Protein 6MTR (pdb70)

Solvent-accessible surface area: 19060 Å² total; per-residue (Å²): 87,63,13,112,14,66,38,87,22,94,10,160,38,114,26,57,0,59,2,56,0,46,11,73,67,26,61,2,66,31,31,4,7,0,1,0,1,17,20,34,92,53,133,26,10,55,8,2,0,1,5,27,75,78,34,71,55,33,48,24,97,92,7,54,131,55,7,65,7,47,48,61,73,106,52,38,44,0,31,1,98,2,45,64,0,66,26,80,1,9,2,56,0,9,0,0,21,1,111,1,40,41,86,161,218,102,116,86,28,68,44,80,2,7,37,35,32,1,173,10,26,72,0,37,1,5,89,23,97,69,77,25,13,43,9,12,22,5,30,6,156,131,14,30,0,0,0,2,0,17,27,0,5,43,68,74,17,96,26,40,1,29,95,43,86,44,122,78,47,57,55,55,4,64,26,8,52,18,93,70,1,25,19,0,9,0,0,16,0,70,6,81,60,111,22,32,73,131,90,55,9,56,0,29,2,75,0,64,53,39,130,38,79,43,103,40,100,3,108,64,120,84,94,14,82,18,49,106,40,45,46,15,60,76,57,22,89,16,63,0,38,0,24,19,73,74,41,72,6,69,74,55,38,1,0,0,0,0,12,18,42,110,91,95,40,4,121,2,2,1,36,26,11,94,64,113,23,119,109,14,50,88,53,1,49,14,48,71,54,78,30,88,0,4,0,42,1,49,33,3,86,94,94,5,50,5,46,0,7,0,5,1,16,36,123,2,36,8,36,21,2,62,12,0,78,4,17,5,47,92,50,113,105,18,74,9,61,3,51,19,12,48,10,16,79,65,1,33,153,52,126,107,4,1,0,0,0,3,0,18,54,0,7,5,7,24,31,90,36,49,4,57,12,58,95,67,115,34,91,88,40,41,40,63,21,58,30,35,125,27,119,84,71,56,35,1,2,1,0,3,2,49,23,62,24,127,87,5,133,84,47,217,27,7,12,0,25,0,40,11,88,77,69,65,44,98,82,83,23,61,86

Structure (mmCIF, N/CA/C/O backbone):
data_6MTR
#
_entry.id   6MTR
#
_cell.length_a   163.075
_cell.length_b   54.661
_cell.length_c   66.113
_cell.angle_alpha   90.00
_cell.angle_beta   113.30
_cell.angle_gamma   90.00
#
_symmetry.space_group_name_H-M   'C 1 2 1'
#
loop_
_entity.id
_entity.type
_entity.pdbx_description
1 polymer 'Antibody VRC43.01 Fab heavy chain'
2 polymer 'Antibody VRC43.01 Fab light chain'
3 water water
#
loop_
_atom_site.group_PDB
_atom_site.id
_atom_site.type_symbol
_atom_site.label_atom_id
_atom_site.label_alt_id
_atom_site.label_comp_id
_atom_site.label_asym_id
_atom_site.label_entity_id
_atom_site.label_seq_id
_atom_site.pdbx_PDB_ins_code
_atom_site.Cartn_x
_atom_site.Cartn_y
_atom_site.Cartn_z
_atom_site.occupancy
_atom_site.B_iso_or_equiv
_atom_site.auth_seq_id
_atom_site.auth_comp_id
_atom_site.auth_asym_id
_atom_site.auth_atom_id
_atom_site.pdbx_PDB_model_num
ATOM 1 N N . VAL A 1 2 ? -50.390 43.409 145.741 1.00 75.78 2 VAL H N 1
ATOM 2 C CA . VAL A 1 2 ? -50.312 42.519 144.578 1.00 67.17 2 VAL H CA 1
ATOM 3 C C . VAL A 1 2 ? -49.125 41.555 144.694 1.00 65.91 2 VAL H C 1
ATOM 4 O O . VAL A 1 2 ? -47.974 41.955 144.553 1.00 65.03 2 VAL H O 1
ATOM 8 N N . GLN A 1 3 ? -49.413 40.284 144.975 1.00 68.11 3 GLN H N 1
ATOM 9 C CA . GLN A 1 3 ? -48.387 39.261 145.119 1.00 58.23 3 GLN H CA 1
ATOM 10 C C . GLN A 1 3 ? -48.717 38.067 144.232 1.00 56.70 3 GLN H C 1
ATOM 11 O O . GLN A 1 3 ? -49.884 37.702 144.041 1.00 62.51 3 GLN H O 1
ATOM 13 N N . LEU A 1 4 ? -47.672 37.475 143.672 1.00 50.12 4 LEU H N 1
ATOM 14 C CA . LEU A 1 4 ? -47.795 36.312 142.803 1.00 46.14 4 LEU H CA 1
ATOM 15 C C . LEU A 1 4 ? -47.102 35.134 143.473 1.00 53.96 4 LEU H C 1
ATOM 16 O O . LEU A 1 4 ? -46.041 35.300 144.087 1.00 53.00 4 LEU H O 1
ATOM 21 N N . GLN A 1 5 ? -47.721 33.956 143.393 1.00 57.26 5 GLN H N 1
ATOM 22 C CA . GLN A 1 5 ? -47.142 32.729 143.950 1.00 58.51 5 GLN H CA 1
ATOM 23 C C . GLN A 1 5 ? -47.332 31.610 142.932 1.00 57.42 5 GLN H C 1
ATOM 24 O O . GLN A 1 5 ? -48.467 31.265 142.576 1.00 54.77 5 GLN H O 1
ATOM 30 N N . GLU A 1 6 ? -46.227 31.079 142.428 1.00 53.52 6 GLU H N 1
ATOM 31 C CA . GLU A 1 6 ? -46.294 29.991 141.476 1.00 47.90 6 GLU H CA 1
ATOM 32 C C . GLU A 1 6 ? -46.289 28.665 142.227 1.00 50.68 6 GLU H C 1
ATOM 33 O O . GLU A 1 6 ? -45.809 28.567 143.365 1.00 55.92 6 GLU H O 1
ATOM 39 N N . SER A 1 7 ? -46.887 27.657 141.605 1.00 47.70 7 SER H N 1
ATOM 40 C CA . SER A 1 7 ? -46.919 26.311 142.158 1.00 56.80 7 SER H CA 1
ATOM 41 C C . SER A 1 7 ? -46.961 25.338 140.991 1.00 65.54 7 SER H C 1
ATOM 42 O O . SER A 1 7 ? -47.265 25.717 139.859 1.00 59.25 7 SER H O 1
ATOM 45 N N . GLY A 1 8 ? -46.668 24.075 141.280 1.00 66.01 8 GLY H N 1
ATOM 46 C CA . GLY A 1 8 ? -46.484 23.069 140.259 1.00 61.22 8 GLY H CA 1
ATOM 47 C C . GLY A 1 8 ? -45.437 22.055 140.685 1.00 66.48 8 GLY H C 1
ATOM 48 O O . GLY A 1 8 ? -44.738 22.241 141.682 1.00 67.73 8 GLY H O 1
ATOM 49 N N . PRO A 1 9 ? -45.278 20.991 139.905 1.00 68.32 9 PRO H N 1
ATOM 50 C CA . PRO A 1 9 ? -44.721 19.742 140.438 1.00 70.05 9 PRO H CA 1
ATOM 51 C C . PRO A 1 9 ? -43.273 19.785 140.914 1.00 77.67 9 PRO H C 1
ATOM 52 O O . PRO A 1 9 ? -42.994 19.411 142.059 1.00 92.44 9 PRO H O 1
ATOM 56 N N . GLY A 1 10 ? -42.341 20.204 140.076 1.00 79.14 10 GLY H N 1
ATOM 57 C CA . GLY A 1 10 ? -40.969 20.236 140.549 1.00 65.88 10 GLY H CA 1
ATOM 58 C C . GLY A 1 10 ? -40.100 19.254 139.806 1.00 65.89 10 GLY H C 1
ATOM 59 O O . GLY A 1 10 ? -38.945 19.536 139.471 1.00 62.65 10 GLY H O 1
ATOM 60 N N . LEU A 1 11 ? -40.657 18.074 139.560 1.00 70.78 11 LEU H N 1
ATOM 61 C CA . LEU A 1 11 ? -40.007 17.031 138.784 1.00 68.38 11 LEU H CA 1
ATOM 62 C C . LEU A 1 11 ? -40.962 16.622 137.676 1.00 69.95 11 LEU H C 1
ATOM 63 O O . LEU A 1 11 ? -42.115 16.272 137.951 1.00 71.01 11 LEU H O 1
ATOM 68 N N . VAL A 1 12 ? -40.488 16.667 136.435 1.00 69.13 12 VAL H N 1
ATOM 69 C CA . VAL A 1 12 ? -41.278 16.281 135.274 1.00 65.06 12 VAL H CA 1
ATOM 70 C C . VAL A 1 12 ? -40.450 15.303 134.460 1.00 68.64 12 VAL H C 1
ATOM 71 O O . VAL A 1 12 ? -39.265 15.551 134.209 1.00 61.99 12 VAL H O 1
ATOM 75 N N . LYS A 1 13 ? -41.062 14.187 134.065 1.00 68.61 13 LYS H N 1
ATOM 76 C CA . LYS A 1 13 ? -40.355 13.242 133.217 1.00 70.59 13 LYS H CA 1
ATOM 77 C C . LYS A 1 13 ? -40.170 13.819 131.817 1.00 65.56 13 LYS H C 1
ATOM 78 O O . LYS A 1 13 ? -41.014 14.562 131.313 1.00 69.10 13 LYS H O 1
ATOM 84 N N . ALA A 1 14 ? -39.029 13.492 131.207 1.00 71.20 14 ALA H N 1
ATOM 85 C CA . ALA A 1 14 ? -38.769 13.836 129.816 1.00 68.84 14 ALA H CA 1
ATOM 86 C C . ALA A 1 14 ? -39.913 13.367 128.930 1.00 72.98 14 ALA H C 1
ATOM 87 O O . ALA A 1 14 ? -40.503 12.304 129.152 1.00 71.63 14 ALA H O 1
ATOM 89 N N . THR A 1 15 ? -40.199 14.180 127.910 1.00 72.16 15 THR H N 1
ATOM 90 C CA . THR A 1 15 ? -41.275 14.084 126.923 1.00 72.54 15 THR H CA 1
ATOM 91 C C . THR A 1 15 ? -42.655 14.315 127.529 1.00 72.29 15 THR H C 1
ATOM 92 O O . THR A 1 15 ? -43.640 14.323 126.790 1.00 71.68 15 THR H O 1
ATOM 96 N N . GLY A 1 16 ? -42.751 14.572 128.832 1.00 70.98 16 GLY H N 1
ATOM 97 C CA . GLY A 1 16 ? -44.007 14.890 129.473 1.00 62.96 16 GLY H CA 1
ATOM 98 C C . GLY A 1 16 ? -44.387 16.350 129.320 1.00 65.74 16 GLY H C 1
ATOM 99 O O . GLY A 1 16 ? -43.812 17.110 128.543 1.00 57.22 16 GLY H O 1
ATOM 100 N N . THR A 1 17 ? -45.372 16.749 130.109 1.00 62.90 17 THR H N 1
ATOM 101 C CA . THR A 1 17 ? -45.852 18.111 130.098 1.00 59.32 17 THR H CA 1
ATOM 102 C C . THR A 1 17 ? -45.570 18.739 131.455 1.00 58.64 17 THR H C 1
ATOM 103 O O . THR A 1 17 ? -45.788 18.115 132.497 1.00 63.56 17 THR H O 1
ATOM 107 N N . LEU A 1 18 ? -45.057 19.953 131.429 1.00 46.85 18 LEU H N 1
ATOM 108 C CA . LEU A 1 18 ? -44.880 20.770 132.619 1.00 53.22 18 LEU H CA 1
ATOM 109 C C . LEU A 1 18 ? -46.069 21.711 132.744 1.00 57.58 18 LEU H C 1
ATOM 110 O O . LEU A 1 18 ? -46.428 22.391 131.779 1.00 54.53 18 LEU H O 1
ATOM 115 N N . SER A 1 19 ? -46.697 21.727 133.914 1.00 53.34 19 SER H N 1
ATOM 116 C CA . SER A 1 19 ? -47.846 22.588 134.164 1.00 48.31 19 SER H CA 1
ATOM 117 C C . SER A 1 19 ? -47.574 23.370 135.430 1.00 54.47 19 SER H C 1
ATOM 118 O O . SER A 1 19 ? -47.246 22.781 136.455 1.00 52.20 19 SER H O 1
ATOM 121 N N . LEU A 1 20 ? -47.692 24.686 135.349 1.00 44.22 20 LEU H N 1
ATOM 122 C CA . LEU A 1 20 ? -47.494 25.551 136.492 1.00 49.18 20 LEU H CA 1
ATOM 123 C C . LEU A 1 20 ? -48.709 26.442 136.641 1.00 48.03 20 LEU H C 1
ATOM 124 O O . LEU A 1 20 ? -49.379 26.774 135.661 1.00 48.23 20 LEU H O 1
ATOM 129 N N . ASN A 1 21 ? -48.983 26.843 137.866 1.00 43.83 21 ASN H N 1
ATOM 130 C CA . ASN A 1 21 ? -50.019 27.822 138.100 1.00 46.70 21 ASN H CA 1
ATOM 131 C C . ASN A 1 21 ? -49.414 29.000 138.834 1.00 50.10 21 ASN H C 1
ATOM 132 O O . ASN A 1 21 ? -48.430 28.866 139.575 1.00 52.50 21 ASN H O 1
ATOM 137 N N . CYS A 1 22 ? -50.002 30.160 138.601 1.00 44.20 22 CYS H N 1
ATOM 138 C CA . CYS A 1 22 ? -49.667 31.356 139.350 1.00 46.91 22 CYS H CA 1
ATOM 139 C C . CYS A 1 22 ? -50.954 31.869 139.981 1.00 50.84 22 CYS H C 1
ATOM 140 O O . CYS A 1 22 ? -51.931 32.145 139.269 1.00 56.00 22 CYS H O 1
ATOM 143 N N . ALA A 1 23 ? -50.963 31.956 141.306 1.00 50.94 23 ALA H N 1
ATOM 144 C CA . ALA A 1 23 ? -52.063 32.533 142.063 1.00 52.75 23 ALA H CA 1
ATOM 145 C C . ALA A 1 23 ? -51.813 34.025 142.235 1.00 58.62 23 ALA H C 1
ATOM 146 O O . ALA A 1 23 ? -50.726 34.433 142.662 1.00 56.58 23 ALA H O 1
ATOM 148 N N . VAL A 1 24 ? -52.824 34.831 141.923 1.00 52.17 24 VAL H N 1
ATOM 149 C CA . VAL A 1 24 ? -52.727 36.279 142.011 1.00 55.21 24 VAL H CA 1
ATOM 150 C C . VAL A 1 24 ? -53.524 36.742 143.220 1.00 55.96 24 VAL H C 1
ATOM 151 O O . VAL A 1 24 ? -54.671 36.322 143.414 1.00 60.22 24 VAL H O 1
ATOM 155 N N . SER A 1 25 ? -52.922 37.602 144.029 1.00 56.98 25 SER H N 1
ATOM 156 C CA . SER A 1 25 ? -53.590 38.156 145.198 1.00 56.33 25 SER H CA 1
ATOM 157 C C . SER A 1 25 ? -53.368 39.657 145.215 1.00 57.53 25 SER H C 1
ATOM 158 O O . SER A 1 25 ? -52.315 40.144 144.795 1.00 66.21 25 SER H O 1
ATOM 161 N N . GLY A 1 26 ? -54.381 40.390 145.655 1.00 57.66 26 GLY H N 1
ATOM 162 C CA . GLY A 1 26 ? -54.295 41.833 145.715 1.00 64.11 26 GLY H CA 1
ATOM 163 C C . GLY A 1 26 ? -54.706 42.539 144.446 1.00 68.25 26 GLY H C 1
ATOM 164 O O . GLY A 1 26 ? -54.629 43.774 144.388 1.00 75.41 26 GLY H O 1
ATOM 165 N N . ALA A 1 27 ? -55.148 41.797 143.438 1.00 57.74 27 ALA H N 1
ATOM 166 C CA . ALA A 1 27 ? -55.552 42.328 142.149 1.00 62.03 27 ALA H CA 1
ATOM 167 C C . ALA A 1 27 ? -56.361 41.250 141.453 1.00 60.44 27 ALA H C 1
ATOM 168 O O . ALA A 1 27 ? -56.044 40.064 141.575 1.00 55.92 27 ALA H O 1
ATOM 170 N N . SER A 1 28 ? -57.395 41.660 140.719 1.00 69.72 28 SER H N 1
ATOM 171 C CA . SER A 1 28 ? -58.142 40.714 139.905 1.00 58.93 28 SER H CA 1
ATOM 172 C C . SER A 1 28 ? -57.392 40.381 138.630 1.00 53.24 28 SER H C 1
ATOM 173 O O . SER A 1 28 ? -56.705 41.220 138.037 1.00 52.77 28 SER H O 1
ATOM 176 N N . ILE A 1 29 ? -57.544 39.144 138.188 1.00 48.68 29 ILE H N 1
ATOM 177 C CA . ILE A 1 29 ? -56.986 38.788 136.899 1.00 49.31 29 ILE H CA 1
ATOM 178 C C . ILE A 1 29 ? -57.687 39.571 135.783 1.00 50.03 29 ILE H C 1
ATOM 179 O O . ILE A 1 29 ? -57.057 39.946 134.793 1.00 43.75 29 ILE H O 1
ATOM 184 N N . SER A 1 30 ? -58.951 39.914 135.971 1.00 49.34 30 SER H N 1
ATOM 185 C CA . SER A 1 30 ? -59.697 40.748 135.028 1.00 58.04 30 SER H CA 1
ATOM 186 C C . SER A 1 30 ? -59.220 42.208 134.984 1.00 65.28 30 SER H C 1
ATOM 187 O O . SER A 1 30 ? -59.935 43.034 134.412 1.00 76.17 30 SER H O 1
ATOM 190 N N . SER A 1 31 ? -58.073 42.578 135.542 1.00 62.90 31 SER H N 1
ATOM 191 C CA . SER A 1 31 ? -57.624 43.960 135.567 1.00 62.72 31 SER H CA 1
ATOM 192 C C . SER A 1 31 ? -56.783 44.253 134.327 1.00 62.47 31 SER H C 1
ATOM 193 O O . SER A 1 31 ? -56.561 43.384 133.476 1.00 59.70 31 SER H O 1
ATOM 196 N N . SER A 1 32 ? -56.274 45.484 134.235 1.00 53.83 32 SER H N 1
ATOM 197 C CA . SER A 1 32 ? -55.525 45.929 133.056 1.00 55.63 32 SER H CA 1
ATOM 198 C C . SER A 1 32 ? -54.041 45.600 133.225 1.00 48.57 32 SER H C 1
ATOM 199 O O . SER A 1 32 ? -53.164 46.464 133.297 1.00 50.72 32 SER H O 1
ATOM 202 N N . ASN A 1 33 ? -53.770 44.302 133.288 1.00 45.45 33 ASN H N 1
ATOM 203 C CA . ASN A 1 33 ? -52.425 43.782 133.462 1.00 38.95 33 ASN H CA 1
ATOM 204 C C . ASN A 1 33 ? -52.163 42.674 132.456 1.00 46.87 33 ASN H C 1
ATOM 205 O O . ASN A 1 33 ? -53.104 42.030 131.978 1.00 43.65 33 ASN H O 1
ATOM 210 N N . TRP A 1 34 ? -50.876 42.481 132.123 1.00 38.24 34 TRP H N 1
ATOM 211 C CA . TRP A 1 34 ? -50.424 41.342 131.329 1.00 37.50 34 TRP H CA 1
ATOM 212 C C . TRP A 1 34 ? -49.733 40.338 132.248 1.00 36.67 34 TRP H C 1
ATOM 213 O O . TRP A 1 34 ? -48.797 40.688 132.977 1.00 39.53 34 TRP H O 1
ATOM 224 N N . TRP A 1 35 ? -50.197 39.096 132.230 1.00 38.26 35 TRP H N 1
ATOM 225 C CA . TRP A 1 35 ? -49.669 38.079 133.139 1.00 40.19 35 TRP H CA 1
ATOM 226 C C . TRP A 1 35 ? -48.591 37.315 132.393 1.00 34.88 35 TRP H C 1
ATOM 227 O O . TRP A 1 35 ? -48.891 36.690 131.389 1.00 34.44 35 TRP H O 1
ATOM 238 N N . ASN A 1 36 A -47.360 37.328 132.903 1.00 35.68 35 ASN H N 1
ATOM 239 C CA . ASN A 1 36 A -46.179 36.888 132.163 1.00 35.36 35 ASN H CA 1
ATOM 240 C C . ASN A 1 36 A -45.598 35.618 132.761 1.00 36.29 35 ASN H C 1
ATOM 241 O O . ASN A 1 36 A -45.745 35.365 133.957 1.00 34.23 35 ASN H O 1
ATOM 246 N N . TRP A 1 37 ? -44.878 34.868 131.925 1.00 35.98 36 TRP H N 1
ATOM 247 C CA . TRP A 1 37 ? -44.024 33.787 132.381 1.00 37.58 36 TRP H CA 1
ATOM 248 C C . TRP A 1 37 ? -42.620 34.002 131.842 1.00 35.99 36 TRP H C 1
ATOM 249 O O . TRP A 1 37 ? -42.447 34.363 130.683 1.00 34.41 36 TRP H O 1
ATOM 260 N N . VAL A 1 38 ? -41.626 33.750 132.701 1.00 34.44 37 VAL H N 1
ATOM 261 C CA . VAL A 1 38 ? -40.207 33.868 132.384 1.00 35.19 37 VAL H CA 1
ATOM 262 C C . VAL A 1 38 ? -39.509 32.670 133.018 1.00 34.64 37 VAL H C 1
ATOM 263 O O . VAL A 1 38 ? -39.930 32.207 134.082 1.00 38.98 37 VAL H O 1
ATOM 267 N N . ARG A 1 39 ? -38.451 32.147 132.367 1.00 28.99 38 ARG H N 1
ATOM 268 C CA . ARG A 1 39 ? -37.648 31.146 133.048 1.00 34.05 38 ARG H CA 1
ATOM 269 C C . ARG A 1 39 ? -36.156 31.443 133.024 1.00 33.21 38 ARG H C 1
ATOM 270 O O . ARG A 1 39 ? -35.659 32.246 132.233 1.00 34.67 38 ARG H O 1
ATOM 278 N N . GLN A 1 40 ? -35.416 30.672 133.828 1.00 31.95 39 GLN H N 1
ATOM 279 C CA . GLN A 1 40 ? -33.966 30.812 133.886 1.00 35.97 39 GLN H CA 1
ATOM 280 C C . GLN A 1 40 ? -33.320 29.472 134.200 1.00 41.91 39 GLN H C 1
ATOM 281 O O . GLN A 1 40 ? -33.496 28.923 135.305 1.00 41.95 39 GLN H O 1
ATOM 287 N N . SER A 1 41 ? -32.552 28.965 133.247 1.00 39.53 40 SER H N 1
ATOM 288 C CA . SER A 1 41 ? -31.808 27.757 133.517 1.00 44.47 40 SER H CA 1
ATOM 289 C C . SER A 1 41 ? -30.740 28.058 134.557 1.00 47.97 40 SER H C 1
ATOM 290 O O . SER A 1 41 ? -30.209 29.172 134.608 1.00 51.50 40 SER H O 1
ATOM 293 N N . PRO A 1 42 ? -30.449 27.094 135.419 1.00 47.34 41 PRO H N 1
ATOM 294 C CA . PRO A 1 42 ? -29.436 27.290 136.461 1.00 49.88 41 PRO H CA 1
ATOM 295 C C . PRO A 1 42 ? -28.128 27.863 135.936 1.00 54.93 41 PRO H C 1
ATOM 296 O O . PRO A 1 42 ? -27.415 27.210 135.165 1.00 62.78 41 PRO H O 1
ATOM 300 N N . GLY A 1 43 ? -27.795 29.078 136.357 1.00 63.91 42 GLY H N 1
ATOM 301 C CA . GLY A 1 43 ? -26.557 29.709 135.947 1.00 62.22 42 GLY H CA 1
ATOM 302 C C . GLY A 1 43 ? -26.571 30.395 134.588 1.00 59.18 42 GLY H C 1
ATOM 303 O O . GLY A 1 43 ? -25.560 31.011 134.213 1.00 63.62 42 GLY H O 1
ATOM 304 N N . LYS A 1 44 ? -27.659 30.299 133.835 1.00 46.69 43 LYS H N 1
ATOM 305 C CA . LYS A 1 44 ? -27.751 30.953 132.545 1.00 45.13 43 LYS H CA 1
ATOM 306 C C . LYS A 1 44 ? -28.637 32.182 132.668 1.00 43.54 43 LYS H C 1
ATOM 307 O O . LYS A 1 44 ? -28.961 32.633 133.769 1.00 46.32 43 LYS H O 1
ATOM 313 N N . GLY A 1 45 ? -29.060 32.738 131.527 1.00 39.56 44 GLY H N 1
ATOM 314 C CA . GLY A 1 45 ? -29.775 33.991 131.540 1.00 39.10 44 GLY H CA 1
ATOM 315 C C . GLY A 1 45 ? -31.282 33.841 131.543 1.00 40.85 44 GLY H C 1
ATOM 316 O O . GLY A 1 45 ? -31.851 32.756 131.488 1.00 40.75 44 GLY H O 1
ATOM 317 N N . LEU A 1 46 ? -31.948 34.991 131.591 1.00 35.50 45 LEU H N 1
ATOM 318 C CA . LEU A 1 46 ? -33.401 35.036 131.619 1.00 33.29 45 LEU H CA 1
ATOM 319 C C . LEU A 1 46 ? -33.951 34.832 130.230 1.00 41.44 45 LEU H C 1
ATOM 320 O O . LEU A 1 46 ? -33.437 35.392 129.260 1.00 36.23 45 LEU H O 1
ATOM 325 N N . GLU A 1 47 ? -35.017 34.050 130.138 1.00 29.76 46 GLU H N 1
ATOM 326 C CA . GLU A 1 47 ? -35.647 33.794 128.850 1.00 31.41 46 GLU H CA 1
ATOM 327 C C . GLU A 1 47 ? -37.132 34.088 128.991 1.00 37.20 46 GLU H C 1
ATOM 328 O O . GLU A 1 47 ? -37.779 33.531 129.874 1.00 33.62 46 GLU H O 1
ATOM 334 N N . TRP A 1 48 ? -37.685 34.932 128.118 1.00 30.73 47 TRP H N 1
ATOM 335 C CA . TRP A 1 48 ? -39.115 35.205 128.196 1.00 31.23 47 TRP H CA 1
ATOM 336 C C . TRP A 1 48 ? -39.926 34.059 127.599 1.00 35.12 47 TRP H C 1
ATOM 337 O O . TRP A 1 48 ? -39.511 33.434 126.630 1.00 34.16 47 TRP H O 1
ATOM 348 N N . ILE A 1 49 ? -41.044 33.721 128.227 1.00 29.13 48 ILE H N 1
ATOM 349 C CA . ILE A 1 49 ? -41.907 32.662 127.698 1.00 35.39 48 ILE H CA 1
ATOM 350 C C . ILE A 1 49 ? -43.133 33.228 127.008 1.00 36.40 48 ILE H C 1
ATOM 351 O O . ILE A 1 49 ? -43.486 32.783 125.912 1.00 39.97 48 ILE H O 1
ATOM 356 N N . GLY A 1 50 ? -43.823 34.184 127.629 1.00 34.86 49 GLY H N 1
ATOM 357 C CA . GLY A 1 50 ? -45.017 34.710 126.984 1.00 35.48 49 GLY H CA 1
ATOM 358 C C . GLY A 1 50 ? -45.834 35.527 127.959 1.00 32.54 49 GLY H C 1
ATOM 359 O O . GLY A 1 50 ? -45.509 35.635 129.132 1.00 32.52 49 GLY H O 1
ATOM 360 N N . GLU A 1 51 ? -46.916 36.109 127.449 1.00 32.72 50 GLU H N 1
ATOM 361 C CA . GLU A 1 51 ? -47.792 36.826 128.360 1.00 34.36 50 GLU H CA 1
ATOM 362 C C . GLU A 1 51 ? -49.204 36.745 127.826 1.00 49.90 50 GLU H C 1
ATOM 363 O O . GLU A 1 51 ? -49.401 36.460 126.653 1.00 36.79 50 GLU H O 1
ATOM 369 N N . ILE A 1 52 ? -50.190 36.991 128.698 1.00 35.15 51 ILE H N 1
ATOM 370 C CA . ILE A 1 52 ? -51.602 36.825 128.375 1.00 36.15 51 ILE H CA 1
ATOM 371 C C . ILE A 1 52 ? -52.366 37.973 129.016 1.00 32.39 51 ILE H C 1
ATOM 372 O O . ILE A 1 52 ? -52.015 38.466 130.094 1.00 41.98 51 ILE H O 1
ATOM 377 N N . TYR A 1 53 ? -53.393 38.429 128.331 1.00 34.63 52 TYR H N 1
ATOM 378 C CA . TYR A 1 53 ? -54.310 39.416 128.848 1.00 36.77 52 TYR H CA 1
ATOM 379 C C . TYR A 1 53 ? -55.606 38.703 129.208 1.00 45.70 52 TYR H C 1
ATOM 380 O O . TYR A 1 53 ? -55.923 37.650 128.635 1.00 46.89 52 TYR H O 1
ATOM 389 N N . HIS A 1 54 ? -56.403 39.312 130.098 1.00 40.38 53 HIS H N 1
ATOM 390 C CA . HIS A 1 54 ? -57.577 38.588 130.605 1.00 46.70 53 HIS H CA 1
ATOM 391 C C . HIS A 1 54 ? -58.572 38.233 129.515 1.00 45.60 53 HIS H C 1
ATOM 392 O O . HIS A 1 54 ? -59.365 37.305 129.694 1.00 49.01 53 HIS H O 1
ATOM 399 N N . SER A 1 55 ? -58.587 38.982 128.425 1.00 45.51 54 SER H N 1
ATOM 400 C CA . SER A 1 55 ? -59.450 38.659 127.294 1.00 48.37 54 SER H CA 1
ATOM 401 C C . SER A 1 55 ? -59.008 37.399 126.554 1.00 46.42 54 SER H C 1
ATOM 402 O O . SER A 1 55 ? -59.773 36.886 125.729 1.00 50.35 54 SER H O 1
ATOM 405 N N . GLY A 1 56 ? -57.784 36.929 126.778 1.00 43.72 55 GLY H N 1
ATOM 406 C CA . GLY A 1 56 ? -57.243 35.815 126.026 1.00 50.65 55 GLY H CA 1
ATOM 407 C C . GLY A 1 56 ? -56.108 36.153 125.078 1.00 47.45 55 GLY H C 1
ATOM 408 O O . GLY A 1 56 ? -55.416 35.229 124.621 1.00 45.70 55 GLY H O 1
ATOM 409 N N . THR A 1 57 ? -55.949 37.412 124.687 1.00 46.10 56 THR H N 1
ATOM 410 C CA . THR A 1 57 ? -54.852 37.765 123.801 1.00 46.05 56 THR H CA 1
ATOM 411 C C . THR A 1 57 ? -53.544 37.264 124.376 1.00 41.01 56 THR H C 1
ATOM 412 O O . THR A 1 57 ? -53.204 37.554 125.531 1.00 37.86 56 THR H O 1
ATOM 416 N N . VAL A 1 58 ? -52.804 36.474 123.597 1.00 39.03 57 VAL H N 1
ATOM 417 C CA . VAL A 1 58 ? -51.561 35.902 124.105 1.00 42.56 57 VAL H CA 1
ATOM 418 C C . VAL A 1 58 ? -50.443 36.170 123.114 1.00 43.15 57 VAL H C 1
ATOM 419 O O . VAL A 1 58 ? -50.673 36.247 121.911 1.00 46.23 57 VAL H O 1
ATOM 423 N N . THR A 1 59 ? -49.208 36.286 123.627 1.00 39.66 58 THR H N 1
ATOM 424 C CA . THR A 1 59 ? -48.027 36.309 122.773 1.00 44.59 58 THR H CA 1
ATOM 425 C C . THR A 1 59 ? -47.022 35.328 123.351 1.00 36.40 58 THR H C 1
ATOM 426 O O . THR A 1 59 ? -46.796 35.364 124.534 1.00 38.44 58 THR H O 1
ATOM 430 N N . TYR A 1 60 ? -46.333 34.553 122.511 1.00 43.55 59 TYR H N 1
ATOM 431 C CA . TYR A 1 60 ? -45.328 33.613 122.996 1.00 44.38 59 TYR H CA 1
ATOM 432 C C . TYR A 1 60 ? -43.956 33.959 122.436 1.00 44.94 59 TYR H C 1
ATOM 433 O O . TYR A 1 60 ? -43.851 34.581 121.397 1.00 42.69 59 TYR H O 1
ATOM 442 N N . ASN A 1 61 ? -42.901 33.588 123.148 1.00 38.15 60 ASN H N 1
ATOM 443 C CA . ASN A 1 61 ? -41.575 33.578 122.551 1.00 39.86 60 ASN H CA 1
ATOM 444 C C . ASN A 1 61 ? -41.588 32.699 121.315 1.00 44.77 60 ASN H C 1
ATOM 445 O O . ASN A 1 61 ? -41.930 31.502 121.416 1.00 48.39 60 ASN H O 1
ATOM 450 N N . PRO A 1 62 ? -41.228 33.219 120.131 1.00 52.49 61 PRO H N 1
ATOM 451 C CA . PRO A 1 62 ? -41.323 32.395 118.914 1.00 57.12 61 PRO H CA 1
ATOM 452 C C . PRO A 1 62 ? -40.509 31.115 118.980 1.00 62.74 61 PRO H C 1
ATOM 453 O O . PRO A 1 62 ? -40.849 30.149 118.288 1.00 53.88 61 PRO H O 1
ATOM 457 N N . SER A 1 63 ? -39.465 31.069 119.808 1.00 55.43 62 SER H N 1
ATOM 458 C CA . SER A 1 63 ? -38.634 29.877 119.949 1.00 68.29 62 SER H CA 1
ATOM 459 C C . SER A 1 63 ? -39.366 28.723 120.639 1.00 58.80 62 SER H C 1
ATOM 460 O O . SER A 1 63 ? -38.938 27.567 120.508 1.00 62.61 62 SER H O 1
ATOM 463 N N . LEU A 1 64 ? -40.475 29.005 121.320 1.00 53.22 63 LEU H N 1
ATOM 464 C CA . LEU A 1 64 ? -41.235 28.015 122.070 1.00 50.42 63 LEU H CA 1
ATOM 465 C C . LEU A 1 64 ? -42.673 27.877 121.580 1.00 62.80 63 LEU H C 1
ATOM 466 O O . LEU A 1 64 ? -43.439 27.096 122.163 1.00 66.34 63 LEU H O 1
ATOM 471 N N . LYS A 1 65 ? -43.017 28.532 120.467 1.00 62.58 64 LYS H N 1
ATOM 472 C CA . LYS A 1 65 ? -44.411 28.752 120.086 1.00 70.49 64 LYS H CA 1
ATOM 473 C C . LYS A 1 65 ? -45.227 27.463 120.069 1.00 69.80 64 LYS H C 1
ATOM 474 O O . LYS A 1 65 ? -46.348 27.421 120.592 1.00 73.65 64 LYS H O 1
ATOM 476 N N . THR A 1 66 ? -44.696 26.414 119.433 1.00 69.03 65 THR H N 1
ATOM 477 C CA . THR A 1 66 ? -45.447 25.172 119.252 1.00 60.66 65 THR H CA 1
ATOM 478 C C . THR A 1 66 ? -45.705 24.413 120.559 1.00 66.26 65 THR H C 1
ATOM 479 O O . THR A 1 66 ? -46.685 23.668 120.645 1.00 65.76 65 THR H O 1
ATOM 483 N N . ARG A 1 67 ? -44.858 24.572 121.585 1.00 60.92 66 ARG H N 1
ATOM 484 C CA . ARG A 1 67 ? -44.965 23.760 122.792 1.00 56.45 66 ARG H CA 1
ATOM 485 C C . ARG A 1 67 ? -45.693 24.452 123.934 1.00 56.84 66 ARG H C 1
ATOM 486 O O . ARG A 1 67 ? -46.012 23.798 124.933 1.00 52.01 66 ARG H O 1
ATOM 494 N N . VAL A 1 68 ? -45.948 25.755 123.838 1.00 46.43 67 VAL H N 1
ATOM 495 C CA . VAL A 1 68 ? -46.355 26.549 124.985 1.00 41.35 67 VAL H CA 1
ATOM 496 C C . VAL A 1 68 ? -47.824 26.946 124.888 1.00 48.03 67 VAL H C 1
ATOM 497 O O . VAL A 1 68 ? -48.311 27.322 123.818 1.00 46.77 67 VAL H O 1
ATOM 501 N N . THR A 1 69 ? -48.530 26.884 126.017 1.00 45.41 68 THR H N 1
ATOM 502 C CA . THR A 1 69 ? -49.909 27.374 126.117 1.00 51.54 68 THR H CA 1
ATOM 503 C C . THR A 1 69 ? -50.063 28.134 127.421 1.00 53.87 68 THR H C 1
ATOM 504 O O . THR A 1 69 ? -49.724 27.592 128.481 1.00 55.73 68 THR H O 1
ATOM 508 N N . ILE A 1 70 ? -50.458 29.408 127.363 1.00 38.91 69 ILE H N 1
ATOM 509 C CA . ILE A 1 70 ? -50.753 30.165 128.572 1.00 35.93 69 ILE H CA 1
ATOM 510 C C . ILE A 1 70 ? -52.266 30.362 128.636 1.00 39.44 69 ILE H C 1
ATOM 511 O O . ILE A 1 70 ? -52.902 30.626 127.614 1.00 39.86 69 ILE H O 1
ATOM 516 N N . SER A 1 71 ? -52.836 30.303 129.838 1.00 44.18 70 SER H N 1
ATOM 517 C CA . SER A 1 71 ? -54.282 30.408 130.020 1.00 40.97 70 SER H CA 1
ATOM 518 C C . SER A 1 71 ? -54.592 31.219 131.275 1.00 49.03 70 SER H C 1
ATOM 519 O O . SER A 1 71 ? -53.793 31.280 132.214 1.00 45.86 70 SER H O 1
ATOM 522 N N . VAL A 1 72 ? -55.800 31.796 131.308 1.00 46.69 71 VAL H N 1
ATOM 523 C CA . VAL A 1 72 ? -56.295 32.494 132.492 1.00 52.61 71 VAL H CA 1
ATOM 524 C C . VAL A 1 72 ? -57.469 31.732 133.092 1.00 55.18 71 VAL H C 1
ATOM 525 O O . VAL A 1 72 ? -58.302 31.174 132.367 1.00 59.57 71 VAL H O 1
ATOM 529 N N . ASP A 1 73 ? -57.523 31.700 134.426 1.00 56.71 72 ASP H N 1
ATOM 530 C CA . ASP A 1 73 ? -58.637 31.117 135.176 1.00 62.64 72 ASP H CA 1
ATOM 531 C C . ASP A 1 73 ? -59.228 32.195 136.084 1.00 63.62 72 ASP H C 1
ATOM 532 O O . ASP A 1 73 ? -58.824 32.347 137.241 1.00 66.77 72 ASP H O 1
ATOM 537 N N . LYS A 1 74 ? -60.194 32.943 135.553 1.00 60.90 73 LYS H N 1
ATOM 538 C CA . LYS A 1 74 ? -60.881 33.936 136.368 1.00 63.66 73 LYS H CA 1
ATOM 539 C C . LYS A 1 74 ? -61.542 33.307 137.589 1.00 66.96 73 LYS H C 1
ATOM 540 O O . LYS A 1 74 ? -61.628 33.951 138.640 1.00 69.82 73 LYS H O 1
ATOM 542 N N . SER A 1 75 ? -62.004 32.054 137.477 1.00 67.73 74 SER H N 1
ATOM 543 C CA . SER A 1 75 ? -62.774 31.435 138.557 1.00 72.76 74 SER H CA 1
ATOM 544 C C . SER A 1 75 ? -61.941 31.254 139.813 1.00 76.07 74 SER H C 1
ATOM 545 O O . SER A 1 75 ? -62.490 31.235 140.920 1.00 80.83 74 SER H O 1
ATOM 547 N N . ARG A 1 76 ? -60.627 31.106 139.656 1.00 70.72 75 ARG H N 1
ATOM 548 C CA . ARG A 1 76 ? -59.702 30.948 140.767 1.00 70.86 75 ARG H CA 1
ATOM 549 C C . ARG A 1 76 ? -58.723 32.112 140.878 1.00 70.17 75 ARG H C 1
ATOM 550 O O . ARG A 1 76 ? -57.841 32.080 141.743 1.00 72.99 75 ARG H O 1
ATOM 552 N N . ASN A 1 77 ? -58.876 33.145 140.043 1.00 63.92 76 ASN H N 1
ATOM 553 C CA . ASN A 1 77 ? -57.962 34.291 139.973 1.00 60.86 76 ASN H CA 1
ATOM 554 C C . ASN A 1 77 ? -56.522 33.830 139.767 1.00 60.40 76 ASN H C 1
ATOM 555 O O . ASN A 1 77 ? -55.597 34.271 140.453 1.00 58.42 76 ASN H O 1
ATOM 560 N N . GLN A 1 78 ? -56.345 32.933 138.796 1.00 52.86 77 GLN H N 1
ATOM 561 C CA . GLN A 1 78 ? -55.052 32.359 138.462 1.00 54.16 77 GLN H CA 1
ATOM 562 C C . GLN A 1 78 ? -54.839 32.401 136.962 1.00 47.37 77 GLN H C 1
ATOM 563 O O . GLN A 1 78 ? -55.789 32.488 136.174 1.00 49.49 77 GLN H O 1
ATOM 569 N N . PHE A 1 79 ? -53.566 32.313 136.579 1.00 43.02 78 PHE H N 1
ATOM 570 C CA . PHE A 1 79 ? -53.186 32.007 135.216 1.00 40.90 78 PHE H CA 1
ATOM 571 C C . PHE A 1 79 ? -52.181 30.869 135.214 1.00 43.68 78 PHE H C 1
ATOM 572 O O . PHE A 1 79 ? -51.570 30.566 136.223 1.00 43.91 78 PHE H O 1
ATOM 580 N N . SER A 1 80 ? -51.995 30.261 134.054 1.00 44.91 79 SER H N 1
ATOM 581 C CA . SER A 1 80 ? -51.320 28.979 133.968 1.00 40.46 79 SER H CA 1
ATOM 582 C C . SER A 1 80 ? -50.325 28.947 132.821 1.00 48.29 79 SER H C 1
ATOM 583 O O . SER A 1 80 ? -50.436 29.689 131.847 1.00 41.74 79 SER H O 1
ATOM 586 N N . LEU A 1 81 ? -49.355 28.050 132.944 1.00 43.48 80 LEU H N 1
ATOM 587 C CA . LEU A 1 81 ? -48.405 27.744 131.881 1.00 41.18 80 LEU H CA 1
ATOM 588 C C . LEU A 1 81 ? -48.425 26.251 131.620 1.00 44.82 80 LEU H C 1
ATOM 589 O O . LEU A 1 81 ? -48.335 25.464 132.563 1.00 45.76 80 LEU H O 1
ATOM 594 N N . LYS A 1 82 ? -48.518 25.857 130.353 1.00 38.82 81 LYS H N 1
ATOM 595 C CA . LYS A 1 82 ? -48.390 24.457 129.962 1.00 42.84 81 LYS H CA 1
ATOM 596 C C . LYS A 1 82 ? -47.291 24.352 128.917 1.00 49.00 81 LYS H C 1
ATOM 597 O O . LYS A 1 82 ? -47.312 25.080 127.923 1.00 49.49 81 LYS H O 1
ATOM 603 N N . LEU A 1 83 ? -46.352 23.432 129.123 1.00 47.00 82 LEU H N 1
ATOM 604 C CA . LEU A 1 83 ? -45.241 23.216 128.194 1.00 45.38 82 LEU H CA 1
ATOM 605 C C . LEU A 1 83 ? -45.143 21.733 127.883 1.00 52.21 82 LEU H C 1
ATOM 606 O O . LEU A 1 83 ? -44.848 20.942 128.778 1.00 47.56 82 LEU H O 1
ATOM 611 N N . THR A 1 84 A -45.353 21.353 126.624 1.00 45.50 82 THR H N 1
ATOM 612 C CA . THR A 1 84 A -45.377 19.953 126.231 1.00 54.56 82 THR H CA 1
ATOM 613 C C . THR A 1 84 A -44.009 19.505 125.711 1.00 57.38 82 THR H C 1
ATOM 614 O O . THR A 1 84 A -43.107 20.319 125.474 1.00 60.18 82 THR H O 1
ATOM 618 N N . SER A 1 85 B -43.854 18.186 125.592 1.00 56.98 82 SER H N 1
ATOM 619 C CA . SER A 1 85 B -42.654 17.536 125.042 1.00 59.77 82 SER H CA 1
ATOM 620 C C . SER A 1 85 B -41.385 18.010 125.735 1.00 61.31 82 SER H C 1
ATOM 621 O O . SER A 1 85 B -40.346 18.197 125.105 1.00 62.94 82 SER H O 1
ATOM 624 N N . VAL A 1 86 C -41.457 18.147 127.053 1.00 57.33 82 VAL H N 1
ATOM 625 C CA . VAL A 1 86 C -40.368 18.758 127.803 1.00 60.81 82 VAL H CA 1
ATOM 626 C C . VAL A 1 86 C -39.126 17.869 127.760 1.00 56.93 82 VAL H C 1
ATOM 627 O O . VAL A 1 86 C -39.219 16.633 127.732 1.00 60.81 82 VAL H O 1
ATOM 631 N N . THR A 1 87 ? -37.957 18.492 127.673 1.00 53.30 83 THR H N 1
ATOM 632 C CA . THR A 1 87 ? -36.672 17.799 127.713 1.00 61.40 83 THR H CA 1
ATOM 633 C C . THR A 1 87 ? -35.825 18.388 128.835 1.00 60.35 83 THR H C 1
ATOM 634 O O . THR A 1 87 ? -36.224 19.345 129.494 1.00 52.93 83 THR H O 1
ATOM 638 N N . ALA A 1 88 ? -34.629 17.822 129.045 1.00 58.96 84 ALA H N 1
ATOM 639 C CA . ALA A 1 88 ? -33.747 18.373 130.077 1.00 64.60 84 ALA H CA 1
ATOM 640 C C . ALA A 1 88 ? -33.489 19.866 129.866 1.00 69.34 84 ALA H C 1
ATOM 641 O O . ALA A 1 88 ? -33.373 20.624 130.842 1.00 74.91 84 ALA H O 1
ATOM 643 N N . ALA A 1 89 ? -33.464 20.324 128.608 1.00 67.73 85 ALA H N 1
ATOM 644 C CA . ALA A 1 89 ? -33.267 21.747 128.307 1.00 65.70 85 ALA H CA 1
ATOM 645 C C . ALA A 1 89 ? -34.305 22.665 128.955 1.00 62.28 85 ALA H C 1
ATOM 646 O O . ALA A 1 89 ? -34.114 23.887 128.953 1.00 62.07 85 ALA H O 1
ATOM 648 N N . ASP A 1 90 ? -35.395 22.128 129.491 1.00 52.95 86 ASP H N 1
ATOM 649 C CA . ASP A 1 90 ? -36.439 22.925 130.109 1.00 42.06 86 ASP H CA 1
ATOM 650 C C . ASP A 1 90 ? -36.335 22.946 131.630 1.00 48.62 86 ASP H C 1
ATOM 651 O O . ASP A 1 90 ? -37.209 23.520 132.299 1.00 41.67 86 ASP H O 1
ATOM 656 N N . THR A 1 91 ? -35.300 22.321 132.189 1.00 44.35 87 THR H N 1
ATOM 657 C CA . THR A 1 91 ? -35.002 22.487 133.596 1.00 46.81 87 THR H CA 1
ATOM 658 C C . THR A 1 91 ? -34.634 23.939 133.844 1.00 47.28 87 THR H C 1
ATOM 659 O O . THR A 1 91 ? -33.732 24.477 133.195 1.00 44.46 87 THR H O 1
ATOM 663 N N . ALA A 1 92 ? -35.386 24.593 134.713 1.00 44.76 88 ALA H N 1
ATOM 664 C CA . ALA A 1 92 ? -35.157 26.018 134.955 1.00 38.37 88 ALA H CA 1
ATOM 665 C C . ALA A 1 92 ? -35.923 26.396 136.204 1.00 44.28 88 ALA H C 1
ATOM 666 O O . ALA A 1 92 ? -36.769 25.630 136.692 1.00 43.01 88 ALA H O 1
ATOM 668 N N . LYS A 1 93 ? -35.595 27.576 136.735 1.00 42.22 89 LYS H N 1
ATOM 669 C CA . LYS A 1 93 ? -36.522 28.270 137.611 1.00 40.15 89 LYS H CA 1
ATOM 670 C C . LYS A 1 93 ? -37.554 29.000 136.759 1.00 39.14 89 LYS H C 1
ATOM 671 O O . LYS A 1 93 ? -37.194 29.800 135.896 1.00 37.29 89 LYS H O 1
ATOM 677 N N . TYR A 1 94 ? -38.833 28.785 137.037 1.00 41.54 90 TYR H N 1
ATOM 678 C CA . TYR A 1 94 ? -39.908 29.457 136.318 1.00 39.94 90 TYR H CA 1
ATOM 679 C C . TYR A 1 94 ? -40.518 30.541 137.197 1.00 49.29 90 TYR H C 1
ATOM 680 O O . TYR A 1 94 ? -40.919 30.266 138.332 1.00 43.87 90 TYR H O 1
ATOM 689 N N . TYR A 1 95 ? -40.652 31.747 136.638 1.00 37.97 91 TYR H N 1
ATOM 690 C CA . TYR A 1 95 ? -41.166 32.907 137.354 1.00 37.27 91 TYR H CA 1
ATOM 691 C C . TYR A 1 95 ? -42.469 33.347 136.718 1.00 37.50 91 TYR H C 1
ATOM 692 O O . TYR A 1 95 ? -42.557 33.396 135.499 1.00 38.09 91 TYR H O 1
ATOM 701 N N . CYS A 1 96 ? -43.467 33.690 137.524 1.00 41.69 92 CYS H N 1
ATOM 702 C CA . CYS A 1 96 ? -44.542 34.484 136.950 1.00 35.18 92 CYS H CA 1
ATOM 703 C C . CYS A 1 96 ? -44.281 35.949 137.281 1.00 36.78 92 CYS H C 1
ATOM 704 O O . CYS A 1 96 ? -43.449 36.291 138.120 1.00 39.17 92 CYS H O 1
ATOM 707 N N . ALA A 1 97 ? -44.968 36.827 136.563 1.00 35.50 93 ALA H N 1
ATOM 708 C CA . ALA A 1 97 ? -44.665 38.242 136.631 1.00 36.34 93 ALA H CA 1
ATOM 709 C C . ALA A 1 97 ? -45.885 38.959 136.072 1.00 42.69 93 ALA H C 1
ATOM 710 O O . ALA A 1 97 ? -46.759 38.327 135.483 1.00 38.37 93 ALA H O 1
ATOM 712 N N . LYS A 1 98 ? -45.942 40.275 136.280 1.00 40.96 94 LYS H N 1
ATOM 713 C CA . LYS A 1 98 ? -47.116 41.083 135.948 1.00 41.94 94 LYS H CA 1
ATOM 714 C C . LYS A 1 98 ? -46.583 42.348 135.316 1.00 45.10 94 LYS H C 1
ATOM 715 O O . LYS A 1 98 ? -45.627 42.934 135.835 1.00 37.15 94 LYS H O 1
ATOM 721 N N . ARG A 1 99 ? -47.176 42.796 134.217 1.00 37.43 95 ARG H N 1
ATOM 722 C CA . ARG A 1 99 ? -46.897 44.169 133.801 1.00 44.31 95 ARG H CA 1
ATOM 723 C C . ARG A 1 99 ? -48.198 44.892 133.522 1.00 41.35 95 ARG H C 1
ATOM 724 O O . ARG A 1 99 ? -49.155 44.299 133.043 1.00 44.92 95 ARG H O 1
ATOM 732 N N . TRP A 1 100 ? -48.224 46.173 133.881 1.00 41.77 96 TRP H N 1
ATOM 733 C CA . TRP A 1 100 ? -49.386 47.021 133.667 1.00 45.78 96 TRP H CA 1
ATOM 734 C C . TRP A 1 100 ? -49.584 47.374 132.189 1.00 52.65 96 TRP H C 1
ATOM 735 O O . TRP A 1 100 ? -48.628 47.558 131.426 1.00 45.98 96 TRP H O 1
ATOM 746 N N . ASP A 1 101 ? -50.840 47.475 131.795 1.00 52.14 97 ASP H N 1
ATOM 747 C CA . ASP A 1 101 ? -51.222 47.894 130.454 1.00 51.06 97 ASP H CA 1
ATOM 748 C C . ASP A 1 101 ? -51.883 49.252 130.607 1.00 62.98 97 ASP H C 1
ATOM 749 O O . ASP A 1 101 ? -52.964 49.365 131.193 1.00 72.91 97 ASP H O 1
ATOM 754 N N . SER A 1 102 ? -51.210 50.288 130.139 1.00 69.19 98 SER H N 1
ATOM 755 C CA . SER A 1 102 ? -51.773 51.627 130.174 1.00 80.53 98 SER H CA 1
ATOM 756 C C . SER A 1 102 ? -52.617 51.818 128.924 1.00 94.42 98 SER H C 1
ATOM 757 O O . SER A 1 102 ? -52.098 51.769 127.805 1.00 101.87 98 SER H O 1
ATOM 760 N N . SER A 1 103 ? -53.920 52.019 129.112 1.00 100.54 99 SER H N 1
ATOM 761 C CA . SER A 1 103 ? -54.851 52.285 128.015 1.00 99.18 99 SER H CA 1
ATOM 762 C C . SER A 1 103 ? -55.658 53.524 128.399 1.00 112.48 99 SER H C 1
ATOM 763 O O . SER A 1 103 ? -56.641 53.428 129.144 1.00 117.55 99 SER H O 1
ATOM 766 N N . GLY A 1 104 ? -55.232 54.695 127.914 1.00 115.81 100 GLY H N 1
ATOM 767 C CA . GLY A 1 104 ? -56.083 55.866 128.017 1.00 119.96 100 GLY H CA 1
ATOM 768 C C . GLY A 1 104 ? -57.364 55.700 127.224 1.00 124.91 100 GLY H C 1
ATOM 769 O O . GLY A 1 104 ? -58.389 56.309 127.550 1.00 127.61 100 GLY H O 1
ATOM 770 N N . TRP A 1 105 A -57.324 54.872 126.181 1.00 125.64 100 TRP H N 1
ATOM 771 C CA . TRP A 1 105 A -58.495 54.566 125.374 1.00 129.40 100 TRP H CA 1
ATOM 772 C C . TRP A 1 105 A -59.287 53.417 125.996 1.00 126.31 100 TRP H C 1
ATOM 773 O O . TRP A 1 105 A -58.800 52.684 126.865 1.00 117.77 100 TRP H O 1
ATOM 784 N N . PHE A 1 106 B -60.534 53.275 125.536 1.00 130.14 100 PHE H N 1
ATOM 785 C CA . PHE A 1 106 B -61.404 52.217 126.041 1.00 127.40 100 PHE H CA 1
ATOM 786 C C . PHE A 1 106 B -60.809 50.830 125.786 1.00 123.90 100 PHE H C 1
ATOM 787 O O . PHE A 1 106 B -60.955 49.923 126.619 1.00 123.03 100 PHE H O 1
ATOM 795 N N . SER A 1 107 C -60.104 50.653 124.656 1.00 121.98 100 SER H N 1
ATOM 796 C CA . SER A 1 107 C -59.568 49.348 124.248 1.00 115.55 100 SER H CA 1
ATOM 797 C C . SER A 1 107 C -58.292 49.597 123.437 1.00 115.24 100 SER H C 1
ATOM 798 O O . SER A 1 107 C -58.270 49.589 122.204 1.00 120.88 100 SER H O 1
ATOM 801 N N . ARG A 1 108 D -57.207 49.840 124.149 1.00 108.25 100 ARG H N 1
ATOM 802 C CA . ARG A 1 108 D -55.903 50.056 123.552 1.00 103.09 100 ARG H CA 1
ATOM 803 C C . ARG A 1 108 D -54.916 49.200 124.323 1.00 89.27 100 ARG H C 1
ATOM 804 O O . ARG A 1 108 D -55.064 49.028 125.535 1.00 93.62 100 ARG H O 1
ATOM 812 N N . HIS A 1 109 E -53.952 48.610 123.624 1.00 80.72 100 HIS H N 1
ATOM 813 C CA . HIS A 1 109 E -52.851 47.910 124.282 1.00 82.95 100 HIS H CA 1
ATOM 814 C C . HIS A 1 109 E -51.565 48.673 124.009 1.00 81.52 100 HIS H C 1
ATOM 815 O O . HIS A 1 109 E -51.274 49.032 122.859 1.00 78.85 100 HIS H O 1
ATOM 822 N N . SER A 1 110 F -50.826 48.945 125.076 1.00 78.57 100 SER H N 1
ATOM 823 C CA . SER A 1 110 F -49.591 49.703 125.032 1.00 78.70 100 SER H CA 1
ATOM 824 C C . SER A 1 110 F -48.476 48.870 125.655 1.00 72.18 100 SER H C 1
ATOM 825 O O . SER A 1 110 F -48.713 47.829 126.273 1.00 62.41 100 SER H O 1
ATOM 828 N N . TYR A 1 111 G -47.250 49.332 125.440 1.00 68.60 100 TYR H N 1
ATOM 829 C CA . TYR A 1 111 G -46.024 48.771 125.995 1.00 61.50 100 TYR H CA 1
ATOM 830 C C . TYR A 1 111 G -45.247 49.899 126.651 1.00 62.21 100 TYR H C 1
ATOM 831 O O . TYR A 1 111 G -44.094 50.179 126.319 1.00 72.08 100 TYR H O 1
ATOM 840 N N . ASP A 1 112 H -45.934 50.600 127.562 1.00 62.31 100 ASP H N 1
ATOM 841 C CA . ASP A 1 112 H -45.440 51.773 128.285 1.00 53.01 100 ASP H CA 1
ATOM 842 C C . ASP A 1 112 H -44.941 51.430 129.696 1.00 52.87 100 ASP H C 1
ATOM 843 O O . ASP A 1 112 H -44.557 52.337 130.456 1.00 56.32 100 ASP H O 1
ATOM 845 N N . TYR A 1 113 I -45.018 50.160 130.078 1.00 52.80 100 TYR H N 1
ATOM 846 C CA . TYR A 1 113 I -44.528 49.638 131.348 1.00 53.64 100 TYR H CA 1
ATOM 847 C C . TYR A 1 113 I -43.932 48.263 131.100 1.00 48.92 100 TYR H C 1
ATOM 848 O O . TYR A 1 113 I -44.365 47.545 130.202 1.00 51.14 100 TYR H O 1
ATOM 857 N N . ALA A 1 114 J -42.937 47.890 131.903 1.00 41.82 100 ALA H N 1
ATOM 858 C CA . ALA A 1 114 J -42.333 46.556 131.819 1.00 47.04 100 ALA H CA 1
ATOM 859 C C . ALA A 1 114 J -42.762 45.730 133.023 1.00 43.22 100 ALA H C 1
ATOM 860 O O . ALA A 1 114 J -43.401 46.250 133.942 1.00 41.03 100 ALA H O 1
ATOM 862 N N . VAL A 1 115 K -42.464 44.414 133.000 1.00 33.15 100 VAL H N 1
ATOM 863 C CA . VAL A 1 115 K -42.790 43.587 134.164 1.00 42.68 100 VAL H CA 1
ATOM 864 C C . VAL A 1 115 K -42.202 44.216 135.431 1.00 47.98 100 VAL H C 1
ATOM 865 O O . VAL A 1 115 K -40.995 44.464 135.507 1.00 58.30 100 VAL H O 1
ATOM 869 N N . ASP A 1 116 ? -43.058 44.508 136.433 1.00 40.89 101 ASP H N 1
ATOM 870 C CA . ASP A 1 116 ? -42.605 45.183 137.653 1.00 41.44 101 ASP H CA 1
ATOM 871 C C . ASP A 1 116 ? -42.867 44.412 138.935 1.00 37.17 101 ASP H C 1
ATOM 872 O O . ASP A 1 116 ? -42.448 44.863 140.013 1.00 43.06 101 ASP H O 1
ATOM 877 N N . VAL A 1 117 ? -43.541 43.273 138.881 1.00 40.55 102 VAL H N 1
ATOM 878 C CA . VAL A 1 117 ? -43.811 42.469 140.063 1.00 40.34 102 VAL H CA 1
ATOM 879 C C . VAL A 1 117 ? -43.546 41.033 139.658 1.00 44.20 102 VAL H C 1
ATOM 880 O O . VAL A 1 117 ? -44.013 40.612 138.605 1.00 38.45 102 VAL H O 1
ATOM 884 N N . TRP A 1 118 ? -42.804 40.293 140.483 1.00 43.09 103 TRP H N 1
ATOM 885 C CA . TRP A 1 118 ? -42.421 38.919 140.200 1.00 44.23 103 TRP H CA 1
ATOM 886 C C . TRP A 1 118 ? -42.869 38.017 141.341 1.00 43.72 103 TRP H C 1
ATOM 887 O O . TRP A 1 118 ? -43.005 38.452 142.485 1.00 40.73 103 TRP H O 1
ATOM 898 N N . GLY A 1 119 ? -43.094 36.751 141.018 1.00 38.16 104 GLY H N 1
ATOM 899 C CA . GLY A 1 119 ? -43.244 35.760 142.055 1.00 44.92 104 GLY H CA 1
ATOM 900 C C . GLY A 1 119 ? -41.884 35.319 142.536 1.00 45.07 104 GLY H C 1
ATOM 901 O O . GLY A 1 119 ? -40.868 35.664 141.936 1.00 47.09 104 GLY H O 1
ATOM 902 N N . ARG A 1 120 ? -41.873 34.529 143.617 1.00 46.53 105 ARG H N 1
ATOM 903 C CA . ARG A 1 120 ? -40.614 34.015 144.160 1.00 51.54 105 ARG H CA 1
ATOM 904 C C . ARG A 1 120 ? -39.960 33.022 143.198 1.00 53.10 105 ARG H C 1
ATOM 905 O O . ARG A 1 120 ? -38.737 32.842 143.233 1.00 54.10 105 ARG H O 1
ATOM 913 N N . GLY A 1 121 ? -40.741 32.408 142.337 1.00 46.88 106 GLY H N 1
ATOM 914 C CA . GLY A 1 121 ? -40.254 31.431 141.368 1.00 41.92 106 GLY H CA 1
ATOM 915 C C . GLY A 1 121 ? -40.339 30.016 141.912 1.00 49.00 106 GLY H C 1
ATOM 916 O O . GLY A 1 121 ? -40.351 29.785 143.115 1.00 54.21 106 GLY H O 1
ATOM 917 N N . THR A 1 122 ? -40.452 29.057 141.002 1.00 46.29 107 THR H N 1
ATOM 918 C CA . THR A 1 122 ? -40.446 27.645 141.376 1.00 53.48 107 THR H CA 1
ATOM 919 C C . THR A 1 122 ? -39.469 26.893 140.484 1.00 49.78 107 THR H C 1
ATOM 920 O O . THR A 1 122 ? -39.353 27.183 139.291 1.00 53.44 107 THR H O 1
ATOM 924 N N . THR A 1 123 ? -38.744 25.946 141.066 1.00 45.62 108 THR H N 1
ATOM 925 C CA . THR A 1 123 ? -37.739 25.225 140.308 1.00 50.65 108 THR H CA 1
ATOM 926 C C . THR A 1 123 ? -38.348 23.954 139.721 1.00 54.49 108 THR H C 1
ATOM 927 O O . THR A 1 123 ? -39.055 23.219 140.415 1.00 56.52 108 THR H O 1
ATOM 931 N N . VAL A 1 124 ? -38.136 23.733 138.423 1.00 47.56 109 VAL H N 1
ATOM 932 C CA . VAL A 1 124 ? -38.626 22.532 137.753 1.00 46.65 109 VAL H CA 1
ATOM 933 C C . VAL A 1 124 ? -37.437 21.815 137.173 1.00 47.98 109 VAL H C 1
ATOM 934 O O . VAL A 1 124 ? -36.635 22.410 136.444 1.00 56.01 109 VAL H O 1
ATOM 938 N N . ILE A 1 125 ? -37.309 20.550 137.522 1.00 48.73 110 ILE H N 1
ATOM 939 C CA . ILE A 1 125 ? -36.280 19.694 136.976 1.00 58.31 110 ILE H CA 1
ATOM 940 C C . ILE A 1 125 ? -36.963 18.696 136.063 1.00 61.19 110 ILE H C 1
ATOM 941 O O . ILE A 1 125 ? -37.926 18.018 136.463 1.00 57.21 110 ILE H O 1
ATOM 946 N N . VAL A 1 126 ? -36.453 18.597 134.844 1.00 63.17 111 VAL H N 1
ATOM 947 C CA . VAL A 1 126 ? -36.907 17.609 133.878 1.00 64.92 111 VAL H CA 1
ATOM 948 C C . VAL A 1 126 ? -35.855 16.527 133.773 1.00 59.76 111 VAL H C 1
ATOM 949 O O . VAL A 1 126 ? -34.733 16.784 133.321 1.00 65.52 111 VAL H O 1
ATOM 953 N N . SER A 1 127 ? -36.229 15.304 134.145 1.00 63.91 112 SER H N 1
ATOM 954 C CA . SER A 1 127 ? -35.328 14.171 134.063 1.00 69.21 112 SER H CA 1
ATOM 955 C C . SER A 1 127 ? -36.157 12.901 133.906 1.00 73.26 112 SER H C 1
ATOM 956 O O . SER A 1 127 ? -37.311 12.836 134.339 1.00 72.60 112 SER H O 1
ATOM 959 N N . SER A 1 128 ? -35.565 11.906 133.253 1.00 77.86 113 SER H N 1
ATOM 960 C CA . SER A 1 128 ? -36.181 10.596 133.137 1.00 85.17 113 SER H CA 1
ATOM 961 C C . SER A 1 128 ? -35.792 9.659 134.279 1.00 90.77 113 SER H C 1
ATOM 962 O O . SER A 1 128 ? -36.509 8.687 134.548 1.00 92.25 113 SER H O 1
ATOM 965 N N . ALA A 1 129 ? -34.681 9.931 134.954 1.00 55.43 114 ALA H N 1
ATOM 966 C CA . ALA A 1 129 ? -34.210 9.063 136.025 1.00 55.96 114 ALA H CA 1
ATOM 967 C C . ALA A 1 129 ? -35.075 9.200 137.275 1.00 63.70 114 ALA H C 1
ATOM 968 O O . ALA A 1 129 ? -35.411 10.305 137.701 1.00 71.49 114 ALA H O 1
ATOM 970 N N . SER A 1 130 ? -35.409 8.075 137.895 1.00 72.98 130 SER H N 1
ATOM 971 C CA . SER A 1 130 ? -36.029 8.150 139.217 1.00 78.10 130 SER H CA 1
ATOM 972 C C . SER A 1 130 ? -35.002 8.568 140.273 1.00 74.47 130 SER H C 1
ATOM 973 O O . SER A 1 130 ? -34.950 9.731 140.695 1.00 75.67 130 SER H O 1
ATOM 976 N N . THR A 1 131 ? -34.191 7.607 140.705 1.00 61.50 131 THR H N 1
ATOM 977 C CA . THR A 1 131 ? -33.134 7.805 141.686 1.00 64.28 131 THR H CA 1
ATOM 978 C C . THR A 1 131 ? -31.974 6.946 141.233 1.00 68.14 131 THR H C 1
ATOM 979 O O . THR A 1 131 ? -32.102 5.719 141.189 1.00 78.25 131 THR H O 1
ATOM 983 N N . LYS A 1 132 ? -30.862 7.566 140.886 1.00 56.94 132 LYS H N 1
ATOM 984 C CA . LYS A 1 132 ? -29.745 6.853 140.293 1.00 48.26 132 LYS H CA 1
ATOM 985 C C . LYS A 1 132 ? -28.500 7.099 141.125 1.00 46.61 132 LYS H C 1
ATOM 986 O O . LYS A 1 132 ? -28.143 8.252 141.396 1.00 43.55 132 LYS H O 1
ATOM 992 N N . GLY A 1 133 ? -27.842 6.026 141.523 1.00 44.34 133 GLY H N 1
ATOM 993 C CA . GLY A 1 133 ? -26.597 6.138 142.241 1.00 43.25 133 GLY H CA 1
ATOM 994 C C . GLY A 1 133 ? -25.457 6.405 141.280 1.00 45.49 133 GLY H C 1
ATOM 995 O O . GLY A 1 133 ? -25.477 5.997 140.114 1.00 50.74 133 GLY H O 1
ATOM 996 N N . PRO A 1 134 ? -24.426 7.070 141.771 1.00 46.00 134 PRO H N 1
ATOM 997 C CA . PRO A 1 134 ? -23.276 7.404 140.923 1.00 37.32 134 PRO H CA 1
ATOM 998 C C . PRO A 1 134 ? -22.299 6.241 140.785 1.00 37.68 134 PRO H C 1
ATOM 999 O O . PRO A 1 134 ? -22.253 5.307 141.598 1.00 42.04 134 PRO H O 1
ATOM 1003 N N . SER A 1 135 ? -21.604 6.260 139.647 1.00 35.88 135 SER H N 1
ATOM 1004 C CA . SER A 1 135 ? -20.352 5.551 139.443 1.00 42.04 135 SER H CA 1
ATOM 1005 C C . SER A 1 135 ? -19.234 6.415 140.005 1.00 46.99 135 SER H C 1
ATOM 1006 O O . SER A 1 135 ? -19.261 7.630 139.879 1.00 45.00 135 SER H O 1
ATOM 1009 N N . VAL A 1 136 ? -18.207 5.793 140.558 1.00 35.13 136 VAL H N 1
ATOM 1010 C CA . VAL A 1 136 ? -17.147 6.567 141.175 1.00 31.95 136 VAL H CA 1
ATOM 1011 C C . VAL A 1 136 ? -15.849 6.077 140.567 1.00 33.99 136 VAL H C 1
ATOM 1012 O O . VAL A 1 136 ? -15.610 4.864 140.532 1.00 36.32 136 VAL H O 1
ATOM 1016 N N . PHE A 1 137 ? -15.051 7.006 140.013 1.00 32.64 137 PHE H N 1
ATOM 1017 C CA . PHE A 1 137 ? -13.794 6.615 139.373 1.00 33.28 137 PHE H CA 1
ATOM 1018 C C . PHE A 1 137 ? -12.649 7.405 140.000 1.00 31.31 137 PHE H C 1
ATOM 1019 O O . PHE A 1 137 ? -12.808 8.580 140.311 1.00 35.51 137 PHE H O 1
ATOM 1027 N N . PRO A 1 138 ? -11.484 6.795 140.166 1.00 36.56 138 PRO H N 1
ATOM 1028 C CA . PRO A 1 138 ? -10.340 7.511 140.767 1.00 40.86 138 PRO H CA 1
ATOM 1029 C C . PRO A 1 138 ? -9.674 8.379 139.708 1.00 45.86 138 PRO H C 1
ATOM 1030 O O . PRO A 1 138 ? -9.609 8.015 138.541 1.00 46.47 138 PRO H O 1
ATOM 1034 N N . LEU A 1 139 ? -9.221 9.554 140.112 1.00 39.01 139 LEU H N 1
ATOM 1035 C CA . LEU A 1 139 ? -8.459 10.450 139.242 1.00 45.20 139 LEU H CA 1
ATOM 1036 C C . LEU A 1 139 ? -7.022 10.428 139.760 1.00 40.69 139 LEU H C 1
ATOM 1037 O O . LEU A 1 139 ? -6.695 11.117 140.733 1.00 37.08 139 LEU H O 1
ATOM 1042 N N . ALA A 1 140 ? -6.173 9.645 139.111 1.00 45.39 140 ALA H N 1
ATOM 1043 C CA . ALA A 1 140 ? -4.861 9.331 139.669 1.00 46.56 140 ALA H CA 1
ATOM 1044 C C . ALA A 1 140 ? -3.915 10.528 139.576 1.00 47.76 140 ALA H C 1
ATOM 1045 O O . ALA A 1 140 ? -3.957 11.292 138.596 1.00 47.86 140 ALA H O 1
ATOM 1047 N N . PRO A 1 141 ? -3.000 10.668 140.525 1.00 44.55 141 PRO H N 1
ATOM 1048 C CA . PRO A 1 141 ? -1.965 11.688 140.398 1.00 49.51 141 PRO H CA 1
ATOM 1049 C C . PRO A 1 141 ? -0.911 11.231 139.422 1.00 57.89 141 PRO H C 1
ATOM 1050 O O . PRO A 1 141 ? -0.673 10.037 139.246 1.00 63.85 141 PRO H O 1
ATOM 1054 N N . SER A 1 142 ? -0.259 12.208 138.802 1.00 64.25 142 SER H N 1
ATOM 1055 C CA . SER A 1 142 ? 0.737 11.926 137.787 1.00 66.23 142 SER H CA 1
ATOM 1056 C C . SER A 1 142 ? 1.714 13.086 137.690 1.00 73.48 142 SER H C 1
ATOM 1057 O O . SER A 1 142 ? 1.613 14.033 138.469 1.00 73.80 142 SER H O 1
ATOM 1060 N N . THR A 1 150 ? 4.054 19.113 145.462 1.00 75.40 150 THR H N 1
ATOM 1061 C CA . THR A 1 150 ? 2.769 18.478 145.738 1.00 71.80 150 THR H CA 1
ATOM 1062 C C . THR A 1 150 ? 2.122 17.826 144.514 1.00 71.45 150 THR H C 1
ATOM 1063 O O . THR A 1 150 ? 2.606 17.937 143.384 1.00 72.67 150 THR H O 1
ATOM 1067 N N . ALA A 1 151 ? 1.003 17.150 144.758 1.00 62.91 151 ALA H N 1
ATOM 1068 C CA . ALA A 1 151 ? 0.316 16.425 143.709 1.00 61.36 151 ALA H CA 1
ATOM 1069 C C . ALA A 1 151 ? -1.181 16.525 143.931 1.00 56.33 151 ALA H C 1
ATOM 1070 O O . ALA A 1 151 ? -1.661 16.609 145.065 1.00 54.26 151 ALA H O 1
ATOM 1072 N N . ALA A 1 152 ? -1.920 16.484 142.838 1.00 53.59 152 ALA H N 1
ATOM 1073 C CA . ALA A 1 152 ? -3.365 16.539 142.889 1.00 44.96 152 ALA H CA 1
ATOM 1074 C C . ALA A 1 152 ? -3.916 15.190 142.453 1.00 43.65 152 ALA H C 1
ATOM 1075 O O . ALA A 1 152 ? -3.483 14.634 141.446 1.00 48.30 152 ALA H O 1
ATOM 1077 N N . LEU A 1 153 ? -4.865 14.676 143.211 1.00 49.91 153 LEU H N 1
ATOM 1078 C CA . LEU A 1 153 ? -5.540 13.454 142.828 1.00 44.60 153 LEU H CA 1
ATOM 1079 C C . LEU A 1 153 ? -6.988 13.613 143.232 1.00 38.01 153 LEU H C 1
ATOM 1080 O O . LEU A 1 153 ? -7.324 14.462 144.035 1.00 40.46 153 LEU H O 1
ATOM 1085 N N . GLY A 1 154 ? -7.877 12.830 142.655 1.00 36.58 154 GLY H N 1
ATOM 1086 C CA . GLY A 1 154 ? -9.232 13.054 143.099 1.00 38.42 154 GLY H CA 1
ATOM 1087 C C . GLY A 1 154 ? -10.134 11.893 142.774 1.00 43.91 154 GLY H C 1
ATOM 1088 O O . GLY A 1 154 ? -9.668 10.772 142.565 1.00 35.43 154 GLY H O 1
ATOM 1089 N N . CYS A 1 155 ? -11.440 12.166 142.807 1.00 30.67 155 CYS H N 1
ATOM 1090 C CA . CYS A 1 155 ? -12.443 11.179 142.420 1.00 36.23 155 CYS H CA 1
ATOM 1091 C C . CYS A 1 155 ? -13.532 11.859 141.616 1.00 33.96 155 CYS H C 1
ATOM 1092 O O . CYS A 1 155 ? -13.989 12.944 141.992 1.00 34.06 155 CYS H O 1
ATOM 1095 N N . LEU A 1 156 ? -13.989 11.179 140.575 1.00 31.63 156 LEU H N 1
ATOM 1096 C CA . LEU A 1 156 ? -15.057 11.646 139.696 1.00 31.37 156 LEU H CA 1
ATOM 1097 C C . LEU A 1 156 ? -16.318 10.912 140.120 1.00 32.20 156 LEU H C 1
ATOM 1098 O O . LEU A 1 156 ? -16.314 9.685 140.166 1.00 35.58 156 LEU H O 1
ATOM 1103 N N . VAL A 1 157 ? -17.373 11.632 140.440 1.00 29.51 157 VAL H N 1
ATOM 1104 C CA . VAL A 1 157 ? -18.645 11.004 140.799 1.00 27.51 157 VAL H CA 1
ATOM 1105 C C . VAL A 1 157 ? -19.597 11.242 139.631 1.00 30.46 157 VAL H C 1
ATOM 1106 O O . VAL A 1 157 ? -20.048 12.375 139.436 1.00 33.69 157 VAL H O 1
ATOM 1110 N N . LYS A 1 158 ? -19.922 10.207 138.867 1.00 30.56 158 LYS H N 1
ATOM 1111 C CA . LYS A 1 158 ? -20.569 10.414 137.566 1.00 28.15 158 LYS H CA 1
ATOM 1112 C C . LYS A 1 158 ? -22.011 9.904 137.551 1.00 42.88 158 LYS H C 1
ATOM 1113 O O . LYS A 1 158 ? -22.264 8.773 137.987 1.00 38.77 158 LYS H O 1
ATOM 1119 N N . ASP A 1 159 ? -22.927 10.706 136.962 1.00 36.44 159 ASP H N 1
ATOM 1120 C CA . ASP A 1 159 ? -24.290 10.345 136.560 1.00 43.67 159 ASP H CA 1
ATOM 1121 C C . ASP A 1 159 ? -25.144 9.852 137.737 1.00 48.35 159 ASP H C 1
ATOM 1122 O O . ASP A 1 159 ? -25.521 8.681 137.819 1.00 57.40 159 ASP H O 1
ATOM 1127 N N . TYR A 1 160 ? -25.481 10.777 138.637 1.00 35.97 160 TYR H N 1
ATOM 1128 C CA . TYR A 1 160 ? -26.376 10.429 139.735 1.00 36.45 160 TYR H CA 1
ATOM 1129 C C . TYR A 1 160 ? -27.587 11.346 139.722 1.00 37.04 160 TYR H C 1
ATOM 1130 O O . TYR A 1 160 ? -27.618 12.367 139.032 1.00 37.76 160 TYR H O 1
ATOM 1139 N N . PHE A 1 161 ? -28.571 10.986 140.513 1.00 34.12 161 PHE H N 1
ATOM 1140 C CA . PHE A 1 161 ? -29.760 11.811 140.596 1.00 39.73 161 PHE H CA 1
ATOM 1141 C C . PHE A 1 161 ? -30.582 11.287 141.752 1.00 37.68 161 PHE H C 1
ATOM 1142 O O . PHE A 1 161 ? -30.610 10.072 141.983 1.00 41.06 161 PHE H O 1
ATOM 1150 N N . PRO A 1 162 ? -31.266 12.138 142.503 1.00 38.64 162 PRO H N 1
ATOM 1151 C CA . PRO A 1 162 ? -31.164 13.597 142.500 1.00 47.79 162 PRO H CA 1
ATOM 1152 C C . PRO A 1 162 ? -29.942 14.086 143.258 1.00 44.27 162 PRO H C 1
ATOM 1153 O O . PRO A 1 162 ? -29.100 13.305 143.739 1.00 37.61 162 PRO H O 1
ATOM 1157 N N . GLU A 1 163 ? -29.946 15.403 143.437 1.00 52.35 163 GLU H N 1
ATOM 1158 C CA . GLU A 1 163 ? -28.725 16.185 143.619 1.00 66.70 163 GLU H CA 1
ATOM 1159 C C . GLU A 1 163 ? -27.838 15.771 144.775 1.00 69.19 163 GLU H C 1
ATOM 1160 O O . GLU A 1 163 ? -26.615 15.674 144.570 1.00 83.73 163 GLU H O 1
ATOM 1166 N N . PRO A 1 164 ? -28.326 15.607 146.008 1.00 59.21 164 PRO H N 1
ATOM 1167 C CA . PRO A 1 164 ? -27.378 15.650 147.131 1.00 36.60 164 PRO H CA 1
ATOM 1168 C C . PRO A 1 164 ? -26.297 14.563 147.122 1.00 33.13 164 PRO H C 1
ATOM 1169 O O . PRO A 1 164 ? -26.612 13.450 147.492 1.00 41.19 164 PRO H O 1
ATOM 1173 N N . VAL A 1 165 ? -25.036 14.839 146.763 1.00 39.06 165 VAL H N 1
ATOM 1174 C CA . VAL A 1 165 ? -23.925 13.916 147.016 1.00 34.05 165 VAL H CA 1
ATOM 1175 C C . VAL A 1 165 ? -22.909 14.576 147.947 1.00 41.15 165 VAL H C 1
ATOM 1176 O O . VAL A 1 165 ? -22.624 15.766 147.793 1.00 39.85 165 VAL H O 1
ATOM 1180 N N . THR A 1 166 ? -22.332 13.807 148.896 1.00 41.87 166 THR H N 1
ATOM 1181 C CA . THR A 1 166 ? -21.198 14.315 149.669 1.00 44.67 166 THR H CA 1
ATOM 1182 C C . THR A 1 166 ? -20.002 13.376 149.573 1.00 43.38 166 THR H C 1
ATOM 1183 O O . THR A 1 166 ? -20.146 12.171 149.366 1.00 40.68 166 THR H O 1
ATOM 1187 N N . VAL A 1 167 ? -18.818 13.968 149.683 1.00 33.93 167 VAL H N 1
ATOM 1188 C CA . VAL A 1 167 ? -17.554 13.265 149.532 1.00 32.68 167 VAL H CA 1
ATOM 1189 C C . VAL A 1 167 ? -16.691 13.592 150.741 1.00 41.11 167 VAL H C 1
ATOM 1190 O O . VAL A 1 167 ? -16.618 14.748 151.180 1.00 45.56 167 VAL H O 1
ATOM 1194 N N . SER A 1 168 ? -16.030 12.576 151.259 1.00 35.27 168 SER H N 1
ATOM 1195 C CA . SER A 1 168 ? -14.960 12.792 152.207 1.00 34.70 168 SER H CA 1
ATOM 1196 C C . SER A 1 168 ? -13.755 11.992 151.735 1.00 42.11 168 SER H C 1
ATOM 1197 O O . SER A 1 168 ? -13.811 11.218 150.762 1.00 42.21 168 SER H O 1
ATOM 1200 N N . TRP A 1 169 ? -12.666 12.147 152.477 1.00 41.66 169 TRP H N 1
ATOM 1201 C CA . TRP A 1 169 ? -11.393 11.568 152.080 1.00 36.04 169 TRP H CA 1
ATOM 1202 C C . TRP A 1 169 ? -10.788 10.942 153.326 1.00 35.77 169 TRP H C 1
ATOM 1203 O O . TRP A 1 169 ? -10.749 11.579 154.392 1.00 33.56 169 TRP H O 1
ATOM 1214 N N . ASN A 1 170 ? -10.438 9.664 153.217 1.00 35.70 170 ASN H N 1
ATOM 1215 C CA . ASN A 1 170 ? -9.939 8.884 154.342 1.00 40.81 170 ASN H CA 1
ATOM 1216 C C . ASN A 1 170 ? -10.893 8.939 155.518 1.00 43.35 170 ASN H C 1
ATOM 1217 O O . ASN A 1 170 ? -10.492 9.130 156.673 1.00 39.54 170 ASN H O 1
ATOM 1222 N N . SER A 1 171 ? -12.178 8.861 155.189 1.00 36.59 171 SER H N 1
ATOM 1223 C CA . SER A 1 171 ? -13.266 8.887 156.147 1.00 38.74 171 SER H CA 1
ATOM 1224 C C . SER A 1 171 ? -13.350 10.206 156.921 1.00 38.18 171 SER H C 1
ATOM 1225 O O . SER A 1 171 ? -13.922 10.232 158.007 1.00 41.95 171 SER H O 1
ATOM 1228 N N . GLY A 1 172 ? -12.842 11.295 156.349 1.00 42.29 172 GLY H N 1
ATOM 1229 C CA . GLY A 1 172 ? -12.819 12.554 157.055 1.00 41.31 172 GLY H CA 1
ATOM 1230 C C . GLY A 1 172 ? -11.531 12.759 157.809 1.00 43.37 172 GLY H C 1
ATOM 1231 O O . GLY A 1 172 ? -11.344 13.818 158.418 1.00 54.39 172 GLY H O 1
ATOM 1232 N N . ALA A 1 173 ? -10.648 11.765 157.838 1.00 37.07 173 ALA H N 1
ATOM 1233 C CA . ALA A 1 173 ? -9.387 12.003 158.542 1.00 45.32 173 ALA H CA 1
ATOM 1234 C C . ALA A 1 173 ? -8.562 13.053 157.813 1.00 44.01 173 ALA H C 1
ATOM 1235 O O . ALA A 1 173 ? -7.748 13.761 158.421 1.00 45.84 173 ALA H O 1
ATOM 1237 N N . LEU A 1 174 ? -8.786 13.187 156.518 1.00 43.36 174 LEU H N 1
ATOM 1238 C CA . LEU A 1 174 ? -8.077 14.161 155.707 1.00 48.65 174 LEU H CA 1
ATOM 1239 C C . LEU A 1 174 ? -8.964 15.391 155.640 1.00 55.27 174 LEU H C 1
ATOM 1240 O O . LEU A 1 174 ? -10.023 15.363 155.010 1.00 59.37 174 LEU H O 1
ATOM 1245 N N . THR A 1 175 ? -8.556 16.461 156.320 1.00 58.95 175 THR H N 1
ATOM 1246 C CA . THR A 1 175 ? -9.399 17.641 156.379 1.00 74.24 175 THR H CA 1
ATOM 1247 C C . THR A 1 175 ? -8.803 18.857 155.706 1.00 73.15 175 THR H C 1
ATOM 1248 O O . THR A 1 175 ? -9.471 19.892 155.643 1.00 74.85 175 THR H O 1
ATOM 1252 N N . SER A 1 176 ? -7.587 18.762 155.193 1.00 69.25 176 SER H N 1
ATOM 1253 C CA . SER A 1 176 ? -6.886 19.904 154.647 1.00 62.61 176 SER H CA 1
ATOM 1254 C C . SER A 1 176 ? -6.600 19.630 153.192 1.00 59.02 176 SER H C 1
ATOM 1255 O O . SER A 1 176 ? -6.281 18.496 152.810 1.00 55.80 176 SER H O 1
ATOM 1258 N N . GLY A 1 177 ? -6.694 20.677 152.388 1.00 52.22 177 GLY H N 1
ATOM 1259 C CA . GLY A 1 177 ? -6.388 20.531 150.984 1.00 50.78 177 GLY H CA 1
ATOM 1260 C C . GLY A 1 177 ? -7.440 19.824 150.171 1.00 47.86 177 GLY H C 1
ATOM 1261 O O . GLY A 1 177 ? -7.130 19.380 149.060 1.00 47.69 177 GLY H O 1
ATOM 1262 N N . VAL A 1 178 ? -8.690 19.750 150.655 1.00 40.42 178 VAL H N 1
ATOM 1263 C CA . VAL A 1 178 ? -9.774 19.084 149.932 1.00 34.35 178 VAL H CA 1
ATOM 1264 C C . VAL A 1 178 ? -10.617 20.120 149.208 1.00 40.57 178 VAL H C 1
ATOM 1265 O O . VAL A 1 178 ? -11.076 21.092 149.821 1.00 45.48 178 VAL H O 1
ATOM 1269 N N . HIS A 1 179 ? -10.890 19.887 147.925 1.00 42.65 179 HIS H N 1
ATOM 1270 C CA . HIS A 1 179 ? -11.745 20.801 147.168 1.00 41.72 179 HIS H CA 1
ATOM 1271 C C . HIS A 1 179 ? -12.753 19.970 146.395 1.00 40.24 179 HIS H C 1
ATOM 1272 O O . HIS A 1 179 ? -12.402 19.275 145.429 1.00 38.42 179 HIS H O 1
ATOM 1279 N N . THR A 1 180 ? -14.007 20.029 146.826 1.00 40.95 180 THR H N 1
ATOM 1280 C CA . THR A 1 180 ? -15.097 19.357 146.135 1.00 39.91 180 THR H CA 1
ATOM 1281 C C . THR A 1 180 ? -15.889 20.372 145.323 1.00 42.85 180 THR H C 1
ATOM 1282 O O . THR A 1 180 ? -16.374 21.374 145.870 1.00 43.56 180 THR H O 1
ATOM 1286 N N . PHE A 1 181 ? -16.000 20.138 144.036 1.00 40.83 181 PHE H N 1
ATOM 1287 C CA . PHE A 1 181 ? -16.587 21.080 143.086 1.00 42.73 181 PHE H CA 1
ATOM 1288 C C . PHE A 1 181 ? -18.104 20.915 143.010 1.00 37.43 181 PHE H C 1
ATOM 1289 O O . PHE A 1 181 ? -18.613 19.801 143.090 1.00 46.41 181 PHE H O 1
ATOM 1297 N N . PRO A 1 182 ? -18.848 21.998 142.839 1.00 42.82 182 PRO H N 1
ATOM 1298 C CA . PRO A 1 182 ? -20.287 21.854 142.602 1.00 48.09 182 PRO H CA 1
ATOM 1299 C C . PRO A 1 182 ? -20.535 21.003 141.363 1.00 46.40 182 PRO H C 1
ATOM 1300 O O . PRO A 1 182 ? -19.703 20.934 140.457 1.00 46.10 182 PRO H O 1
ATOM 1304 N N . ALA A 1 183 ? -21.686 20.340 141.345 1.00 41.75 183 ALA H N 1
ATOM 1305 C CA . ALA A 1 183 ? -22.007 19.407 140.270 1.00 42.81 183 ALA H CA 1
ATOM 1306 C C . ALA A 1 183 ? -22.438 20.129 139.002 1.00 38.18 183 ALA H C 1
ATOM 1307 O O . ALA A 1 183 ? -22.989 21.222 139.037 1.00 42.51 183 ALA H O 1
ATOM 1309 N N . VAL A 1 184 ? -22.218 19.486 137.873 1.00 32.39 184 VAL H N 1
ATOM 1310 C CA . VAL A 1 184 ? -22.837 19.899 136.638 1.00 33.62 184 VAL H CA 1
ATOM 1311 C C . VAL A 1 184 ? -24.106 19.086 136.443 1.00 41.87 184 VAL H C 1
ATOM 1312 O O . VAL A 1 184 ? -24.138 17.872 136.715 1.00 37.04 184 VAL H O 1
ATOM 1316 N N . LEU A 1 185 ? -25.157 19.727 135.950 1.00 38.64 185 LEU H N 1
ATOM 1317 C CA . LEU A 1 185 ? -26.308 18.976 135.468 1.00 43.30 185 LEU H CA 1
ATOM 1318 C C . LEU A 1 185 ? -26.124 18.736 133.970 1.00 46.97 185 LEU H C 1
ATOM 1319 O O . LEU A 1 185 ? -26.009 19.686 133.203 1.00 47.19 185 LEU H O 1
ATOM 1324 N N . GLN A 1 186 ? -26.048 17.468 133.565 1.00 44.75 186 GLN H N 1
ATOM 1325 C CA . GLN A 1 186 ? -25.720 17.127 132.191 1.00 45.68 186 GLN H CA 1
ATOM 1326 C C . GLN A 1 186 ? -26.963 17.275 131.312 1.00 50.93 186 GLN H C 1
ATOM 1327 O O . GLN A 1 186 ? -28.078 17.483 131.801 1.00 48.98 186 GLN H O 1
ATOM 1333 N N . SER A 1 187 ? -26.776 17.180 129.990 1.00 48.95 187 SER H N 1
ATOM 1334 C CA . SER A 1 187 ? -27.950 17.210 129.131 1.00 58.56 187 SER H CA 1
ATOM 1335 C C . SER A 1 187 ? -28.771 15.933 129.257 1.00 60.31 187 SER H C 1
ATOM 1336 O O . SER A 1 187 ? -29.943 15.921 128.870 1.00 56.96 187 SER H O 1
ATOM 1339 N N . SER A 1 188 ? -28.196 14.868 129.815 1.00 53.80 188 SER H N 1
ATOM 1340 C CA . SER A 1 188 ? -28.945 13.647 130.090 1.00 54.96 188 SER H CA 1
ATOM 1341 C C . SER A 1 188 ? -29.855 13.752 131.310 1.00 56.37 188 SER H C 1
ATOM 1342 O O . SER A 1 188 ? -30.519 12.758 131.634 1.00 50.76 188 SER H O 1
ATOM 1345 N N . GLY A 1 189 ? -29.872 14.894 132.016 1.00 52.68 189 GLY H N 1
ATOM 1346 C CA . GLY A 1 189 ? -30.647 15.028 133.232 1.00 52.07 189 GLY H CA 1
ATOM 1347 C C . GLY A 1 189 ? -30.054 14.314 134.435 1.00 52.05 189 GLY H C 1
ATOM 1348 O O . GLY A 1 189 ? -30.792 13.973 135.367 1.00 52.95 189 GLY H O 1
ATOM 1349 N N . LEU A 1 190 ? -28.750 14.046 134.425 1.00 42.60 190 LEU H N 1
ATOM 1350 C CA . LEU A 1 190 ? -28.030 13.501 135.568 1.00 35.93 190 LEU H CA 1
ATOM 1351 C C . LEU A 1 190 ? -26.920 14.461 135.944 1.00 37.17 190 LEU H C 1
ATOM 1352 O O . LEU A 1 190 ? -26.433 15.234 135.111 1.00 38.14 190 LEU H O 1
ATOM 1357 N N . TYR A 1 191 ? -26.493 14.380 137.202 1.00 32.95 191 TYR H N 1
ATOM 1358 C CA . TYR A 1 191 ? -25.424 15.202 137.719 1.00 33.30 191 TYR H CA 1
ATOM 1359 C C . TYR A 1 191 ? -24.121 14.431 137.694 1.00 37.09 191 TYR H C 1
ATOM 1360 O O . TYR A 1 191 ? -24.103 13.209 137.804 1.00 37.81 191 TYR H O 1
ATOM 1369 N N . SER A 1 192 ? -23.019 15.173 137.627 1.00 33.06 192 SER H N 1
ATOM 1370 C CA . SER A 1 192 ? -21.711 14.616 137.949 1.00 34.16 192 SER H CA 1
ATOM 1371 C C . SER A 1 192 ? -20.973 15.645 138.779 1.00 41.60 192 SER H C 1
ATOM 1372 O O . SER A 1 192 ? -21.224 16.845 138.649 1.00 40.80 192 SER H O 1
ATOM 1375 N N . LEU A 1 193 ? -20.026 15.190 139.584 1.00 34.25 193 LEU H N 1
ATOM 1376 C CA . LEU A 1 193 ? -19.150 16.143 140.261 1.00 35.57 193 LEU H CA 1
ATOM 1377 C C . LEU A 1 193 ? -17.774 15.522 140.478 1.00 34.89 193 LEU H C 1
ATOM 1378 O O . LEU A 1 193 ? -17.563 14.322 140.250 1.00 41.05 193 LEU H O 1
ATOM 1383 N N . SER A 1 194 ? -16.818 16.370 140.890 1.00 31.40 194 SER H N 1
ATOM 1384 C CA . SER A 1 194 ? -15.494 15.862 141.232 1.00 29.07 194 SER H CA 1
ATOM 1385 C C . SER A 1 194 ? -14.991 16.428 142.543 1.00 32.04 194 SER H C 1
ATOM 1386 O O . SER A 1 194 ? -15.322 17.563 142.955 1.00 32.83 194 SER H O 1
ATOM 1389 N N . SER A 1 195 ? -14.128 15.662 143.177 1.00 26.49 195 SER H N 1
ATOM 1390 C CA . SER A 1 195 ? -13.472 16.154 144.386 1.00 32.58 195 SER H CA 1
ATOM 1391 C C . SER A 1 195 ? -11.974 15.974 144.217 1.00 36.60 195 SER H C 1
ATOM 1392 O O . SER A 1 195 ? -11.529 14.934 143.745 1.00 37.35 195 SER H O 1
ATOM 1395 N N . VAL A 1 196 ? -11.175 16.937 144.652 1.00 36.04 196 VAL H N 1
ATOM 1396 C CA . VAL A 1 196 ? -9.738 16.833 144.431 1.00 31.70 196 VAL H CA 1
ATOM 1397 C C . VAL A 1 196 ? -9.040 17.112 145.754 1.00 36.51 196 VAL H C 1
ATOM 1398 O O . VAL A 1 196 ? -9.506 17.936 146.556 1.00 43.18 196 VAL H O 1
ATOM 1402 N N . VAL A 1 197 ? -7.940 16.415 146.012 1.00 37.84 197 VAL H N 1
ATOM 1403 C CA . VAL A 1 197 ? -7.141 16.758 147.188 1.00 36.64 197 VAL H CA 1
ATOM 1404 C C . VAL A 1 197 ? -5.702 16.996 146.749 1.00 49.21 197 VAL H C 1
ATOM 1405 O O . VAL A 1 197 ? -5.213 16.357 145.810 1.00 43.51 197 VAL H O 1
ATOM 1409 N N . THR A 1 198 ? -5.041 17.979 147.377 1.00 48.56 198 THR H N 1
ATOM 1410 C CA . THR A 1 198 ? -3.627 18.238 147.128 1.00 49.62 198 THR H CA 1
ATOM 1411 C C . THR A 1 198 ? -2.816 17.699 148.302 1.00 54.96 198 THR H C 1
ATOM 1412 O O . THR A 1 198 ? -3.144 17.959 149.464 1.00 55.84 198 THR H O 1
ATOM 1416 N N . VAL A 1 199 ? -1.790 16.912 147.994 1.00 49.51 199 VAL H N 1
ATOM 1417 C CA . VAL A 1 199 ? -1.007 16.202 149.005 1.00 47.79 199 VAL H CA 1
ATOM 1418 C C . VAL A 1 199 ? 0.458 16.283 148.620 1.00 53.57 199 VAL H C 1
ATOM 1419 O O . VAL A 1 199 ? 0.790 16.549 147.459 1.00 56.18 199 VAL H O 1
ATOM 1423 N N . PRO A 1 200 ? 1.364 16.023 149.565 1.00 62.08 200 PRO H N 1
ATOM 1424 C CA . PRO A 1 200 ? 2.787 15.973 149.210 1.00 68.88 200 PRO H CA 1
ATOM 1425 C C . PRO A 1 200 ? 3.083 14.835 148.246 1.00 68.20 200 PRO H C 1
ATOM 1426 O O . PRO A 1 200 ? 2.552 13.730 148.377 1.00 71.39 200 PRO H O 1
ATOM 1430 N N . SER A 1 201 ? 3.961 15.111 147.283 1.00 68.56 201 SER H N 1
ATOM 1431 C CA . SER A 1 201 ? 4.331 14.099 146.299 1.00 69.49 201 SER H CA 1
ATOM 1432 C C . SER A 1 201 ? 5.134 12.969 146.924 1.00 71.73 201 SER H C 1
ATOM 1433 O O . SER A 1 201 ? 5.052 11.825 146.459 1.00 73.51 201 SER H O 1
ATOM 1436 N N . SER A 1 202 ? 5.924 13.271 147.961 1.00 72.96 202 SER H N 1
ATOM 1437 C CA . SER A 1 202 ? 6.723 12.254 148.632 1.00 71.95 202 SER H CA 1
ATOM 1438 C C . SER A 1 202 ? 5.882 11.305 149.476 1.00 73.99 202 SER H C 1
ATOM 1439 O O . SER A 1 202 ? 6.413 10.307 149.972 1.00 76.02 202 SER H O 1
ATOM 1442 N N . SER A 1 203 ? 4.602 11.605 149.668 1.00 73.79 203 SER H N 1
ATOM 1443 C CA . SER A 1 203 ? 3.699 10.776 150.448 1.00 74.26 203 SER H CA 1
ATOM 1444 C C . SER A 1 203 ? 2.972 9.736 149.598 1.00 71.94 203 SER H C 1
ATOM 1445 O O . SER A 1 203 ? 2.455 8.754 150.153 1.00 72.59 203 SER H O 1
ATOM 1448 N N . LEU A 1 204 ? 2.888 9.953 148.277 1.00 63.35 204 LEU H N 1
ATOM 1449 C CA . LEU A 1 204 ? 2.158 9.042 147.405 1.00 63.51 204 LEU H CA 1
ATOM 1450 C C . LEU A 1 204 ? 2.659 7.606 147.483 1.00 66.73 204 LEU H C 1
ATOM 1451 O O . LEU A 1 204 ? 1.934 6.680 147.098 1.00 65.99 204 LEU H O 1
ATOM 1456 N N . GLY A 1 205 ? 3.894 7.401 147.923 1.00 72.04 205 GLY H N 1
ATOM 1457 C CA . GLY A 1 205 ? 4.409 6.049 148.029 1.00 80.62 205 GLY H CA 1
ATOM 1458 C C . GLY A 1 205 ? 4.020 5.302 149.294 1.00 81.52 205 GLY H C 1
ATOM 1459 O O . GLY A 1 205 ? 4.041 4.067 149.304 1.00 89.17 205 GLY H O 1
ATOM 1460 N N . THR A 1 206 ? 3.666 6.010 150.364 1.00 72.62 206 THR H N 1
ATOM 1461 C CA . THR A 1 206 ? 3.399 5.357 151.636 1.00 70.40 206 THR H CA 1
ATOM 1462 C C . THR A 1 206 ? 2.029 5.647 152.224 1.00 63.23 206 THR H C 1
ATOM 1463 O O . THR A 1 206 ? 1.595 4.906 153.113 1.00 70.99 206 THR H O 1
ATOM 1467 N N . GLN A 1 207 ? 1.345 6.693 151.783 1.00 56.29 207 GLN H N 1
ATOM 1468 C CA . GLN A 1 207 ? 0.049 7.031 152.337 1.00 59.53 207 GLN H CA 1
ATOM 1469 C C . GLN A 1 207 ? -1.070 6.647 151.372 1.00 64.94 207 GLN H C 1
ATOM 1470 O O . GLN A 1 207 ? -0.953 6.820 150.154 1.00 67.08 207 GLN H O 1
ATOM 1476 N N . THR A 1 208 ? -2.146 6.111 151.935 1.00 59.18 208 THR H N 1
ATOM 1477 C CA . THR A 1 208 ? -3.313 5.689 151.184 1.00 58.21 208 THR H CA 1
ATOM 1478 C C . THR A 1 208 ? -4.349 6.799 151.200 1.00 49.81 208 THR H C 1
ATOM 1479 O O . THR A 1 208 ? -4.566 7.445 152.234 1.00 48.77 208 THR H O 1
ATOM 1483 N N . TYR A 1 209 ? -4.956 7.036 150.037 1.00 40.46 209 TYR H N 1
ATOM 1484 C CA . TYR A 1 209 ? -6.010 8.015 149.836 1.00 43.23 209 TYR H CA 1
ATOM 1485 C C . TYR A 1 209 ? -7.247 7.299 149.290 1.00 39.78 209 TYR H C 1
ATOM 1486 O O . TYR A 1 209 ? -7.167 6.613 148.268 1.00 42.22 209 TYR H O 1
ATOM 1495 N N . ILE A 1 210 ? -8.374 7.443 149.983 1.00 34.69 210 ILE H N 1
ATOM 1496 C CA . ILE A 1 210 ? -9.621 6.780 149.638 1.00 39.41 210 ILE H CA 1
ATOM 1497 C C . ILE A 1 210 ? -10.706 7.819 149.642 1.00 37.14 210 ILE H C 1
ATOM 1498 O O . ILE A 1 210 ? -10.860 8.526 150.640 1.00 37.75 210 ILE H O 1
ATOM 1503 N N . CYS A 1 211 ? -11.474 7.936 148.562 1.00 30.99 211 CYS H N 1
ATOM 1504 C CA . CYS A 1 211 ? -12.546 8.928 148.632 1.00 37.59 211 CYS H CA 1
ATOM 1505 C C . CYS A 1 211 ? -13.828 8.195 148.961 1.00 39.20 211 CYS H C 1
ATOM 1506 O O . CYS A 1 211 ? -14.016 7.064 148.507 1.00 43.82 211 CYS H O 1
ATOM 1509 N N . ASN A 1 212 ? -14.598 8.729 149.928 1.00 33.56 212 ASN H N 1
ATOM 1510 C CA . ASN A 1 212 ? -15.838 8.090 150.350 1.00 33.49 212 ASN H CA 1
ATOM 1511 C C . ASN A 1 212 ? -16.969 8.928 149.791 1.00 32.91 212 ASN H C 1
ATOM 1512 O O . ASN A 1 212 ? -17.035 10.127 150.059 1.00 33.70 212 ASN H O 1
ATOM 1517 N N . VAL A 1 213 ? -17.892 8.292 149.088 1.00 30.12 213 VAL H N 1
ATOM 1518 C CA . VAL A 1 213 ? -18.935 8.990 148.347 1.00 32.72 213 VAL H CA 1
ATOM 1519 C C . VAL A 1 213 ? -20.276 8.562 148.903 1.00 33.72 213 VAL H C 1
ATOM 1520 O O . VAL A 1 213 ? -20.577 7.369 148.943 1.00 33.97 213 VAL H O 1
ATOM 1524 N N . ASN A 1 214 ? -21.070 9.511 149.369 1.00 37.54 214 ASN H N 1
ATOM 1525 C CA . ASN A 1 214 ? -22.372 9.177 149.932 1.00 44.53 214 ASN H CA 1
ATOM 1526 C C . ASN A 1 214 ? -23.434 9.842 149.078 1.00 41.98 214 ASN H C 1
ATOM 1527 O O . ASN A 1 214 ? -23.373 11.051 148.853 1.00 39.38 214 ASN H O 1
ATOM 1532 N N . HIS A 1 215 ? -24.397 9.065 148.613 1.00 38.44 215 HIS H N 1
ATOM 1533 C CA . HIS A 1 215 ? -25.503 9.614 147.826 1.00 34.15 215 HIS H CA 1
ATOM 1534 C C . HIS A 1 215 ? -26.730 9.425 148.700 1.00 41.46 215 HIS H C 1
ATOM 1535 O O . HIS A 1 215 ? -27.288 8.330 148.787 1.00 48.86 215 HIS H O 1
ATOM 1542 N N . LYS A 1 216 ? -27.080 10.479 149.444 1.00 48.79 216 LYS H N 1
ATOM 1543 C CA . LYS A 1 216 ? -28.151 10.336 150.430 1.00 58.74 216 LYS H CA 1
ATOM 1544 C C . LYS A 1 216 ? -29.436 9.779 149.833 1.00 56.27 216 LYS H C 1
ATOM 1545 O O . LYS A 1 216 ? -29.990 8.838 150.413 1.00 54.71 216 LYS H O 1
ATOM 1547 N N . PRO A 1 217 ? -29.946 10.268 148.685 1.00 56.98 217 PRO H N 1
ATOM 1548 C CA . PRO A 1 217 ? -31.278 9.808 148.244 1.00 62.51 217 PRO H CA 1
ATOM 1549 C C . PRO A 1 217 ? -31.357 8.322 147.993 1.00 69.61 217 PRO H C 1
ATOM 1550 O O . PRO A 1 217 ? -32.413 7.726 148.222 1.00 80.39 217 PRO H O 1
ATOM 1554 N N . SER A 1 218 ? -30.284 7.708 147.509 1.00 67.39 218 SER H N 1
ATOM 1555 C CA . SER A 1 218 ? -30.278 6.279 147.217 1.00 69.21 218 SER H CA 1
ATOM 1556 C C . SER A 1 218 ? -29.578 5.477 148.291 1.00 72.07 218 SER H C 1
ATOM 1557 O O . SER A 1 218 ? -29.409 4.266 148.131 1.00 81.47 218 SER H O 1
ATOM 1560 N N . ASN A 1 219 ? -29.145 6.128 149.365 1.00 74.35 219 ASN H N 1
ATOM 1561 C CA . ASN A 1 219 ? -28.369 5.494 150.425 1.00 80.64 219 ASN H CA 1
ATOM 1562 C C . ASN A 1 219 ? -27.152 4.729 149.897 1.00 84.15 219 ASN H C 1
ATOM 1563 O O . ASN A 1 219 ? -26.647 3.822 150.571 1.00 89.98 219 ASN H O 1
ATOM 1568 N N . THR A 1 220 ? -26.681 5.064 148.699 1.00 81.16 220 THR H N 1
ATOM 1569 C CA . THR A 1 220 ? -25.444 4.501 148.176 1.00 75.35 220 THR H CA 1
ATOM 1570 C C . THR A 1 220 ? -24.253 5.044 148.966 1.00 70.25 220 THR H C 1
ATOM 1571 O O . THR A 1 220 ? -24.271 6.174 149.466 1.00 75.39 220 THR H O 1
ATOM 1575 N N . LYS A 1 221 ? -23.220 4.221 149.106 1.00 63.74 221 LYS H N 1
ATOM 1576 C CA . LYS A 1 221 ? -21.999 4.641 149.798 1.00 48.82 221 LYS H CA 1
ATOM 1577 C C . LYS A 1 221 ? -20.862 3.866 149.152 1.00 53.94 221 LYS H C 1
ATOM 1578 O O . LYS A 1 221 ? -20.909 2.643 149.114 1.00 58.18 221 LYS H O 1
ATOM 1580 N N . VAL A 1 222 ? -19.881 4.559 148.602 1.00 49.98 222 VAL H N 1
ATOM 1581 C CA . VAL A 1 222 ? -18.809 3.918 147.855 1.00 38.80 222 VAL H CA 1
ATOM 1582 C C . VAL A 1 222 ? -17.485 4.441 148.373 1.00 49.12 222 VAL H C 1
ATOM 1583 O O . VAL A 1 222 ? -17.319 5.656 148.545 1.00 48.64 222 VAL H O 1
ATOM 1587 N N . ASP A 1 223 ? -16.523 3.552 148.545 1.00 47.11 223 ASP H N 1
ATOM 1588 C CA . ASP A 1 223 ? -15.157 3.927 148.890 1.00 56.68 223 ASP H CA 1
ATOM 1589 C C . ASP A 1 223 ? -14.231 3.565 147.733 1.00 60.67 223 ASP H C 1
ATOM 1590 O O . ASP A 1 223 ? -14.205 2.408 147.294 1.00 56.11 223 ASP H O 1
ATOM 1595 N N . LYS A 1 224 ? -13.449 4.532 147.261 1.00 41.68 224 LYS H N 1
ATOM 1596 C CA . LYS A 1 224 ? -12.554 4.304 146.133 1.00 47.58 224 LYS H CA 1
ATOM 1597 C C . LYS A 1 224 ? -11.127 4.669 146.508 1.00 33.72 224 LYS H C 1
ATOM 1598 O O . LYS A 1 224 ? -10.823 5.834 146.774 1.00 36.06 224 LYS H O 1
ATOM 1604 N N . LYS A 1 225 ? -10.241 3.690 146.478 1.00 35.94 225 LYS H N 1
ATOM 1605 C CA . LYS A 1 225 ? -8.831 3.986 146.669 1.00 38.65 225 LYS H CA 1
ATOM 1606 C C . LYS A 1 225 ? -8.256 4.664 145.423 1.00 51.14 225 LYS H C 1
ATOM 1607 O O . LYS A 1 225 ? -8.494 4.221 144.292 1.00 49.64 225 LYS H O 1
ATOM 1613 N N . VAL A 1 226 ? -7.468 5.710 145.630 1.00 37.80 226 VAL H N 1
ATOM 1614 C CA . VAL A 1 226 ? -6.841 6.447 144.537 1.00 38.43 226 VAL H CA 1
ATOM 1615 C C . VAL A 1 226 ? -5.351 6.230 144.649 1.00 46.29 226 VAL H C 1
ATOM 1616 O O . VAL A 1 226 ? -4.714 6.729 145.579 1.00 47.01 226 VAL H O 1
ATOM 1620 N N . GLU A 1 227 ? -4.810 5.540 143.723 1.00 46.26 227 GLU H N 1
ATOM 1621 C CA . GLU A 1 227 ? -3.435 5.109 143.747 1.00 57.96 227 GLU H CA 1
ATOM 1622 C C . GLU A 1 227 ? -2.663 5.785 142.614 1.00 62.10 227 GLU H C 1
ATOM 1623 O O . GLU A 1 227 ? -3.230 6.064 141.547 1.00 57.17 227 GLU H O 1
ATOM 1629 N N . PRO A 1 228 ? -1.368 6.041 142.801 1.00 68.51 228 PRO H N 1
ATOM 1630 C CA . PRO A 1 228 ? -0.574 6.674 141.733 1.00 77.67 228 PRO H CA 1
ATOM 1631 C C . PRO A 1 228 ? -0.394 5.816 140.487 1.00 87.58 228 PRO H C 1
ATOM 1632 O O . PRO A 1 228 ? 0.602 5.096 140.373 1.00 95.95 228 PRO H O 1
ATOM 1636 N N . LYS A 1 229 ? -1.315 5.815 139.495 1.00 90.79 229 LYS H N 1
ATOM 1637 C CA . LYS A 1 229 ? -1.192 4.945 138.254 1.00 87.56 229 LYS H CA 1
ATOM 1638 C C . LYS A 1 229 ? -0.154 5.504 137.279 1.00 82.94 229 LYS H C 1
ATOM 1639 O O . LYS A 1 229 ? 0.837 4.852 136.984 1.00 84.24 229 LYS H O 1
ATOM 1641 N N . THR B 2 2 ? -33.831 38.298 115.951 1.00 79.29 2 THR L N 1
ATOM 1642 C CA . THR B 2 2 ? -33.594 39.540 116.698 1.00 73.73 2 THR L CA 1
ATOM 1643 C C . THR B 2 2 ? -32.902 39.269 118.037 1.00 69.60 2 THR L C 1
ATOM 1644 O O . THR B 2 2 ? -33.553 38.864 118.988 1.00 69.09 2 THR L O 1
ATOM 1646 N N . VAL B 2 3 ? -31.579 39.418 118.090 1.00 63.50 3 VAL L N 1
ATOM 1647 C CA . VAL B 2 3 ? -30.805 39.117 119.289 1.00 58.49 3 VAL L CA 1
ATOM 1648 C C . VAL B 2 3 ? -30.390 40.424 119.942 1.00 54.89 3 VAL L C 1
ATOM 1649 O O . VAL B 2 3 ? -30.070 41.422 119.266 1.00 51.96 3 VAL L O 1
ATOM 1653 N N . VAL B 2 4 ? -30.406 40.399 121.275 1.00 50.03 4 VAL L N 1
ATOM 1654 C CA . VAL B 2 4 ? -30.064 41.532 122.121 1.00 46.55 4 VAL L CA 1
ATOM 1655 C C . VAL B 2 4 ? -28.718 41.225 122.748 1.00 45.90 4 VAL L C 1
ATOM 1656 O O . VAL B 2 4 ? -28.576 40.231 123.473 1.00 52.56 4 VAL L O 1
ATOM 1660 N N . THR B 2 5 ? -27.741 42.097 122.501 1.00 46.86 5 THR L N 1
ATOM 1661 C CA . THR B 2 5 ? -26.357 41.908 122.923 1.00 45.16 5 THR L CA 1
ATOM 1662 C C . THR B 2 5 ? -25.991 42.843 124.079 1.00 51.78 5 THR L C 1
ATOM 1663 O O . THR B 2 5 ? -26.178 44.065 123.986 1.00 50.97 5 THR L O 1
ATOM 1667 N N . GLN B 2 6 ? -25.430 42.267 125.145 1.00 38.84 6 GLN L N 1
ATOM 1668 C CA . GLN B 2 6 ? -24.893 42.994 126.274 1.00 37.21 6 GLN L CA 1
ATOM 1669 C C . GLN B 2 6 ? -23.462 42.540 126.538 1.00 38.10 6 GLN L C 1
ATOM 1670 O O . GLN B 2 6 ? -23.078 41.430 126.168 1.00 46.87 6 GLN L O 1
ATOM 1676 N N . GLU B 2 7 ? -22.681 43.395 127.219 1.00 37.55 7 GLU L N 1
ATOM 1677 C CA . GLU B 2 7 ? -21.350 42.966 127.615 1.00 42.74 7 GLU L CA 1
ATOM 1678 C C . GLU B 2 7 ? -21.475 41.723 128.504 1.00 39.99 7 GLU L C 1
ATOM 1679 O O . GLU B 2 7 ? -22.332 41.689 129.394 1.00 39.77 7 GLU L O 1
ATOM 1685 N N . PRO B 2 8 ? -20.608 40.725 128.341 1.00 47.51 8 PRO L N 1
ATOM 1686 C CA . PRO B 2 8 ? -20.696 39.533 129.220 1.00 45.43 8 PRO L CA 1
ATOM 1687 C C . PRO B 2 8 ? -20.329 39.808 130.675 1.00 41.43 8 PRO L C 1
ATOM 1688 O O . PRO B 2 8 ? -20.949 39.245 131.596 1.00 36.84 8 PRO L O 1
ATOM 1692 N N . SER B 2 9 ? -19.358 40.675 130.915 1.00 37.34 9 SER L N 1
ATOM 1693 C CA . SER B 2 9 ? -18.908 40.863 132.294 1.00 38.11 9 SER L CA 1
ATOM 1694 C C . SER B 2 9 ? -18.165 42.183 132.407 1.00 43.28 9 SER L C 1
ATOM 1695 O O . SER B 2 9 ? -17.360 42.519 131.531 1.00 42.06 9 SER L O 1
ATOM 1698 N N . LEU B 2 10 ? -18.422 42.923 133.484 1.00 35.41 11 LEU L N 1
ATOM 1699 C CA . LEU B 2 10 ? -17.719 44.177 133.725 1.00 35.34 11 LEU L CA 1
ATOM 1700 C C . LEU B 2 10 ? -17.214 44.218 135.160 1.00 38.65 11 LEU L C 1
ATOM 1701 O O . LEU B 2 10 ? -17.745 43.554 136.037 1.00 39.12 11 LEU L O 1
ATOM 1706 N N . THR B 2 11 ? -16.195 45.008 135.389 1.00 34.75 12 THR L N 1
ATOM 1707 C CA . THR B 2 11 ? -15.710 45.191 136.748 1.00 35.11 12 THR L CA 1
ATOM 1708 C C . THR B 2 11 ? -15.679 46.688 137.025 1.00 34.54 12 THR L C 1
ATOM 1709 O O . THR B 2 11 ? -15.613 47.495 136.088 1.00 39.94 12 THR L O 1
ATOM 1713 N N . VAL B 2 12 ? -15.670 47.042 138.311 1.00 34.37 13 VAL L N 1
ATOM 1714 C CA . VAL B 2 12 ? -15.691 48.445 138.755 1.00 34.66 13 VAL L CA 1
ATOM 1715 C C . VAL B 2 12 ? -15.330 48.446 140.239 1.00 35.95 13 VAL L C 1
ATOM 1716 O O . VAL B 2 12 ? -15.565 47.452 140.945 1.00 38.39 13 VAL L O 1
ATOM 1720 N N . SER B 2 13 ? -14.747 49.527 140.721 1.00 36.57 14 SER L N 1
ATOM 1721 C CA . SER B 2 13 ? -14.404 49.637 142.137 1.00 41.09 14 SER L CA 1
ATOM 1722 C C . SER B 2 13 ? -15.518 50.325 142.909 1.00 37.69 14 SER L C 1
ATOM 1723 O O . SER B 2 13 ? -16.292 51.095 142.336 1.00 40.08 14 SER L O 1
ATOM 1726 N N . PRO B 2 14 ? -15.600 50.084 144.223 1.00 37.82 15 PRO L N 1
ATOM 1727 C CA . PRO B 2 14 ? -16.481 50.888 145.084 1.00 38.75 15 PRO L CA 1
ATOM 1728 C C . PRO B 2 14 ? -16.358 52.369 144.826 1.00 39.65 15 PRO L C 1
ATOM 1729 O O . PRO B 2 14 ? -15.267 52.916 144.778 1.00 40.87 15 PRO L O 1
ATOM 1733 N N . GLY B 2 15 ? -17.499 53.044 144.727 1.00 40.39 16 GLY L N 1
ATOM 1734 C CA . GLY B 2 15 ? -17.469 54.451 144.426 1.00 43.73 16 GLY L CA 1
ATOM 1735 C C . GLY B 2 15 ? -17.225 54.791 142.959 1.00 42.36 16 GLY L C 1
ATOM 1736 O O . GLY B 2 15 ? -17.229 56.003 142.606 1.00 41.69 16 GLY L O 1
ATOM 1737 N N . GLY B 2 16 ? -16.925 53.789 142.138 1.00 38.73 17 GLY L N 1
ATOM 1738 C CA . GLY B 2 16 ? -16.736 53.960 140.704 1.00 38.36 17 GLY L CA 1
ATOM 1739 C C . GLY B 2 16 ? -18.044 54.187 139.970 1.00 42.02 17 GLY L C 1
ATOM 1740 O O . GLY B 2 16 ? -19.119 54.254 140.555 1.00 37.71 17 GLY L O 1
ATOM 1741 N N . THR B 2 17 ? -17.948 54.269 138.635 1.00 37.80 18 THR L N 1
ATOM 1742 C CA . THR B 2 17 ? -19.135 54.363 137.807 1.00 37.39 18 THR L CA 1
ATOM 1743 C C . THR B 2 17 ? -18.940 53.407 136.653 1.00 36.52 18 THR L C 1
ATOM 1744 O O . THR B 2 17 ? -17.823 53.232 136.164 1.00 37.14 18 THR L O 1
ATOM 1748 N N . VAL B 2 18 ? -20.035 52.865 136.191 1.00 35.49 19 VAL L N 1
ATOM 1749 C CA . VAL B 2 18 ? -19.955 51.925 135.078 1.00 34.99 19 VAL L CA 1
ATOM 1750 C C . VAL B 2 18 ? -21.216 52.090 134.246 1.00 37.47 19 VAL L C 1
ATOM 1751 O O . VAL B 2 18 ? -22.273 52.455 134.775 1.00 39.97 19 VAL L O 1
ATOM 1755 N N . THR B 2 19 ? -21.093 51.867 132.929 1.00 37.54 20 THR L N 1
ATOM 1756 C CA . THR B 2 19 ? -22.227 51.933 132.014 1.00 39.53 20 THR L CA 1
ATOM 1757 C C . THR B 2 19 ? -22.393 50.562 131.349 1.00 42.06 20 THR L C 1
ATOM 1758 O O . THR B 2 19 ? -21.423 50.013 130.827 1.00 38.04 20 THR L O 1
ATOM 1762 N N . LEU B 2 20 ? -23.591 49.990 131.432 1.00 36.93 21 LEU L N 1
ATOM 1763 C CA . LEU B 2 20 ? -23.948 48.793 130.672 1.00 39.46 21 LEU L CA 1
ATOM 1764 C C . LEU B 2 20 ? -24.705 49.228 129.427 1.00 35.74 21 LEU L C 1
ATOM 1765 O O . LEU B 2 20 ? -25.504 50.165 129.492 1.00 42.29 21 LEU L O 1
ATOM 1770 N N . THR B 2 21 ? -24.473 48.543 128.297 1.00 38.00 22 THR L N 1
ATOM 1771 C CA . THR B 2 21 ? -25.226 48.816 127.088 1.00 42.28 22 THR L CA 1
ATOM 1772 C C . THR B 2 21 ? -25.946 47.564 126.587 1.00 43.11 22 THR L C 1
ATOM 1773 O O . THR B 2 21 ? -25.719 46.427 127.018 1.00 42.38 22 THR L O 1
ATOM 1777 N N . CYS B 2 22 ? -26.812 47.809 125.632 1.00 40.40 23 CYS L N 1
ATOM 1778 C CA . CYS B 2 22 ? -27.782 46.822 125.212 1.00 48.69 23 CYS L CA 1
ATOM 1779 C C . CYS B 2 22 ? -28.034 47.141 123.749 1.00 47.30 23 CYS L C 1
ATOM 1780 O O . CYS B 2 22 ? -28.584 48.207 123.463 1.00 49.48 23 CYS L O 1
ATOM 1783 N N . ALA B 2 23 ? -27.661 46.244 122.826 1.00 47.61 24 ALA L N 1
ATOM 1784 C CA . ALA B 2 23 ? -27.808 46.521 121.404 1.00 47.28 24 ALA L CA 1
ATOM 1785 C C . ALA B 2 23 ? -28.700 45.475 120.745 1.00 49.15 24 ALA L C 1
ATOM 1786 O O . ALA B 2 23 ? -28.828 44.352 121.228 1.00 48.64 24 ALA L O 1
ATOM 1788 N N . SER B 2 24 ? -29.360 45.870 119.682 1.00 49.73 25 SER L N 1
ATOM 1789 C CA . SER B 2 24 ? -30.280 44.981 118.996 1.00 55.42 25 SER L CA 1
ATOM 1790 C C . SER B 2 24 ? -29.731 44.601 117.624 1.00 60.91 25 SER L C 1
ATOM 1791 O O . SER B 2 24 ? -29.143 45.435 116.938 1.00 64.79 25 SER L O 1
ATOM 1794 N N . SER B 2 25 ? -29.945 43.344 117.208 1.00 59.92 26 SER L N 1
ATOM 1795 C CA . SER B 2 25 ? -29.481 42.913 115.894 1.00 67.29 26 SER L CA 1
ATOM 1796 C C . SER B 2 25 ? -30.362 43.444 114.773 1.00 72.83 26 SER L C 1
ATOM 1797 O O . SER B 2 25 ? -29.987 43.350 113.597 1.00 72.80 26 SER L O 1
ATOM 1800 N N . ALA B 2 26 ? -31.529 43.989 115.107 1.00 73.75 27 ALA L N 1
ATOM 1801 C CA . ALA B 2 26 ? -32.459 44.477 114.100 1.00 72.37 27 ALA L CA 1
ATOM 1802 C C . ALA B 2 26 ? -32.242 45.942 113.747 1.00 78.70 27 ALA L C 1
ATOM 1803 O O . ALA B 2 26 ? -32.778 46.402 112.736 1.00 87.59 27 ALA L O 1
ATOM 1805 N N . GLY B 2 27 A -31.491 46.691 114.545 1.00 72.46 27 GLY L N 1
ATOM 1806 C CA . GLY B 2 27 A -31.228 48.078 114.245 1.00 74.45 27 GLY L CA 1
ATOM 1807 C C . GLY B 2 27 A -31.187 48.881 115.512 1.00 70.88 27 GLY L C 1
ATOM 1808 O O . GLY B 2 27 A -31.064 48.326 116.593 1.00 64.45 27 GLY L O 1
ATOM 1809 N N . ALA B 2 28 B -31.316 50.198 115.380 1.00 73.04 27 ALA L N 1
ATOM 1810 C CA . ALA B 2 28 B -31.206 51.070 116.546 1.00 71.01 27 ALA L CA 1
ATOM 1811 C C . ALA B 2 28 B -32.305 50.789 117.571 1.00 74.12 27 ALA L C 1
ATOM 1812 O O . ALA B 2 28 B -33.445 50.488 117.214 1.00 80.02 27 ALA L O 1
ATOM 1814 N N . VAL B 2 29 C -31.954 50.877 118.860 1.00 63.94 27 VAL L N 1
ATOM 1815 C CA . VAL B 2 29 C -32.950 50.776 119.925 1.00 62.05 27 VAL L CA 1
ATOM 1816 C C . VAL B 2 29 C -33.570 52.155 120.117 1.00 69.90 27 VAL L C 1
ATOM 1817 O O . VAL B 2 29 C -32.861 53.135 120.374 1.00 73.67 27 VAL L O 1
ATOM 1821 N N . THR B 2 30 ? -34.887 52.234 119.981 1.00 61.85 28 THR L N 1
ATOM 1822 C CA . THR B 2 30 ? -35.643 53.465 120.145 1.00 63.92 28 THR L CA 1
ATOM 1823 C C . THR B 2 30 ? -36.593 53.350 121.330 1.00 64.23 28 THR L C 1
ATOM 1824 O O . THR B 2 30 ? -36.834 52.260 121.873 1.00 55.48 28 THR L O 1
ATOM 1828 N N . SER B 2 31 ? -37.159 54.509 121.701 1.00 59.88 29 SER L N 1
ATOM 1829 C CA . SER B 2 31 ? -38.047 54.575 122.861 1.00 60.28 29 SER L CA 1
ATOM 1830 C C . SER B 2 31 ? -39.231 53.634 122.710 1.00 58.87 29 SER L C 1
ATOM 1831 O O . SER B 2 31 ? -39.727 53.084 123.702 1.00 55.16 29 SER L O 1
ATOM 1834 N N . GLY B 2 32 ? -39.686 53.423 121.469 1.00 58.19 30 GLY L N 1
ATOM 1835 C CA . GLY B 2 32 ? -40.785 52.518 121.215 1.00 56.32 30 GLY L CA 1
ATOM 1836 C C . GLY B 2 32 ? -40.520 51.069 121.578 1.00 55.29 30 GLY L C 1
ATOM 1837 O O . GLY B 2 32 ? -41.480 50.328 121.796 1.00 58.07 30 GLY L O 1
ATOM 1838 N N . HIS B 2 33 ? -39.248 50.641 121.648 1.00 54.66 31 HIS L N 1
ATOM 1839 C CA . HIS B 2 33 ? -38.909 49.270 122.065 1.00 51.36 31 HIS L CA 1
ATOM 1840 C C . HIS B 2 33 ? -39.008 49.042 123.569 1.00 51.80 31 HIS L C 1
ATOM 1841 O O . HIS B 2 33 ? -38.661 47.947 124.047 1.00 47.09 31 HIS L O 1
ATOM 1848 N N . CYS B 2 34 ? -39.447 50.045 124.325 1.00 55.73 32 CYS L N 1
ATOM 1849 C CA . CYS B 2 34 ? -39.523 50.028 125.784 1.00 47.71 32 CYS L CA 1
ATOM 1850 C C . CYS B 2 34 ? -38.291 49.348 126.444 1.00 40.08 32 CYS L C 1
ATOM 1851 O O . CYS B 2 34 ? -38.477 48.418 127.240 1.00 41.85 32 CYS L O 1
ATOM 1854 N N . PRO B 2 35 ? -37.093 49.779 126.123 1.00 37.93 33 PRO L N 1
ATOM 1855 C CA . PRO B 2 35 ? -35.922 49.128 126.773 1.00 39.00 33 PRO L CA 1
ATOM 1856 C C . PRO B 2 35 ? -35.928 49.317 128.292 1.00 36.29 33 PRO L C 1
ATOM 1857 O O . PRO B 2 35 ? -36.108 50.437 128.796 1.00 43.25 33 PRO L O 1
ATOM 1861 N N . SER B 2 36 ? -35.762 48.207 129.007 1.00 36.10 34 SER L N 1
ATOM 1862 C CA . SER B 2 36 ? -35.853 48.190 130.457 1.00 40.57 34 SER L CA 1
ATOM 1863 C C . SER B 2 36 ? -34.709 47.364 131.021 1.00 43.16 34 SER L C 1
ATOM 1864 O O . SER B 2 36 ? -34.073 46.573 130.324 1.00 39.25 34 SER L O 1
ATOM 1867 N N . TRP B 2 37 ? -34.449 47.567 132.296 1.00 33.96 35 TRP L N 1
ATOM 1868 C CA . TRP B 2 37 ? -33.249 47.037 132.937 1.00 38.95 35 TRP L CA 1
ATOM 1869 C C . TRP B 2 37 ? -33.633 46.311 134.206 1.00 33.95 35 TRP L C 1
ATOM 1870 O O . TRP B 2 37 ? -34.412 46.831 135.019 1.00 35.67 35 TRP L O 1
ATOM 1881 N N . PHE B 2 38 ? -33.058 45.137 134.409 1.00 32.05 36 PHE L N 1
ATOM 1882 C CA . PHE B 2 38 ? -33.387 44.295 135.550 1.00 40.23 36 PHE L CA 1
ATOM 1883 C C . PHE B 2 38 ? -32.114 43.886 136.270 1.00 34.24 36 PHE L C 1
ATOM 1884 O O . PHE B 2 38 ? -31.114 43.540 135.633 1.00 37.61 36 PHE L O 1
ATOM 1892 N N . GLN B 2 39 ? -32.158 43.967 137.579 1.00 31.94 37 GLN L N 1
ATOM 1893 C CA . GLN B 2 39 ? -31.035 43.560 138.410 1.00 29.79 37 GLN L CA 1
ATOM 1894 C C . GLN B 2 39 ? -31.313 42.220 139.074 1.00 32.24 37 GLN L C 1
ATOM 1895 O O . GLN B 2 39 ? -32.369 42.012 139.694 1.00 39.74 37 GLN L O 1
ATOM 1901 N N . GLN B 2 40 ? -30.346 41.324 139.012 1.00 34.31 38 GLN L N 1
ATOM 1902 C CA . GLN B 2 40 ? -30.519 40.063 139.694 1.00 32.34 38 GLN L CA 1
ATOM 1903 C C . GLN B 2 40 ? -29.316 39.815 140.584 1.00 31.33 38 GLN L C 1
ATOM 1904 O O . GLN B 2 40 ? -28.245 39.438 140.101 1.00 34.15 38 GLN L O 1
ATOM 1910 N N . LYS B 2 41 ? -29.497 39.998 141.892 1.00 32.58 39 LYS L N 1
ATOM 1911 C CA . LYS B 2 41 ? -28.415 39.738 142.822 1.00 33.84 39 LYS L CA 1
ATOM 1912 C C . LYS B 2 41 ? -28.306 38.219 143.001 1.00 44.63 39 LYS L C 1
ATOM 1913 O O . LYS B 2 41 ? -29.253 37.480 142.701 1.00 44.30 39 LYS L O 1
ATOM 1919 N N . PRO B 2 42 ? -27.158 37.718 143.399 1.00 42.71 40 PRO L N 1
ATOM 1920 C CA . PRO B 2 42 ? -27.009 36.254 143.551 1.00 45.31 40 PRO L CA 1
ATOM 1921 C C . PRO B 2 42 ? -28.088 35.622 144.413 1.00 51.42 40 PRO L C 1
ATOM 1922 O O . PRO B 2 42 ? -28.263 36.000 145.575 1.00 50.10 40 PRO L O 1
ATOM 1926 N N . GLY B 2 43 ? -28.844 34.678 143.858 1.00 57.01 41 GLY L N 1
ATOM 1927 C CA . GLY B 2 43 ? -29.848 33.978 144.634 1.00 61.09 41 GLY L CA 1
ATOM 1928 C C . GLY B 2 43 ? -31.226 34.603 144.625 1.00 58.68 41 GLY L C 1
ATOM 1929 O O . GLY B 2 43 ? -32.153 34.024 145.197 1.00 70.15 41 GLY L O 1
ATOM 1930 N N . GLN B 2 44 ? -31.391 35.776 144.036 1.00 46.43 42 GLN L N 1
ATOM 1931 C CA . GLN B 2 44 ? -32.638 36.504 144.136 1.00 43.61 42 GLN L CA 1
ATOM 1932 C C . GLN B 2 44 ? -33.384 36.455 142.807 1.00 42.20 42 GLN L C 1
ATOM 1933 O O . GLN B 2 44 ? -32.816 36.122 141.772 1.00 47.95 42 GLN L O 1
ATOM 1939 N N . VAL B 2 45 ? -34.662 36.816 142.878 1.00 37.52 43 VAL L N 1
ATOM 1940 C CA . VAL B 2 45 ? -35.563 37.104 141.752 1.00 35.59 43 VAL L CA 1
ATOM 1941 C C . VAL B 2 45 ? -35.042 38.326 141.009 1.00 44.33 43 VAL L C 1
ATOM 1942 O O . VAL B 2 45 ? -34.406 39.178 141.640 1.00 43.77 43 VAL L O 1
ATOM 1946 N N . PRO B 2 46 ? -35.259 38.484 139.699 1.00 36.10 44 PRO L N 1
ATOM 1947 C CA . PRO B 2 46 ? -34.892 39.730 139.041 1.00 34.29 44 PRO L CA 1
ATOM 1948 C C . PRO B 2 46 ? -35.767 40.846 139.537 1.00 36.74 44 PRO L C 1
ATOM 1949 O O . PRO B 2 46 ? -36.871 40.627 140.037 1.00 41.05 44 PRO L O 1
ATOM 1953 N N . ARG B 2 47 ? -35.226 42.042 139.448 1.00 39.43 45 ARG L N 1
ATOM 1954 C CA . ARG B 2 47 ? -35.853 43.225 140.002 1.00 36.72 45 ARG L CA 1
ATOM 1955 C C . ARG B 2 47 ? -35.756 44.312 138.948 1.00 41.45 45 ARG L C 1
ATOM 1956 O O . ARG B 2 47 ? -34.652 44.649 138.496 1.00 34.63 45 ARG L O 1
ATOM 1964 N N . ALA B 2 48 ? -36.915 44.832 138.514 1.00 39.14 46 ALA L N 1
ATOM 1965 C CA . ALA B 2 48 ? -36.911 45.897 137.539 1.00 37.55 46 ALA L CA 1
ATOM 1966 C C . ALA B 2 48 ? -36.304 47.134 138.161 1.00 36.40 46 ALA L C 1
ATOM 1967 O O . ALA B 2 48 ? -36.800 47.614 139.171 1.00 42.28 46 ALA L O 1
ATOM 1969 N N . LEU B 2 49 ? -35.296 47.692 137.524 1.00 33.41 47 LEU L N 1
ATOM 1970 C CA . LEU B 2 49 ? -34.774 48.968 138.009 1.00 36.30 47 LEU L CA 1
ATOM 1971 C C . LEU B 2 49 ? -35.245 50.163 137.190 1.00 42.80 47 LEU L C 1
ATOM 1972 O O . LEU B 2 49 ? -35.643 51.194 137.763 1.00 41.22 47 LEU L O 1
ATOM 1977 N N . ILE B 2 50 ? -35.165 50.063 135.866 1.00 37.88 48 ILE L N 1
ATOM 1978 C CA . ILE B 2 50 ? -35.471 51.167 134.957 1.00 43.09 48 ILE L CA 1
ATOM 1979 C C . ILE B 2 50 ? -36.329 50.590 133.838 1.00 42.85 48 ILE L C 1
ATOM 1980 O O . ILE B 2 50 ? -36.008 49.529 133.298 1.00 40.53 48 ILE L O 1
ATOM 1985 N N . TYR B 2 51 ? -37.432 51.251 133.515 1.00 46.83 49 TYR L N 1
ATOM 1986 C CA . TYR B 2 51 ? -38.266 50.806 132.400 1.00 42.14 49 TYR L CA 1
ATOM 1987 C C . TYR B 2 51 ? -38.456 51.957 131.426 1.00 47.65 49 TYR L C 1
ATOM 1988 O O . TYR B 2 51 ? -38.330 53.131 131.782 1.00 43.89 49 TYR L O 1
ATOM 1997 N N . CYS B 2 52 ? -38.753 51.606 130.170 1.00 52.28 50 CYS L N 1
ATOM 1998 C CA . CYS B 2 52 ? -39.113 52.611 129.158 1.00 64.07 50 CYS L CA 1
ATOM 1999 C C . CYS B 2 52 ? -38.002 53.641 128.986 1.00 52.48 50 CYS L C 1
ATOM 2000 O O . CYS B 2 52 ? -38.255 54.841 128.974 1.00 51.58 50 CYS L O 1
ATOM 2003 N N . THR B 2 53 ? -36.768 53.146 128.874 1.00 46.89 51 THR L N 1
ATOM 2004 C CA . THR B 2 53 ? -35.527 53.898 128.694 1.00 51.15 51 THR L CA 1
ATOM 2005 C C . THR B 2 53 ? -34.995 54.515 129.993 1.00 51.10 51 THR L C 1
ATOM 2006 O O . THR B 2 53 ? -33.826 54.337 130.326 1.00 47.65 51 THR L O 1
ATOM 2010 N N . ASN B 2 54 ? -35.817 55.305 130.693 1.00 47.94 52 ASN L N 1
ATOM 2011 C CA . ASN B 2 54 ? -35.270 56.113 131.780 1.00 48.24 52 ASN L CA 1
ATOM 2012 C C . ASN B 2 54 ? -36.238 56.312 132.948 1.00 48.17 52 ASN L C 1
ATOM 2013 O O . ASN B 2 54 ? -36.054 57.262 133.719 1.00 51.68 52 ASN L O 1
ATOM 2018 N N . ASN B 2 55 ? -37.279 55.493 133.093 1.00 42.65 53 ASN L N 1
ATOM 2019 C CA . ASN B 2 55 ? -38.200 55.670 134.206 1.00 54.02 53 ASN L CA 1
ATOM 2020 C C . ASN B 2 55 ? -37.785 54.773 135.364 1.00 48.31 53 ASN L C 1
ATOM 2021 O O . ASN B 2 55 ? -37.623 53.550 135.192 1.00 41.56 53 ASN L O 1
ATOM 2026 N N . ARG B 2 56 ? -37.616 55.370 136.546 1.00 42.48 54 ARG L N 1
ATOM 2027 C CA . ARG B 2 56 ? -37.310 54.545 137.705 1.00 45.34 54 ARG L CA 1
ATOM 2028 C C . ARG B 2 56 ? -38.569 53.981 138.354 1.00 50.28 54 ARG L C 1
ATOM 2029 O O . ARG B 2 56 ? -39.609 54.642 138.397 1.00 50.28 54 ARG L O 1
ATOM 2037 N N . GLN B 2 57 ? -38.429 52.785 138.943 1.00 46.35 55 GLN L N 1
ATOM 2038 C CA . GLN B 2 57 ? -39.360 52.306 139.966 1.00 51.26 55 GLN L CA 1
ATOM 2039 C C . GLN B 2 57 ? -39.131 53.029 141.285 1.00 48.99 55 GLN L C 1
ATOM 2040 O O . GLN B 2 57 ? -38.065 53.606 141.533 1.00 54.60 55 GLN L O 1
ATOM 2046 N N . SER B 2 58 ? -40.138 52.979 142.164 1.00 51.82 56 SER L N 1
ATOM 2047 C CA . SER B 2 58 ? -39.981 53.680 143.431 1.00 56.48 56 SER L CA 1
ATOM 2048 C C . SER B 2 58 ? -38.885 53.077 144.297 1.00 50.09 56 SER L C 1
ATOM 2049 O O . SER B 2 58 ? -38.319 53.788 145.115 1.00 57.22 56 SER L O 1
ATOM 2052 N N . TRP B 2 59 ? -38.523 51.811 144.096 1.00 49.62 57 TRP L N 1
ATOM 2053 C CA . TRP B 2 59 ? -37.466 51.220 144.900 1.00 52.15 57 TRP L CA 1
ATOM 2054 C C . TRP B 2 59 ? -36.097 51.347 144.257 1.00 55.29 57 TRP L C 1
ATOM 2055 O O . TRP B 2 59 ? -35.115 50.836 144.817 1.00 51.25 57 TRP L O 1
ATOM 2066 N N . THR B 2 60 ? -35.993 52.022 143.106 1.00 47.68 58 THR L N 1
ATOM 2067 C CA . THR B 2 60 ? -34.691 52.099 142.449 1.00 39.34 58 THR L CA 1
ATOM 2068 C C . THR B 2 60 ? -33.834 53.194 143.081 1.00 48.50 58 THR L C 1
ATOM 2069 O O . THR B 2 60 ? -34.262 54.357 143.136 1.00 48.31 58 THR L O 1
ATOM 2073 N N . PRO B 2 61 ? -32.623 52.861 143.537 1.00 44.50 59 PRO L N 1
ATOM 2074 C CA . PRO B 2 61 ? -31.682 53.873 144.050 1.00 46.52 59 PRO L CA 1
ATOM 2075 C C . PRO B 2 61 ? -31.335 54.948 143.026 1.00 42.93 59 PRO L C 1
ATOM 2076 O O . PRO B 2 61 ? -31.186 54.689 141.828 1.00 44.67 59 PRO L O 1
ATOM 2080 N N . ALA B 2 62 ? -31.174 56.180 143.518 1.00 55.21 60 ALA L N 1
ATOM 2081 C CA . ALA B 2 62 ? -30.926 57.298 142.610 1.00 55.38 60 ALA L CA 1
ATOM 2082 C C . ALA B 2 62 ? -29.609 57.170 141.860 1.00 53.34 60 ALA L C 1
ATOM 2083 O O . ALA B 2 62 ? -29.377 57.929 140.906 1.00 55.41 60 ALA L O 1
ATOM 2085 N N . ARG B 2 63 ? -28.756 56.223 142.265 1.00 52.52 61 ARG L N 1
ATOM 2086 C CA . ARG B 2 63 ? -27.484 55.925 141.621 1.00 51.82 61 ARG L CA 1
ATOM 2087 C C . ARG B 2 63 ? -27.630 55.336 140.228 1.00 51.34 61 ARG L C 1
ATOM 2088 O O . ARG B 2 63 ? -26.626 55.275 139.510 1.00 46.84 61 ARG L O 1
ATOM 2096 N N . PHE B 2 64 ? -28.830 54.868 139.853 1.00 45.36 62 PHE L N 1
ATOM 2097 C CA . PHE B 2 64 ? -29.081 54.142 138.618 1.00 39.84 62 PHE L CA 1
ATOM 2098 C C . PHE B 2 64 ? -29.785 55.073 137.640 1.00 37.34 62 PHE L C 1
ATOM 2099 O O . PHE B 2 64 ? -30.722 55.780 138.026 1.00 44.89 62 PHE L O 1
ATOM 2107 N N . SER B 2 65 ? -29.320 55.111 136.388 1.00 37.02 63 SER L N 1
ATOM 2108 C CA . SER B 2 65 ? -29.965 55.987 135.420 1.00 43.63 63 SER L CA 1
ATOM 2109 C C . SER B 2 65 ? -29.892 55.364 134.037 1.00 43.36 63 SER L C 1
ATOM 2110 O O . SER B 2 65 ? -28.901 54.731 133.674 1.00 46.46 63 SER L O 1
ATOM 2113 N N . GLY B 2 66 ? -30.926 55.612 133.237 1.00 47.88 64 GLY L N 1
ATOM 2114 C CA . GLY B 2 66 ? -31.035 55.013 131.921 1.00 47.78 64 GLY L CA 1
ATOM 2115 C C . GLY B 2 66 ? -31.036 56.060 130.821 1.00 51.07 64 GLY L C 1
ATOM 2116 O O . GLY B 2 66 ? -31.395 57.219 131.041 1.00 50.34 64 GLY L O 1
ATOM 2117 N N . SER B 2 67 ? -30.615 55.643 129.628 1.00 44.67 65 SER L N 1
ATOM 2118 C CA . SER B 2 67 ? -30.543 56.551 128.483 1.00 52.60 65 SER L CA 1
ATOM 2119 C C . SER B 2 67 ? -30.559 55.721 127.212 1.00 56.07 65 SER L C 1
ATOM 2120 O O . SER B 2 67 ? -30.459 54.494 127.246 1.00 48.00 65 SER L O 1
ATOM 2123 N N . LEU B 2 68 ? -30.656 56.423 126.092 1.00 47.87 66 LEU L N 1
ATOM 2124 C CA . LEU B 2 68 ? -30.396 55.894 124.759 1.00 52.66 66 LEU L CA 1
ATOM 2125 C C . LEU B 2 68 ? -29.150 56.556 124.196 1.00 62.51 66 LEU L C 1
ATOM 2126 O O . LEU B 2 68 ? -29.116 57.778 124.053 1.00 65.86 66 LEU L O 1
ATOM 2131 N N . ARG B 2 69 ? -28.139 55.758 123.866 1.00 61.89 67 ARG L N 1
ATOM 2132 C CA . ARG B 2 69 ? -26.887 56.277 123.321 1.00 71.65 67 ARG L CA 1
ATOM 2133 C C . ARG B 2 69 ? -26.541 55.524 122.040 1.00 74.95 67 ARG L C 1
ATOM 2134 O O . ARG B 2 69 ? -26.430 54.294 122.055 1.00 83.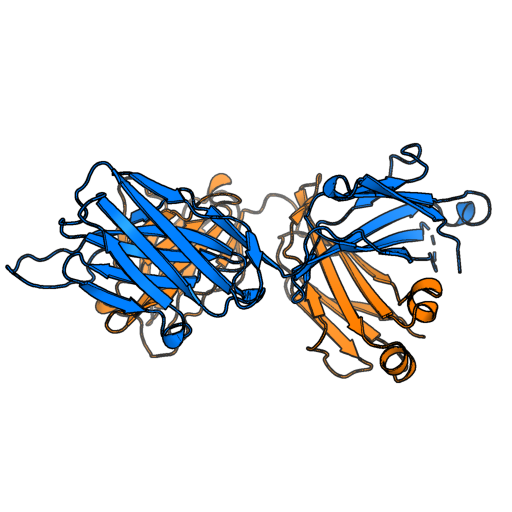50 67 ARG L O 1
ATOM 2136 N N . GLY B 2 70 ? -26.369 56.256 120.943 1.00 75.11 68 GLY L N 1
ATOM 2137 C CA . GLY B 2 70 ? -25.917 55.691 119.679 1.00 75.15 68 GLY L CA 1
ATOM 2138 C C . GLY B 2 70 ? -26.629 54.443 119.184 1.00 74.18 68 GLY L C 1
ATOM 2139 O O . GLY B 2 70 ? -25.977 53.482 118.761 1.00 72.82 68 GLY L O 1
ATOM 2140 N N . GLY B 2 71 ? -27.963 54.454 119.198 1.00 71.28 69 GLY L N 1
ATOM 2141 C CA . GLY B 2 71 ? -28.718 53.280 118.819 1.00 59.06 69 GLY L CA 1
ATOM 2142 C C . GLY B 2 71 ? -28.683 52.163 119.837 1.00 59.40 69 GLY L C 1
ATOM 2143 O O . GLY B 2 71 ? -29.147 51.058 119.543 1.00 57.95 69 GLY L O 1
ATOM 2144 N N . LYS B 2 72 ? -28.164 52.419 121.047 1.00 55.54 70 LYS L N 1
ATOM 2145 C CA . LYS B 2 72 ? -28.131 51.433 122.106 1.00 56.30 70 LYS L CA 1
ATOM 2146 C C . LYS B 2 72 ? -28.767 52.018 123.357 1.00 51.79 70 LYS L C 1
ATOM 2147 O O . LYS B 2 72 ? -28.739 53.230 123.568 1.00 52.95 70 LYS L O 1
ATOM 2153 N N . ALA B 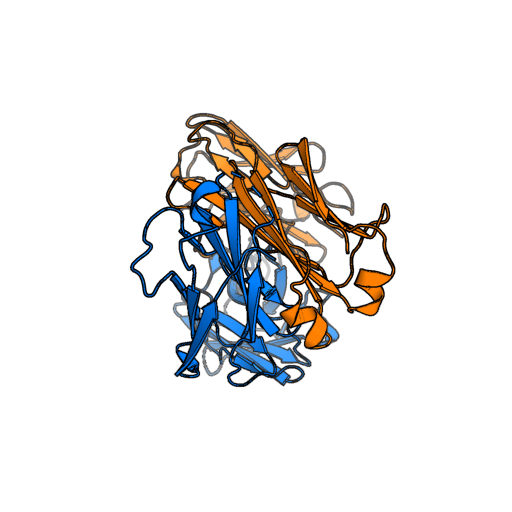2 73 ? -29.360 51.143 124.164 1.00 48.90 71 ALA L N 1
ATOM 2154 C CA . ALA B 2 73 ? -29.854 51.502 125.476 1.00 45.05 71 ALA L CA 1
ATOM 2155 C C . ALA B 2 73 ? -28.704 51.408 126.475 1.00 48.14 71 ALA L C 1
ATOM 2156 O O . ALA B 2 73 ? -27.867 50.509 126.378 1.00 43.34 71 ALA L O 1
ATOM 2158 N N . ALA B 2 74 ? -28.674 52.320 127.444 1.00 43.02 72 ALA L N 1
ATOM 2159 C CA . ALA B 2 74 ? -27.555 52.360 128.371 1.00 42.49 72 ALA L CA 1
ATOM 2160 C C . ALA B 2 74 ? -28.073 52.515 129.789 1.00 44.66 72 ALA L C 1
ATOM 2161 O O . ALA B 2 74 ? -29.061 53.224 130.019 1.00 43.04 72 ALA L O 1
ATOM 2163 N N . LEU B 2 75 ? -27.406 51.828 130.731 1.00 39.52 73 LEU L N 1
ATOM 2164 C CA . LEU B 2 75 ? -27.720 51.872 132.155 1.00 35.87 73 LEU L CA 1
ATOM 2165 C C . LEU B 2 75 ? -26.445 52.322 132.853 1.00 40.05 73 LEU L C 1
ATOM 2166 O O . LEU B 2 75 ? -25.433 51.627 132.791 1.00 37.16 73 LEU L O 1
ATOM 2171 N N . THR B 2 76 ? -26.449 53.497 133.474 1.00 37.30 74 THR L N 1
ATOM 2172 C CA . THR B 2 76 ? -25.256 53.918 134.174 1.00 35.67 74 THR L CA 1
ATOM 2173 C C . THR B 2 76 ? -25.476 53.768 135.674 1.00 42.62 74 THR L C 1
ATOM 2174 O O . THR B 2 76 ? -26.526 54.181 136.188 1.00 38.70 74 THR L O 1
ATOM 2178 N N . LEU B 2 77 ? -24.484 53.185 136.352 1.00 34.35 75 LEU L N 1
ATOM 2179 C CA . LEU B 2 77 ? -24.396 53.124 137.812 1.00 34.35 75 LEU L CA 1
ATOM 2180 C C . LEU B 2 77 ? -23.306 54.070 138.297 1.00 35.80 75 LEU L C 1
ATOM 2181 O O . LEU B 2 77 ? -22.145 53.896 137.923 1.00 35.89 75 LEU L O 1
ATOM 2186 N N . SER B 2 78 ? -23.657 55.046 139.135 1.00 37.34 76 SER L N 1
ATOM 2187 C CA . SER B 2 78 ? -22.652 55.941 139.681 1.00 38.98 76 SER L CA 1
ATOM 2188 C C . SER B 2 78 ? -22.500 55.679 141.177 1.00 42.13 76 SER L C 1
ATOM 2189 O O . SER B 2 78 ? -23.445 55.244 141.836 1.00 53.36 76 SER L O 1
ATOM 2192 N N . GLY B 2 79 ? -21.333 56.001 141.721 1.00 42.76 77 GLY L N 1
ATOM 2193 C CA . GLY B 2 79 ? -21.068 55.719 143.123 1.00 46.83 77 GLY L CA 1
ATOM 2194 C C . GLY B 2 79 ? -21.421 54.286 143.484 1.00 44.34 77 GLY L C 1
ATOM 2195 O O . GLY B 2 79 ? -22.217 54.042 144.394 1.00 51.14 77 GLY L O 1
ATOM 2196 N N . VAL B 2 80 ? -20.813 53.346 142.767 1.00 37.60 78 VAL L N 1
ATOM 2197 C CA . VAL B 2 80 ? -21.103 51.914 142.960 1.00 36.25 78 VAL L CA 1
ATOM 2198 C C . VAL B 2 80 ? -20.868 51.507 144.415 1.00 43.15 78 VAL L C 1
ATOM 2199 O O . VAL B 2 80 ? -19.864 51.884 145.039 1.00 44.41 78 VAL L O 1
ATOM 2203 N N . GLN B 2 81 ? -21.804 50.758 144.964 1.00 40.01 79 GLN L N 1
ATOM 2204 C CA . GLN B 2 81 ? -21.666 50.196 146.317 1.00 42.77 79 GLN L CA 1
ATOM 2205 C C . GLN B 2 81 ? -21.557 48.659 146.244 1.00 42.79 79 GLN L C 1
ATOM 2206 O O . GLN B 2 81 ? -22.100 48.051 145.306 1.00 42.67 79 GLN L O 1
ATOM 2212 N N . PRO B 2 82 ? -20.838 48.016 147.205 1.00 40.88 80 PRO L N 1
ATOM 2213 C CA . PRO B 2 82 ? -20.562 46.569 147.098 1.00 45.17 80 PRO L CA 1
ATOM 2214 C C . PRO B 2 82 ? -21.804 45.753 146.824 1.00 39.14 80 PRO L C 1
ATOM 2215 O O . PRO B 2 82 ? -21.768 44.833 146.000 1.00 40.25 80 PRO L O 1
ATOM 2219 N N . ASP B 2 83 ? -22.929 46.118 147.428 1.00 44.38 81 ASP L N 1
ATOM 2220 C CA . ASP B 2 83 ? -24.162 45.373 147.266 1.00 54.86 81 ASP L CA 1
ATOM 2221 C C . ASP B 2 83 ? -24.755 45.478 145.861 1.00 47.42 81 ASP L C 1
ATOM 2222 O O . ASP B 2 83 ? -25.716 44.745 145.574 1.00 45.91 81 ASP L O 1
ATOM 2227 N N . ASP B 2 84 ? -24.209 46.332 144.965 1.00 38.89 82 ASP L N 1
ATOM 2228 C CA . ASP B 2 84 ? -24.737 46.376 143.600 1.00 39.86 82 ASP L CA 1
ATOM 2229 C C . ASP B 2 84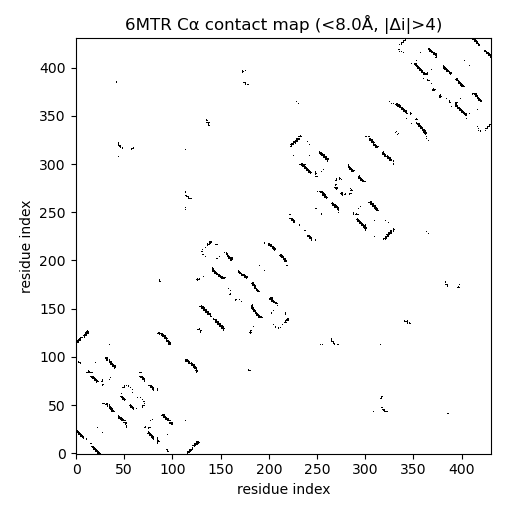 ? -24.224 45.235 142.721 1.00 37.00 82 ASP L C 1
ATOM 2230 O O . ASP B 2 84 ? -24.618 45.143 141.549 1.00 35.09 82 ASP L O 1
ATOM 2235 N N . GLU B 2 85 ? -23.309 44.428 143.229 1.00 35.87 83 GLU L N 1
ATOM 2236 C CA . GLU B 2 85 ? -22.797 43.292 142.468 1.00 38.32 83 GLU L CA 1
ATOM 2237 C C . GLU B 2 85 ? -23.930 42.357 142.095 1.00 37.95 83 GLU L C 1
ATOM 2238 O O . GLU B 2 85 ? -24.816 42.074 142.903 1.00 37.73 83 GLU L O 1
ATOM 2244 N N . GLY B 2 86 ? -23.885 41.848 140.873 1.00 35.37 84 GLY L N 1
ATOM 2245 C CA . GLY B 2 86 ? -24.941 40.987 140.395 1.00 37.88 84 GLY L CA 1
ATOM 2246 C C . GLY B 2 86 ? -24.995 41.002 138.885 1.00 31.76 84 GLY L C 1
ATOM 2247 O O . GLY B 2 86 ? -24.119 41.538 138.204 1.00 36.85 84 GLY L O 1
ATOM 2248 N N . ASP B 2 87 ? -26.041 40.377 138.377 1.00 30.59 85 ASP L N 1
ATOM 2249 C CA . ASP B 2 87 ? -26.250 40.276 136.929 1.00 31.08 85 ASP L CA 1
ATOM 2250 C C . ASP B 2 87 ? -27.325 41.250 136.517 1.00 38.43 85 ASP L C 1
ATOM 2251 O O . ASP B 2 87 ? -28.364 41.354 137.191 1.00 36.18 85 ASP L O 1
ATOM 2256 N N . TYR B 2 88 ? -27.076 41.970 135.417 1.00 32.78 86 TYR L N 1
ATOM 2257 C CA . TYR B 2 88 ? -28.022 42.950 134.927 1.00 28.99 86 TYR L CA 1
ATOM 2258 C C . TYR B 2 88 ? -28.512 42.506 133.556 1.00 28.27 86 TYR L C 1
ATOM 2259 O O . TYR B 2 88 ? -27.710 42.259 132.644 1.00 34.41 86 TYR L O 1
ATOM 2268 N N . TYR B 2 89 ? -29.825 42.508 133.374 1.00 32.97 87 TYR L N 1
ATOM 2269 C CA . TYR B 2 89 ? -30.418 42.148 132.084 1.00 30.42 87 TYR L CA 1
ATOM 2270 C C . TYR B 2 89 ? -31.203 43.325 131.497 1.00 33.37 87 TYR L C 1
ATOM 2271 O O . TYR B 2 89 ? -32.007 43.950 132.206 1.00 40.57 87 TYR L O 1
ATOM 2280 N N . CYS B 2 90 ? -30.999 43.611 130.211 1.00 36.75 88 CYS L N 1
ATOM 2281 C CA . CYS B 2 90 ? -31.924 44.491 129.509 1.00 40.42 88 CYS L CA 1
ATOM 2282 C C . CYS B 2 90 ? -33.037 43.671 128.856 1.00 38.71 88 CYS L C 1
ATOM 2283 O O . CYS B 2 90 ? -32.908 42.465 128.648 1.00 37.23 88 CYS L O 1
ATOM 2286 N N . LEU B 2 91 ? -34.138 44.346 128.543 1.00 36.64 89 LEU L N 1
ATOM 2287 C CA . LEU B 2 91 ? -35.335 43.756 127.958 1.00 32.47 89 LEU L CA 1
ATOM 2288 C C . LEU B 2 91 ? -35.878 44.748 126.962 1.00 34.22 89 LEU L C 1
ATOM 2289 O O . LEU B 2 91 ? -35.941 45.955 127.248 1.00 40.14 89 LEU L O 1
ATOM 2294 N N . VAL B 2 92 ? -36.224 44.276 125.766 1.00 35.79 90 VAL L N 1
ATOM 2295 C CA . VAL B 2 92 ? -36.828 45.145 124.763 1.00 34.41 90 VAL L CA 1
ATOM 2296 C C . VAL B 2 92 ? -38.018 44.398 124.200 1.00 37.54 90 VAL L C 1
ATOM 2297 O O . VAL B 2 92 ? -38.190 43.203 124.431 1.00 49.56 90 VAL L O 1
ATOM 2301 N N . GLN B 2 93 ? -38.867 45.116 123.492 1.00 37.56 91 GLN L N 1
ATOM 2302 C CA . GLN B 2 93 ? -39.999 44.450 122.858 1.00 41.62 91 GLN L CA 1
ATOM 2303 C C . GLN B 2 93 ? -40.059 44.768 121.380 1.00 45.29 91 GLN L C 1
ATOM 2304 O O . GLN B 2 93 ? -39.739 45.879 120.938 1.00 44.72 91 GLN L O 1
ATOM 2310 N N . TYR B 2 94 ? -40.467 43.772 120.605 1.00 46.46 92 TYR L N 1
ATOM 2311 C CA . TYR B 2 94 ? -40.611 43.902 119.166 1.00 54.63 92 TYR L CA 1
ATOM 2312 C C . TYR B 2 94 ? -42.007 43.439 118.796 1.00 49.25 92 TYR L C 1
ATOM 2313 O O . TYR B 2 94 ? -42.280 42.237 118.828 1.00 43.62 92 TYR L O 1
ATOM 2322 N N . SER B 2 95 ? -42.884 44.383 118.466 1.00 47.10 93 SER L N 1
ATOM 2323 C CA . SER B 2 95 ? -44.236 44.057 118.024 1.00 54.26 93 SER L CA 1
ATOM 2324 C C . SER B 2 95 ? -44.925 43.081 118.973 1.00 49.75 93 SER L C 1
ATOM 2325 O O . SER B 2 95 ? -45.660 42.191 118.550 1.00 50.49 93 SER L O 1
ATOM 2328 N N . GLY B 2 96 ? -44.638 43.182 120.289 1.00 52.50 94 GLY L N 1
ATOM 2329 C CA . GLY B 2 96 ? -45.324 42.362 121.264 1.00 46.46 94 GLY L CA 1
ATOM 2330 C C . GLY B 2 96 ? -44.494 41.252 121.867 1.00 42.10 94 GLY L C 1
ATOM 2331 O O . GLY B 2 96 ? -44.895 40.681 122.884 1.00 45.35 94 GLY L O 1
ATOM 2332 N N . VAL B 2 97 ? -43.380 40.891 121.248 1.00 42.85 95 VAL L N 1
ATOM 2333 C CA . VAL B 2 97 ? -42.530 39.839 121.770 1.00 37.88 95 VAL L CA 1
ATOM 2334 C C . VAL B 2 97 ? -41.406 40.501 122.580 1.00 38.82 95 VAL L C 1
ATOM 2335 O O . VAL B 2 97 ? -40.639 41.321 122.059 1.00 42.15 95 VAL L O 1
ATOM 2339 N N . TRP B 2 98 ? -41.315 40.144 123.850 1.00 35.14 96 TRP L N 1
ATOM 2340 C CA . TRP B 2 98 ? -40.284 40.667 124.748 1.00 37.27 96 TRP L CA 1
ATOM 2341 C C . TRP B 2 98 ? -39.043 39.797 124.644 1.00 39.30 96 TRP L C 1
ATOM 2342 O O . TRP B 2 98 ? -39.149 38.553 124.621 1.00 40.10 96 TRP L O 1
ATOM 2353 N N . VAL B 2 99 ? -37.876 40.433 124.511 1.00 36.98 97 VAL L N 1
ATOM 2354 C CA . VAL B 2 99 ? -36.602 39.710 124.396 1.00 36.76 97 VAL L CA 1
ATOM 2355 C C . VAL B 2 99 ? -35.617 40.222 125.448 1.00 37.54 97 VAL L C 1
ATOM 2356 O O . VAL B 2 99 ? -35.281 41.411 125.438 1.00 37.46 97 VAL L O 1
ATOM 2360 N N . PHE B 2 100 ? -35.071 39.307 126.271 1.00 32.66 98 PHE L N 1
ATOM 2361 C CA . PHE B 2 100 ? -33.990 39.634 127.189 1.00 34.67 98 PHE L CA 1
ATOM 2362 C C . PHE B 2 100 ? -32.650 39.574 126.467 1.00 34.77 98 PHE L C 1
ATOM 2363 O O . PHE B 2 100 ? -32.432 38.752 125.565 1.00 37.08 98 PHE L O 1
ATOM 2371 N N . GLY B 2 101 ? -31.767 40.455 126.846 1.00 37.51 99 GLY L N 1
ATOM 2372 C CA . GLY B 2 101 ? -30.371 40.272 126.505 1.00 39.48 99 GLY L CA 1
ATOM 2373 C C . GLY B 2 101 ? -29.773 39.137 127.318 1.00 43.27 99 GLY L C 1
ATOM 2374 O O . GLY B 2 101 ? -30.414 38.639 128.247 1.00 35.08 99 GLY L O 1
ATOM 2375 N N . GLY B 2 102 ? -28.542 38.750 126.973 1.00 35.37 100 GLY L N 1
ATOM 2376 C CA . GLY B 2 102 ? -27.879 37.641 127.660 1.00 37.35 100 GLY L CA 1
ATOM 2377 C C . GLY B 2 102 ? -27.389 37.953 129.068 1.00 41.64 100 GLY L C 1
ATOM 2378 O O . GLY B 2 102 ? -26.981 37.023 129.787 1.00 37.91 100 GLY L O 1
ATOM 2379 N N . GLY B 2 103 ? -27.426 39.217 129.484 1.00 37.93 101 GLY L N 1
ATOM 2380 C CA . GLY B 2 103 ? -27.075 39.617 130.839 1.00 40.09 101 GLY L CA 1
ATOM 2381 C C . GLY B 2 103 ? -25.613 39.990 130.965 1.00 35.03 101 GLY L C 1
ATOM 2382 O O . GLY B 2 103 ? -24.776 39.400 130.271 1.00 42.23 101 GLY L O 1
ATOM 2383 N N . THR B 2 104 ? -25.294 40.946 131.833 1.00 32.57 102 THR L N 1
ATOM 2384 C CA . THR B 2 104 ? -23.928 41.315 132.162 1.00 31.52 102 THR L CA 1
ATOM 2385 C C . THR B 2 104 ? -23.660 41.003 133.633 1.00 31.00 102 THR L C 1
ATOM 2386 O O . THR B 2 104 ? -24.382 41.492 134.490 1.00 33.16 102 THR L O 1
ATOM 2390 N N . LYS B 2 105 ? -22.583 40.284 133.902 1.00 34.19 103 LYS L N 1
ATOM 2391 C CA . LYS B 2 105 ? -22.109 40.019 135.262 1.00 34.02 103 LYS L CA 1
ATOM 2392 C C . LYS B 2 105 ? -21.286 41.212 135.702 1.00 37.52 103 LYS L C 1
ATOM 2393 O O . LYS B 2 105 ? -20.220 41.459 135.122 1.00 35.49 103 LYS L O 1
ATOM 2399 N N . LEU B 2 106 ? -21.761 41.933 136.720 1.00 30.95 104 LEU L N 1
ATOM 2400 C CA . LEU B 2 106 ? -21.032 43.084 137.266 1.00 31.28 104 LEU L CA 1
ATOM 2401 C C . LEU B 2 106 ? -20.334 42.676 138.549 1.00 40.74 104 LEU L C 1
ATOM 2402 O O . LEU B 2 106 ? -21.006 42.238 139.511 1.00 33.92 104 LEU L O 1
ATOM 2407 N N . THR B 2 107 ? -18.996 42.730 138.528 1.00 32.50 105 THR L N 1
ATOM 2408 C CA . THR B 2 107 ? -18.164 42.523 139.729 1.00 33.43 105 THR L CA 1
ATOM 2409 C C . THR B 2 107 ? -17.756 43.870 140.340 1.00 36.87 105 THR L C 1
ATOM 2410 O O . THR B 2 107 ? -17.202 44.737 139.653 1.00 35.70 105 THR L O 1
ATOM 2414 N N . VAL B 2 108 ? -17.940 44.037 141.648 1.00 35.49 106 VAL L N 1
ATOM 2415 C CA . VAL B 2 108 ? -17.422 45.223 142.312 1.00 34.63 106 VAL L CA 1
ATOM 2416 C C . VAL B 2 108 ? -16.136 44.798 142.997 1.00 36.18 106 VAL L C 1
ATOM 2417 O O . VAL B 2 108 ? -16.185 43.937 143.875 1.00 41.53 106 VAL L O 1
ATOM 2421 N N . LEU B 2 109 A -15.004 45.304 142.549 1.00 59.61 106 LEU L N 1
ATOM 2422 C CA . LEU B 2 109 A -13.751 44.632 142.839 1.00 59.10 106 LEU L CA 1
ATOM 2423 C C . LEU B 2 109 A -13.456 44.685 144.335 1.00 60.73 106 LEU L C 1
ATOM 2424 O O . LEU B 2 109 A -13.576 45.730 144.968 1.00 63.64 106 LEU L O 1
ATOM 2429 N N . SER B 2 110 ? -13.108 43.533 144.912 1.00 59.13 107 SER L N 1
ATOM 2430 C CA . SER B 2 110 ? -12.889 43.483 146.346 1.00 67.19 107 SER L CA 1
ATOM 2431 C C . SER B 2 110 ? -11.564 42.826 146.717 1.00 73.41 107 SER L C 1
ATOM 2432 O O . SER B 2 110 ? -11.262 42.713 147.907 1.00 77.68 107 SER L O 1
ATOM 2435 N N . GLN B 2 111 ? -10.756 42.414 145.736 1.00 67.68 108 GLN L N 1
ATOM 2436 C CA . GLN B 2 111 ? -9.439 41.826 145.958 1.00 69.04 108 GLN L CA 1
ATOM 2437 C C . GLN B 2 111 ? -8.698 41.794 144.627 1.00 68.50 108 GLN L C 1
ATOM 2438 O O . GLN B 2 111 ? -9.307 42.020 143.577 1.00 65.62 108 GLN L O 1
ATOM 2444 N N . PRO B 2 112 ? -7.390 41.524 144.633 1.00 74.77 109 PRO L N 1
ATOM 2445 C CA . PRO B 2 112 ? -6.637 41.426 143.372 1.00 68.10 109 PRO L CA 1
ATOM 2446 C C . PRO B 2 112 ? -7.211 40.423 142.380 1.00 61.64 109 PRO L C 1
ATOM 2447 O O . PRO B 2 112 ? -7.769 39.390 142.745 1.00 57.74 109 PRO L O 1
ATOM 2451 N N . LYS B 2 113 ? -7.048 40.740 141.099 1.00 64.0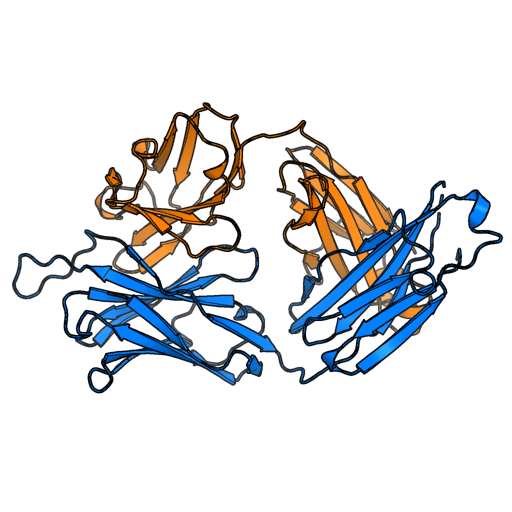2 110 LYS L N 1
ATOM 2452 C CA . LYS B 2 113 ? -7.442 39.810 140.056 1.00 62.88 110 LYS L CA 1
ATOM 2453 C C . LYS B 2 113 ? -6.493 38.623 140.062 1.00 61.71 110 LYS L C 1
ATOM 2454 O O . LYS B 2 113 ? -5.289 38.776 140.265 1.00 64.27 110 LYS L O 1
ATOM 2460 N N . ALA B 2 114 ? -7.042 37.431 139.853 1.00 56.47 114 ALA L N 1
ATOM 2461 C CA . ALA B 2 114 ? -6.283 36.194 139.988 1.00 62.42 114 ALA L CA 1
ATOM 2462 C C . ALA B 2 114 ? -6.626 35.262 138.846 1.00 58.24 114 ALA L C 1
ATOM 2463 O O . ALA B 2 114 ? -7.802 35.005 138.588 1.00 55.72 114 ALA L O 1
ATOM 2465 N N . ALA B 2 115 ? -5.616 34.753 138.196 1.00 53.99 115 ALA L N 1
ATOM 2466 C CA . ALA B 2 115 ? -5.819 33.850 137.085 1.00 52.00 115 ALA L CA 1
ATOM 2467 C C . ALA B 2 115 ? -6.167 32.454 137.603 1.00 57.01 115 ALA L C 1
ATOM 2468 O O . ALA B 2 115 ? -5.784 32.083 138.719 1.00 49.82 115 ALA L O 1
ATOM 2470 N N . PRO B 2 116 ? -6.938 31.688 136.841 1.00 50.31 116 PRO L N 1
ATOM 2471 C CA . PRO B 2 116 ? -7.305 30.334 137.293 1.00 51.18 116 PRO L CA 1
ATOM 2472 C C . PRO B 2 116 ? -6.115 29.397 137.314 1.00 54.08 116 PRO L C 1
ATOM 2473 O O . PRO B 2 116 ? -5.226 29.472 136.464 1.00 54.27 116 PRO L O 1
ATOM 2477 N N . SER B 2 117 ? -6.113 28.485 138.290 1.00 47.28 117 SER L N 1
ATOM 2478 C CA . SER B 2 117 ? -5.292 27.278 138.172 1.00 52.77 117 SER L CA 1
ATOM 2479 C C . SER B 2 117 ? -6.141 26.159 137.594 1.00 48.97 117 SER L C 1
ATOM 2480 O O . SER B 2 117 ? -7.304 25.993 137.967 1.00 43.10 117 SER L O 1
ATOM 2483 N N . VAL B 2 118 ? -5.558 25.389 136.682 1.00 42.84 118 VAL L N 1
ATOM 2484 C CA . VAL B 2 118 ? -6.299 24.417 135.901 1.00 35.26 118 VAL L CA 1
ATOM 2485 C C . VAL B 2 118 ? -5.632 23.061 136.089 1.00 42.41 118 VAL L C 1
ATOM 2486 O O . VAL B 2 118 ? -4.407 22.950 136.005 1.00 43.84 118 VAL L O 1
ATOM 2490 N N . THR B 2 119 ? -6.432 22.039 136.344 1.00 42.59 119 THR L N 1
ATOM 2491 C CA . THR B 2 119 ? -5.933 20.670 136.372 1.00 42.24 119 THR L CA 1
ATOM 2492 C C . THR B 2 119 ? -6.858 19.844 135.511 1.00 40.72 119 THR L C 1
ATOM 2493 O O . THR B 2 119 ? -8.081 19.954 135.635 1.00 41.66 119 THR L O 1
ATOM 2497 N N . LEU B 2 120 ? -6.271 19.051 134.624 1.00 42.57 120 LEU L N 1
ATOM 2498 C CA . LEU B 2 120 ? -7.003 18.260 133.654 1.00 39.43 120 LEU L CA 1
ATOM 2499 C C . LEU B 2 120 ? -6.691 16.802 133.938 1.00 39.40 120 LEU L C 1
ATOM 2500 O O . LEU B 2 120 ? -5.517 16.447 134.081 1.00 36.46 120 LEU L O 1
ATOM 2505 N N . PHE B 2 121 ? -7.739 15.969 134.094 1.00 33.69 121 PHE L N 1
ATOM 2506 C CA . PHE B 2 121 ? -7.468 14.535 134.351 1.00 33.15 121 PHE L CA 1
ATOM 2507 C C . PHE B 2 121 ? -7.928 13.762 133.140 1.00 39.82 121 PHE L C 1
ATOM 2508 O O . PHE B 2 121 ? -8.969 14.114 132.582 1.00 36.15 121 PHE L O 1
ATOM 2516 N N . PRO B 2 122 ? -7.148 12.776 132.670 1.00 38.82 122 PRO L N 1
ATOM 2517 C CA . PRO B 2 122 ? -7.598 11.892 131.558 1.00 40.66 122 PRO L CA 1
ATOM 2518 C C . PRO B 2 122 ? -8.625 10.907 132.071 1.00 43.96 122 PRO L C 1
ATOM 2519 O O . PRO B 2 122 ? -8.831 10.831 133.300 1.00 41.72 122 PRO L O 1
ATOM 2523 N N . PRO B 2 123 ? -9.253 10.106 131.190 1.00 43.65 123 PRO L N 1
ATOM 2524 C CA . PRO B 2 123 ? -10.091 9.010 131.698 1.00 41.30 123 PRO L CA 1
ATOM 2525 C C . PRO B 2 123 ? -9.240 8.044 132.505 1.00 38.53 123 PRO L C 1
ATOM 2526 O O . PRO B 2 123 ? -8.106 7.740 132.142 1.00 42.99 123 PRO L O 1
ATOM 2530 N N . SER B 2 124 ? -9.806 7.536 133.591 1.00 42.43 124 SER L N 1
ATOM 2531 C CA . SER B 2 124 ? -9.074 6.601 134.420 1.00 39.95 124 SER L CA 1
ATOM 2532 C C . SER B 2 124 ? -9.057 5.229 133.755 1.00 42.43 124 SER L C 1
ATOM 2533 O O . SER B 2 124 ? -9.922 4.902 132.949 1.00 44.62 124 SER L O 1
ATOM 2536 N N . SER B 2 125 ? -8.101 4.392 134.170 1.00 45.64 125 SER L N 1
ATOM 2537 C CA . SER B 2 125 ? -8.116 3.012 133.705 1.00 53.46 125 SER L CA 1
ATO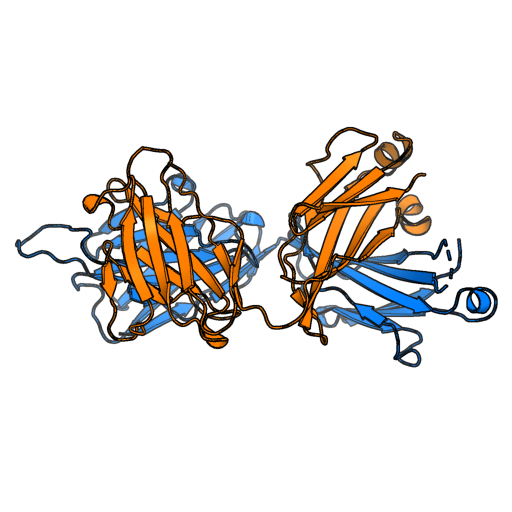M 2538 C C . SER B 2 125 ? -9.457 2.355 133.998 1.00 53.31 125 SER L C 1
ATOM 2539 O O . SER B 2 125 ? -10.015 1.664 133.147 1.00 58.33 125 SER L O 1
ATOM 2542 N N . GLU B 2 126 ? -9.996 2.567 135.205 1.00 51.25 126 GLU L N 1
ATOM 2543 C CA . GLU B 2 126 ? -11.233 1.883 135.585 1.00 53.05 126 GLU L CA 1
ATOM 2544 C C . GLU B 2 126 ? -12.418 2.301 134.700 1.00 47.98 126 GLU L C 1
ATOM 2545 O O . GLU B 2 126 ? -13.287 1.486 134.396 1.00 51.89 126 GLU L O 1
ATOM 2551 N N . GLU B 2 127 ? -12.531 3.584 134.367 1.00 45.17 127 GLU L N 1
ATOM 2552 C CA . GLU B 2 127 ? -13.622 4.020 133.498 1.00 44.22 127 GLU L CA 1
ATOM 2553 C C . GLU B 2 127 ? -13.456 3.476 132.095 1.00 44.35 127 GLU L C 1
ATOM 2554 O O . GLU B 2 127 ? -14.418 2.972 131.487 1.00 48.51 127 GLU L O 1
ATOM 2560 N N . LEU B 2 128 ? -12.236 3.543 131.557 1.00 43.30 128 LEU L N 1
ATOM 2561 C CA . LEU B 2 128 ? -12.010 2.981 130.226 1.00 43.77 128 LEU L CA 1
ATOM 2562 C C . LEU B 2 128 ? -12.409 1.520 130.193 1.00 51.74 128 LEU L C 1
ATOM 2563 O O . LEU B 2 128 ? -13.084 1.080 129.263 1.00 51.24 128 LEU L O 1
ATOM 2568 N N . GLN B 2 129 ? -12.041 0.770 131.226 1.00 54.65 129 GLN L N 1
ATOM 2569 C CA . GLN B 2 129 ? -12.390 -0.646 131.302 1.00 63.27 129 GLN L CA 1
ATOM 2570 C C . GLN B 2 129 ? -13.881 -0.864 131.464 1.00 62.72 129 GLN L C 1
ATOM 2571 O O . GLN B 2 129 ? -14.367 -1.942 131.129 1.00 65.23 129 GLN L O 1
ATOM 2577 N N . ALA B 2 130 ? -14.615 0.124 131.976 1.00 53.33 130 ALA L N 1
ATOM 2578 C CA . ALA B 2 130 ? -16.068 0.075 131.965 1.00 55.52 130 ALA L CA 1
ATOM 2579 C C . ALA B 2 130 ? -16.645 0.519 130.619 1.00 56.74 130 ALA L C 1
ATOM 2580 O O . ALA B 2 130 ? -17.833 0.833 130.536 1.00 55.21 130 ALA L O 1
ATOM 2582 N N . ASN B 2 131 ? -15.794 0.581 129.594 1.00 56.79 131 ASN L N 1
ATOM 2583 C CA . ASN B 2 131 ? -16.165 1.013 128.244 1.00 59.46 131 ASN L CA 1
ATOM 2584 C C . ASN B 2 131 ? -16.765 2.426 128.244 1.00 60.61 131 ASN L C 1
ATOM 2585 O O . ASN B 2 131 ? -17.734 2.725 127.542 1.00 66.80 131 AS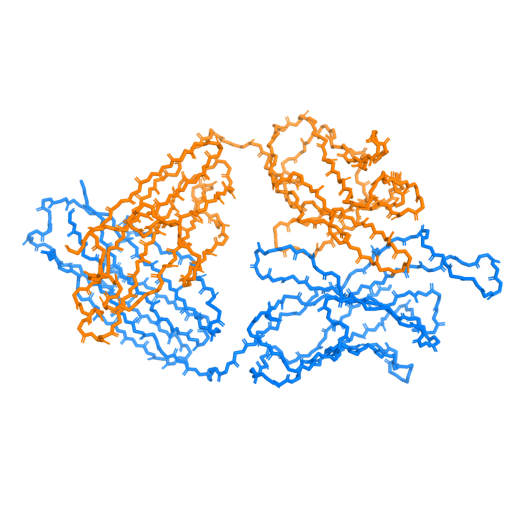N L O 1
ATOM 2590 N N . LYS B 2 132 ? -16.177 3.320 129.052 1.00 55.00 132 LYS L N 1
ATOM 2591 C CA . LYS B 2 132 ? -16.601 4.713 129.124 1.00 49.04 132 LYS L CA 1
ATOM 2592 C C . LYS B 2 132 ? -15.358 5.593 129.181 1.00 47.72 132 LYS L C 1
ATOM 2593 O O . LYS B 2 132 ? -14.250 5.105 129.424 1.00 44.65 132 LYS L O 1
ATOM 2599 N N . ALA B 2 133 ? -15.535 6.900 128.956 1.00 42.56 133 ALA L N 1
ATOM 2600 C CA . ALA B 2 133 ? -14.407 7.815 129.083 1.00 41.87 133 ALA L CA 1
ATOM 2601 C C . ALA B 2 133 ? -14.914 9.213 129.409 1.00 46.72 133 ALA L C 1
ATOM 2602 O O . ALA B 2 133 ? -15.838 9.691 128.745 1.00 48.27 133 ALA L O 1
ATOM 2604 N N . THR B 2 134 ? -14.317 9.851 130.424 1.00 34.75 134 THR L N 1
ATOM 2605 C CA . THR B 2 134 ? -14.600 11.257 130.760 1.00 33.41 134 THR L CA 1
ATOM 2606 C C . THR B 2 134 ? -13.300 12.011 131.006 1.00 43.08 134 THR L C 1
ATOM 2607 O O . THR B 2 134 ? -12.451 11.527 131.757 1.00 40.21 134 THR L O 1
ATOM 2611 N N . LEU B 2 135 ? -13.117 13.160 130.348 1.00 34.74 135 LEU L N 1
ATOM 2612 C CA . LEU B 2 135 ? -12.067 14.115 130.715 1.00 36.19 135 LEU L CA 1
ATOM 2613 C C . LEU B 2 135 ? -12.666 15.148 131.672 1.00 35.59 135 LEU L C 1
ATOM 2614 O O . LEU B 2 135 ? -13.817 15.558 131.510 1.00 34.45 135 LEU L O 1
ATOM 2619 N N . VAL B 2 136 ? -11.896 15.537 132.697 1.00 34.66 136 VAL L N 1
ATOM 2620 C CA . VAL B 2 136 ? -12.379 16.382 133.785 1.00 37.49 136 VAL L CA 1
ATOM 2621 C C . VAL B 2 136 ? -11.422 17.557 133.881 1.00 40.46 136 VAL L C 1
ATOM 2622 O O . VAL B 2 136 ? -10.240 17.368 134.196 1.00 37.90 136 VAL L O 1
ATOM 2626 N N . CYS B 2 137 ? -11.926 18.763 133.652 1.00 35.26 137 CYS L N 1
ATOM 2627 C CA . CYS B 2 137 ? -11.106 19.971 133.744 1.00 35.81 137 CYS L CA 1
ATOM 2628 C C . CYS B 2 137 ? -11.595 20.776 134.944 1.00 35.99 137 CYS L C 1
ATOM 2629 O O . CYS B 2 137 ? -12.754 21.206 134.973 1.00 35.27 137 CYS L O 1
ATOM 2632 N N . LEU B 2 138 ? -10.740 20.929 135.965 1.00 33.27 138 LEU L N 1
ATOM 2633 C CA . LEU B 2 138 ? -11.085 21.603 137.204 1.00 35.09 138 LEU L CA 1
ATOM 2634 C C . LEU B 2 138 ? -10.372 22.946 137.274 1.00 36.12 138 LEU L C 1
ATOM 2635 O O . LEU B 2 138 ? -9.161 23.018 137.057 1.00 38.71 138 LEU L O 1
ATOM 2640 N N . ILE B 2 139 ? -11.116 23.999 137.583 1.00 37.46 139 ILE L N 1
ATOM 2641 C CA . ILE B 2 139 ? -10.630 25.360 137.411 1.00 36.15 139 ILE L CA 1
ATOM 2642 C C . ILE B 2 139 ? -10.891 26.066 138.731 1.00 37.05 139 ILE L C 1
ATOM 2643 O O . ILE B 2 139 ? -12.045 26.130 139.179 1.00 39.98 139 ILE L O 1
ATOM 2648 N N . SER B 2 140 ? -9.842 26.520 139.414 1.00 40.64 140 SER L N 1
ATOM 2649 C CA . SER B 2 140 ? -10.112 27.095 140.718 1.00 41.86 140 SER L CA 1
ATOM 2650 C C . SER B 2 140 ? -9.324 28.387 140.902 1.00 46.35 140 SER L C 1
ATOM 2651 O O . SER B 2 140 ? -8.416 28.713 140.129 1.00 44.08 140 SER L O 1
ATOM 2654 N N . ASP B 2 141 ? -9.744 29.126 141.930 1.00 42.16 141 ASP L N 1
ATOM 2655 C CA . ASP B 2 141 ? -9.055 30.324 142.432 1.00 50.14 141 ASP L CA 1
ATOM 2656 C C . ASP B 2 141 ? -8.931 31.430 141.400 1.00 49.10 141 ASP L C 1
ATOM 2657 O O . ASP B 2 141 ? -7.885 32.072 141.310 1.00 53.08 141 ASP L O 1
ATOM 2662 N N . PHE B 2 142 ? -9.986 31.694 140.641 1.00 40.75 142 PHE L N 1
ATOM 2663 C CA . PHE B 2 142 ? -9.931 32.854 139.766 1.00 39.86 142 PHE L CA 1
ATOM 2664 C C . PHE B 2 142 ? -10.839 33.973 140.260 1.00 40.72 142 PHE L C 1
ATOM 2665 O O . PHE B 2 142 ? -11.818 33.757 140.980 1.00 43.44 142 PHE L O 1
ATOM 2673 N N . TYR B 2 143 ? -10.475 35.189 139.894 1.00 42.64 143 TYR L N 1
ATOM 2674 C CA . TYR B 2 143 ? -11.280 36.337 140.270 1.00 43.63 143 TYR L CA 1
ATOM 2675 C C . TYR B 2 143 ? -11.039 37.446 139.250 1.00 45.05 143 TYR L C 1
ATOM 2676 O O . TYR B 2 143 ? -9.873 37.687 138.907 1.00 47.77 143 TYR L O 1
ATOM 2685 N N . PRO B 2 144 ? -12.092 38.116 138.719 1.00 45.04 144 PRO L N 1
ATOM 2686 C CA . PRO B 2 144 ? -13.539 37.930 138.918 1.00 47.27 144 PRO L CA 1
ATOM 2687 C C . PRO B 2 144 ? -14.046 36.576 138.428 1.00 46.94 144 PRO L C 1
ATOM 2688 O O . PRO B 2 144 ? -13.296 35.873 137.738 1.00 44.49 144 PRO L O 1
ATOM 2692 N N . GLY B 2 145 ? -15.297 36.237 138.737 1.00 47.43 145 GLY L N 1
ATOM 2693 C CA . GLY B 2 145 ? -15.771 34.882 138.474 1.00 48.14 145 GLY L CA 1
ATOM 2694 C C . GLY B 2 145 ? -16.416 34.704 137.117 1.00 48.32 145 GLY L C 1
ATOM 2695 O O . GLY B 2 145 ? -17.604 34.380 137.015 1.00 51.67 145 GLY L O 1
ATOM 2696 N N . ALA B 2 146 ? -15.642 34.950 136.068 1.00 41.84 146 ALA L N 1
ATOM 2697 C CA . ALA B 2 146 ? -16.126 34.866 134.697 1.00 49.67 146 ALA L CA 1
ATOM 2698 C C . ALA B 2 146 ? -15.051 34.141 133.921 1.00 50.80 146 ALA L C 1
ATOM 2699 O O . ALA B 2 146 ? -13.879 34.515 133.997 1.00 50.00 146 ALA L O 1
ATOM 2701 N N . VAL B 2 147 ? -15.430 33.090 133.210 1.00 51.05 147 VAL L N 1
ATOM 2702 C CA . VAL B 2 147 ? -14.438 32.288 132.519 1.00 44.13 147 VAL L CA 1
ATOM 2703 C C . VAL B 2 147 ? -15.091 31.641 131.306 1.00 46.08 147 VAL L C 1
ATOM 2704 O O . VAL B 2 147 ? -16.312 31.472 131.255 1.00 46.72 147 VAL L O 1
ATOM 2708 N N . THR B 2 148 ? -14.297 31.412 130.265 1.00 43.23 148 THR L N 1
ATOM 2709 C CA . THR B 2 148 ? -14.773 30.666 129.113 1.00 46.06 148 THR L CA 1
ATOM 2710 C C . THR B 2 148 ? -13.875 29.444 128.966 1.00 49.27 148 THR L C 1
ATOM 2711 O O . THR B 2 148 ? -12.664 29.532 129.186 1.00 45.91 148 THR L O 1
ATOM 2715 N N . VAL B 2 149 ? -14.474 28.300 128.620 1.00 50.73 149 VAL L N 1
ATOM 2716 C CA . VAL B 2 149 ? -13.756 27.025 128.539 1.00 44.33 149 VAL L CA 1
ATOM 2717 C C . VAL B 2 149 ? -13.961 26.416 127.161 1.00 49.06 149 VAL L C 1
ATOM 2718 O O . VAL B 2 149 ? -15.095 26.273 126.702 1.00 52.02 149 VAL L O 1
ATOM 2722 N N . ALA B 2 150 ? -12.870 26.081 126.491 1.00 45.25 150 ALA L N 1
ATOM 2723 C CA . ALA B 2 150 ? -12.918 25.445 125.188 1.00 46.05 150 ALA L CA 1
ATOM 2724 C C . ALA B 2 150 ? -12.135 24.139 125.277 1.00 42.10 150 ALA L C 1
ATOM 2725 O O . ALA B 2 150 ? -11.189 24.022 126.054 1.00 42.80 150 ALA L O 1
ATOM 2727 N N . TRP B 2 151 ? -12.540 23.168 124.476 1.00 41.70 151 TRP L N 1
ATOM 2728 C CA . TRP B 2 151 ? -11.810 21.911 124.388 1.00 42.56 151 TRP L CA 1
ATOM 2729 C C . TRP B 2 151 ? -11.286 21.698 122.977 1.00 48.84 151 TRP L C 1
ATOM 2730 O O . TRP B 2 151 ? -11.927 22.077 121.977 1.00 43.69 151 TRP L O 1
ATOM 2741 N N . LYS B 2 152 ? -10.131 21.037 122.885 1.00 40.97 152 LYS L N 1
ATOM 2742 C CA . LYS B 2 152 ? -9.575 20.614 121.602 1.00 41.86 152 LYS L CA 1
ATOM 2743 C C . LYS B 2 152 ? -9.376 19.108 121.628 1.00 56.30 152 LYS L C 1
ATOM 2744 O O . LYS B 2 152 ? -8.813 18.565 122.597 1.00 44.27 152 LYS L O 1
ATOM 2750 N N . ALA B 2 153 ? -9.875 18.436 120.590 1.00 57.75 153 ALA L N 1
ATOM 2751 C CA . ALA B 2 153 ? -9.468 17.071 120.286 1.00 64.59 153 ALA L CA 1
ATOM 2752 C C . ALA B 2 153 ? -8.330 17.196 119.287 1.00 74.48 153 ALA L C 1
ATOM 2753 O O . ALA B 2 153 ? -8.541 17.641 118.152 1.00 78.56 153 ALA L O 1
ATOM 2755 N N . ASP B 2 154 ? -7.121 16.844 119.717 1.00 60.84 154 ASP L N 1
ATOM 2756 C CA . ASP B 2 154 ? -5.903 17.177 118.979 1.00 70.91 154 ASP L CA 1
ATOM 2757 C C . ASP B 2 154 ? -5.860 18.699 118.879 1.00 71.80 154 ASP L C 1
ATOM 2758 O O . ASP B 2 154 ? -5.801 19.378 119.925 1.00 61.06 154 ASP L O 1
ATOM 2763 N N . SER B 2 155 ? -5.894 19.276 117.683 1.00 64.23 155 SER L N 1
ATOM 2764 C CA . SER B 2 155 ? -5.909 20.719 117.495 1.00 72.78 155 SER L CA 1
ATOM 2765 C C . SER B 2 155 ? -7.267 21.228 117.034 1.00 70.49 155 SER L C 1
ATOM 2766 O O . SER B 2 155 ? -7.403 22.417 116.712 1.00 78.86 155 SER L O 1
ATOM 2769 N N . SER B 2 156 ? -8.275 20.360 117.009 1.00 58.68 156 SER L N 1
ATOM 2770 C CA . SER B 2 156 ? -9.571 20.688 116.443 1.00 63.58 156 SER L CA 1
ATOM 2771 C C . SER B 2 156 ? -10.607 20.935 117.532 1.00 58.49 156 SER L C 1
ATOM 2772 O O . SER B 2 156 ? -10.735 20.106 118.447 1.00 52.67 156 SER L O 1
ATOM 2775 N N . PRO B 2 157 ? -11.355 22.042 117.467 1.00 49.94 157 PRO L N 1
ATOM 2776 C CA . PRO B 2 157 ? -12.335 22.352 118.517 1.00 53.02 157 PRO L CA 1
ATOM 2777 C C . PRO B 2 157 ? -13.389 21.266 118.655 1.00 63.78 157 PRO L C 1
ATOM 2778 O O . PRO B 2 157 ? -13.855 20.692 117.661 1.00 63.59 157 PRO L O 1
ATOM 2782 N N . VAL B 2 158 ? -13.747 20.996 119.918 1.00 56.85 158 VAL L N 1
ATOM 2783 C CA . VAL B 2 158 ? -14.758 20.023 120.316 1.00 61.29 158 VAL L CA 1
ATOM 2784 C C . VAL B 2 158 ? -15.984 20.762 120.829 1.00 73.38 158 VAL L C 1
ATOM 2785 O O . VAL B 2 158 ? -15.884 21.569 121.762 1.00 71.32 158 VAL L O 1
ATOM 2789 N N . LYS B 2 159 ? -17.145 20.435 120.270 1.00 79.63 159 LYS L N 1
ATOM 2790 C CA . LYS B 2 159 ? -18.420 20.918 120.782 1.00 74.29 159 LYS L CA 1
ATOM 2791 C C . LYS B 2 159 ? -19.160 19.829 121.546 1.00 66.34 159 LYS L C 1
ATOM 2792 O O . LYS B 2 159 ? -19.499 19.997 122.724 1.00 64.15 159 LYS L O 1
ATOM 2794 N N . ALA B 2 160 ? -19.388 18.696 120.894 1.00 60.02 160 ALA L N 1
ATOM 2795 C CA . ALA B 2 160 ? -20.278 17.676 121.418 1.00 61.40 160 ALA L CA 1
ATOM 2796 C C . ALA B 2 160 ? -19.681 17.023 122.647 1.00 59.58 160 ALA L C 1
ATOM 2797 O O . ALA B 2 160 ? -18.470 16.787 122.719 1.00 57.10 160 ALA L O 1
ATOM 2799 N N . GLY B 2 161 ? -20.544 16.715 123.611 1.00 54.13 161 GLY L N 1
ATOM 2800 C CA . GLY B 2 161 ? -20.103 16.044 124.810 1.00 52.53 161 GLY L CA 1
ATOM 2801 C C . GLY B 2 161 ? -19.542 16.938 125.891 1.00 49.00 161 GLY L C 1
ATOM 2802 O O . GLY B 2 161 ? -19.123 16.410 126.934 1.00 50.80 161 GLY L O 1
ATOM 2803 N N . VAL B 2 162 ? -19.539 18.269 125.698 1.00 44.20 162 VAL L N 1
ATOM 2804 C CA . VAL B 2 162 ? -18.998 19.227 126.661 1.00 41.67 162 VAL L CA 1
ATOM 2805 C C . VAL B 2 162 ? -20.115 19.717 127.555 1.00 47.70 162 VAL L C 1
ATOM 2806 O O . VAL B 2 162 ? -21.188 20.103 127.072 1.00 48.01 162 VAL L O 1
ATOM 2810 N N . GLU B 2 163 ? -19.856 19.715 128.857 1.00 42.45 163 GLU L N 1
ATOM 2811 C CA . GLU B 2 163 ? -20.753 20.342 129.814 1.00 39.81 163 GLU L CA 1
ATOM 2812 C C . GLU B 2 163 ? -19.941 21.043 130.883 1.00 41.04 163 GLU L C 1
ATOM 2813 O O . GLU B 2 163 ? -19.032 20.450 131.485 1.00 40.90 163 GLU L O 1
ATOM 2819 N N . THR B 2 164 ? -20.285 22.293 131.146 1.00 35.38 164 THR L N 1
ATOM 2820 C CA . THR B 2 164 ? -19.487 23.109 132.059 1.00 38.79 164 THR L CA 1
ATOM 2821 C C . THR B 2 164 ? -20.368 23.804 133.078 1.00 43.01 164 THR L C 1
ATOM 2822 O O . THR B 2 164 ? -21.483 24.229 132.767 1.00 44.87 164 THR L O 1
ATOM 2826 N N . THR B 2 165 ? -19.849 23.940 134.305 1.00 33.49 165 THR L N 1
ATOM 2827 C CA . THR B 2 165 ? -20.587 24.615 135.353 1.00 33.29 165 THR L CA 1
ATOM 2828 C C . THR B 2 165 ? -20.385 26.120 135.238 1.00 43.72 165 THR L C 1
ATOM 2829 O O . THR B 2 165 ? -19.422 26.606 134.638 1.00 42.91 165 THR L O 1
ATOM 2833 N N . THR B 2 166 ? -21.280 26.823 135.800 1.00 43.51 166 THR L N 1
ATOM 2834 C CA . THR B 2 166 ? -21.075 28.235 136.057 1.00 53.20 166 THR L CA 1
ATOM 2835 C C . THR B 2 166 ? -20.144 28.411 137.250 1.00 47.77 166 THR L C 1
ATOM 2836 O O . THR B 2 166 ? -20.089 27.554 138.133 1.00 51.33 166 THR L O 1
ATOM 2840 N N . PRO B 2 167 ? -19.363 29.483 137.277 1.00 40.53 167 PRO L N 1
ATOM 2841 C CA . PRO B 2 167 ? -18.472 29.696 138.423 1.00 38.43 167 PRO L CA 1
ATOM 2842 C C . PRO B 2 167 ? -19.254 29.823 139.716 1.00 45.31 167 PRO L C 1
ATOM 2843 O O . PRO B 2 167 ? -20.311 30.457 139.765 1.00 51.46 167 PRO L O 1
ATOM 2847 N N . SER B 2 168 ? -18.742 29.174 140.762 1.00 43.59 168 SER L N 1
ATOM 2848 C CA . SER B 2 168 ? -19.302 29.255 142.097 1.00 49.67 168 SER L CA 1
ATOM 2849 C C . SER B 2 168 ? -18.238 29.791 143.046 1.00 39.59 168 SER L C 1
ATOM 2850 O O . SER B 2 168 ? -17.046 29.526 142.866 1.00 43.92 168 SER L O 1
ATOM 2853 N N . LYS B 2 169 ? -18.682 30.508 144.068 1.00 46.93 169 LYS L N 1
ATOM 2854 C CA . LYS B 2 169 ? -17.775 31.159 145.004 1.00 53.42 169 LYS L CA 1
ATOM 2855 C C . LYS B 2 169 ? -17.191 30.146 145.970 1.00 54.96 169 LYS L C 1
ATOM 2856 O O . LYS B 2 169 ? -17.915 29.345 146.576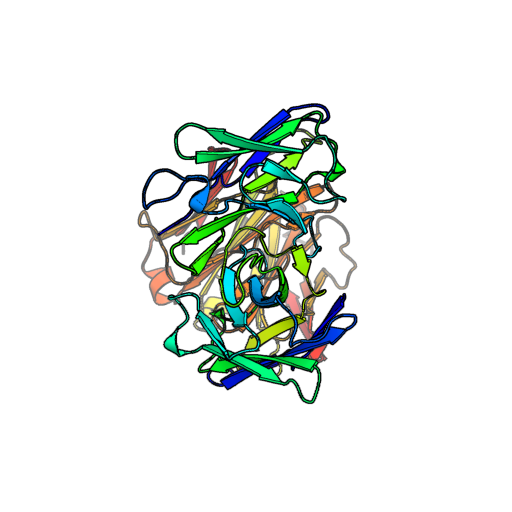 1.00 55.44 169 LYS L O 1
ATOM 2862 N N . GLN B 2 170 ? -15.873 30.193 146.114 1.00 55.95 170 GLN L N 1
ATOM 2863 C CA . GLN B 2 170 ? -15.178 29.408 147.111 1.00 50.45 170 GLN L CA 1
ATOM 2864 C C . GLN B 2 170 ? -15.225 30.119 148.457 1.00 64.89 170 GLN L C 1
ATOM 2865 O O . GLN B 2 170 ? -15.726 31.245 148.585 1.00 61.90 170 GLN L O 1
ATOM 2871 N N . SER B 2 171 ? -14.680 29.447 149.477 1.00 69.12 171 SER L N 1
ATOM 2872 C CA . SER B 2 171 ? -14.520 30.070 150.792 1.00 75.93 171 SER L CA 1
ATOM 2873 C C . SER B 2 171 ? -13.748 31.375 150.698 1.00 76.30 171 SER L C 1
ATOM 2874 O O . SER B 2 171 ? -14.187 32.408 151.218 1.00 91.47 171 SER L O 1
ATOM 2877 N N . ASN B 2 172 ? -12.580 31.342 150.070 1.00 65.46 172 ASN L N 1
ATOM 2878 C CA . ASN B 2 172 ? -11.674 32.480 149.940 1.00 70.54 172 ASN L CA 1
ATOM 2879 C C . ASN B 2 172 ? -12.195 33.557 148.971 1.00 71.74 172 ASN L C 1
ATOM 2880 O O . ASN B 2 172 ? -11.416 34.452 148.593 1.00 75.44 172 ASN L O 1
ATOM 2885 N N . ASN B 2 173 ? -13.457 33.477 148.545 1.00 64.73 173 ASN L N 1
ATOM 2886 C CA . ASN B 2 173 ? -14.111 34.467 147.692 1.00 62.38 173 ASN L CA 1
ATOM 2887 C C . ASN B 2 173 ? -13.490 34.578 146.309 1.00 55.78 173 ASN L C 1
ATOM 2888 O O . ASN B 2 173 ? -13.728 35.573 145.608 1.00 56.14 173 ASN L O 1
ATOM 2893 N N . LYS B 2 174 ? -12.655 33.634 145.921 1.00 46.79 174 LYS L N 1
ATOM 2894 C CA . LYS B 2 174 ? -12.379 33.439 144.511 1.00 54.72 174 LYS L CA 1
ATOM 2895 C C . LYS B 2 174 ? -13.367 32.404 143.984 1.00 49.78 174 LYS L C 1
ATOM 2896 O O . LYS B 2 174 ? -14.287 31.973 144.683 1.00 50.29 174 LYS L O 1
ATOM 2902 N N . TYR B 2 175 ? -13.195 31.991 142.744 1.00 40.50 175 TYR L N 1
ATOM 2903 C CA . TYR B 2 175 ? -14.229 31.230 142.080 1.00 39.04 175 TYR L CA 1
ATOM 2904 C C . TYR B 2 175 ? -13.660 29.900 141.615 1.00 48.44 175 TYR L C 1
ATOM 2905 O O . TYR B 2 175 ? -12.457 29.764 141.383 1.00 44.01 175 TYR L O 1
ATOM 2914 N N . ALA B 2 176 ? -14.568 28.948 141.415 1.00 45.62 176 ALA L N 1
ATOM 2915 C CA . ALA B 2 176 ? -14.232 27.636 140.894 1.00 36.99 176 ALA L CA 1
ATOM 2916 C C . ALA B 2 176 ? -15.277 27.265 139.849 1.00 38.68 176 ALA L C 1
ATOM 2917 O O . ALA B 2 176 ? -16.425 27.715 139.899 1.00 39.89 176 ALA L O 1
ATOM 2919 N N . ALA B 2 177 ? -14.893 26.354 138.951 1.00 36.50 177 ALA L N 1
ATOM 2920 C CA . ALA B 2 177 ? -15.792 25.869 137.921 1.00 34.23 177 ALA L CA 1
ATOM 2921 C C . ALA B 2 177 ? -15.214 24.537 137.463 1.00 36.60 177 ALA L C 1
ATOM 2922 O O . ALA B 2 177 ? -14.041 24.243 137.719 1.00 36.41 177 ALA L O 1
ATOM 2924 N N . SER B 2 178 ? -16.014 23.771 136.724 1.00 35.27 178 SER L N 1
ATOM 2925 C CA . SER B 2 178 ? -15.482 22.548 136.129 1.00 34.71 178 SER L CA 1
ATOM 2926 C C . SER B 2 178 ? -16.099 22.339 134.758 1.00 32.82 178 SER L C 1
ATOM 2927 O O . SER B 2 178 ? -17.173 22.861 134.440 1.00 35.26 178 SER L O 1
ATOM 2930 N N . SER B 2 179 ? -15.392 21.566 133.941 1.00 31.70 179 SER L N 1
ATOM 2931 C CA . SER B 2 179 ? -15.877 21.235 132.623 1.00 33.52 179 SER L CA 1
ATOM 2932 C C . SER B 2 179 ? -15.581 19.776 132.382 1.00 34.40 179 SER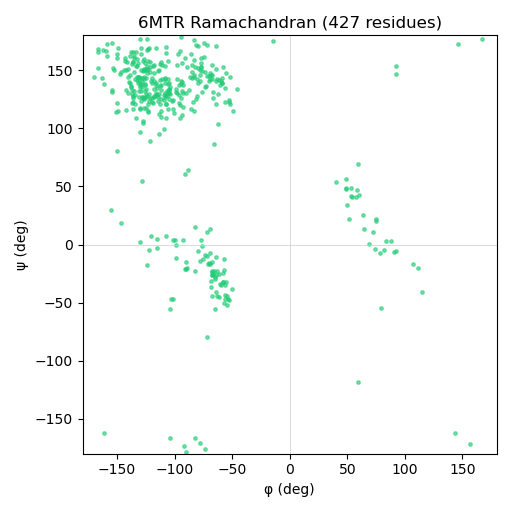 L C 1
ATOM 2933 O O . SER B 2 179 ? -14.519 19.289 132.793 1.00 36.54 179 SER L O 1
ATOM 2936 N N . TYR B 2 180 ? -16.558 19.072 131.821 1.00 34.92 180 TYR L N 1
ATOM 2937 C CA . TYR B 2 180 ? -16.466 17.645 131.554 1.00 40.23 180 TYR L CA 1
ATOM 2938 C C . TYR B 2 180 ? -16.623 17.435 130.065 1.00 40.63 180 TYR L C 1
ATOM 2939 O O . TYR B 2 180 ? -17.474 18.074 129.443 1.00 38.00 180 TYR L O 1
ATOM 2948 N N . LEU B 2 181 ? -15.816 16.537 129.495 1.00 34.51 181 LEU L N 1
ATOM 2949 C CA . LEU B 2 181 ? -15.955 16.141 128.099 1.00 39.13 181 LEU L CA 1
ATOM 2950 C C . LEU B 2 181 ? -16.143 14.636 128.093 1.00 43.01 181 LEU L C 1
ATOM 2951 O O . LEU B 2 181 ? -15.230 13.909 128.508 1.00 38.04 181 LEU L O 1
ATOM 2956 N N . SER B 2 182 ? -17.329 14.175 127.666 1.00 38.48 182 SER L N 1
ATOM 2957 C CA . SER B 2 182 ? -17.630 12.754 127.591 1.00 45.18 182 SER L CA 1
ATOM 2958 C C . SER B 2 182 ? -17.298 12.283 126.192 1.00 47.77 182 SER L C 1
ATOM 2959 O O . SER B 2 182 ? -17.613 12.963 125.208 1.00 46.10 182 SER L O 1
ATOM 2962 N N . LEU B 2 183 ? -16.664 11.120 126.101 1.00 40.41 183 LEU L N 1
ATOM 2963 C CA . LEU B 2 183 ? -16.387 10.559 124.788 1.00 42.03 183 LEU L CA 1
ATOM 2964 C C . LEU B 2 183 ? -16.272 9.048 124.905 1.00 45.94 183 LEU L C 1
ATOM 2965 O O . LEU B 2 183 ? -16.308 8.485 126.003 1.00 44.71 183 LEU L O 1
ATOM 2970 N N . THR B 2 184 ? -16.162 8.387 123.755 1.00 49.52 184 THR L N 1
ATOM 2971 C CA . THR B 2 184 ? -16.011 6.944 123.760 1.00 47.71 184 THR L CA 1
ATOM 2972 C C . THR B 2 184 ? -14.541 6.558 123.946 1.00 51.47 184 THR L C 1
ATOM 2973 O O . THR B 2 184 ? -13.625 7.335 123.641 1.00 45.96 184 THR L O 1
ATOM 2977 N N . PRO B 2 185 ? -14.277 5.368 124.475 1.00 47.55 185 PRO L N 1
ATOM 2978 C CA . PRO B 2 185 ? -12.880 4.934 124.549 1.00 44.96 185 PRO L CA 1
ATOM 2979 C C . PRO B 2 185 ? -12.206 4.937 123.179 1.00 49.26 185 PRO L C 1
ATOM 2980 O O . PRO B 2 185 ? -11.019 5.267 123.090 1.00 47.08 185 PRO L O 1
ATOM 2984 N N . GLU B 2 186 ? -12.946 4.610 122.109 1.00 51.83 186 GLU L N 1
ATOM 2985 C CA . GLU B 2 186 ? -12.384 4.646 120.754 1.00 55.19 186 GLU L CA 1
ATOM 2986 C C . GLU B 2 186 ? -11.967 6.052 120.341 1.00 54.28 186 GLU L C 1
ATOM 2987 O O . GLU B 2 186 ? -10.915 6.230 119.714 1.00 55.94 186 GLU L O 1
ATOM 2993 N N . GLN B 2 187 ? -12.809 7.049 120.616 1.00 56.14 187 GLN L N 1
ATOM 2994 C CA . GLN B 2 187 ? -12.455 8.438 120.332 1.00 53.34 187 GLN L CA 1
ATOM 2995 C C . GLN B 2 187 ? -11.227 8.869 121.120 1.00 57.25 187 GLN L C 1
ATOM 2996 O O . GLN B 2 187 ? -10.329 9.529 120.582 1.00 54.92 187 GLN L O 1
ATOM 3002 N N . TRP B 2 188 ? -11.186 8.525 122.405 1.00 45.09 188 TRP L N 1
ATOM 3003 C CA . TRP B 2 188 ? -10.026 8.841 123.232 1.00 43.23 188 TRP L CA 1
ATOM 3004 C C . TRP B 2 188 ? -8.755 8.267 122.625 1.00 51.57 188 TRP L C 1
ATOM 3005 O O . TRP B 2 188 ? -7.741 8.962 122.493 1.00 50.76 188 TRP L O 1
ATOM 3016 N N . LYS B 2 189 ? -8.801 6.997 122.218 1.00 49.69 189 LYS L N 1
ATOM 3017 C CA . LYS B 2 189 ? -7.625 6.348 121.669 1.00 51.20 189 LYS L CA 1
ATOM 3018 C C . LYS B 2 189 ? -7.370 6.759 120.220 1.00 55.42 189 LYS L C 1
ATOM 3019 O O . LYS B 2 189 ? -6.270 6.521 119.711 1.00 62.05 189 LYS L O 1
ATOM 3025 N N . SER B 2 190 ? -8.354 7.386 119.567 1.00 52.07 190 SER L N 1
ATOM 3026 C CA . SER B 2 190 ? -8.208 7.910 118.197 1.00 58.05 190 SER L CA 1
ATOM 3027 C C . SER B 2 190 ? -7.233 9.071 118.099 1.00 58.74 190 SER L C 1
ATOM 3028 O O . SER B 2 190 ? -6.697 9.333 117.018 1.00 57.07 190 SER L O 1
ATOM 3031 N N . HIS B 2 191 ? -7.054 9.815 119.179 1.00 52.38 191 HIS L N 1
ATOM 3032 C CA . HIS B 2 191 ? -6.331 11.073 119.161 1.00 50.17 191 HIS L CA 1
ATOM 3033 C C . HIS B 2 191 ? -5.027 10.945 119.936 1.00 52.21 191 HIS L C 1
ATOM 3034 O O . HIS B 2 191 ? -4.867 10.072 120.792 1.00 55.90 191 HIS L O 1
ATOM 3041 N N . ARG B 2 192 ? -4.073 11.811 119.616 1.00 45.98 192 ARG L N 1
ATOM 3042 C CA . ARG B 2 192 ? -2.838 11.766 120.382 1.00 51.99 192 ARG L CA 1
ATOM 3043 C C . ARG B 2 192 ? -2.879 12.652 121.613 1.00 47.87 192 ARG L C 1
ATOM 3044 O O . ARG B 2 192 ? -2.105 12.423 122.545 1.00 46.16 192 ARG L O 1
ATOM 3052 N N . SER B 2 193 ? -3.774 13.628 121.660 1.00 41.21 193 SER L N 1
ATOM 3053 C CA . SER B 2 193 ? -3.957 14.378 122.898 1.00 45.91 193 SER L CA 1
ATOM 3054 C C . SER B 2 193 ? -5.317 15.048 122.890 1.00 43.58 193 SER L C 1
ATOM 3055 O O . SER B 2 193 ? -5.960 15.161 121.852 1.00 41.88 193 SER L O 1
ATOM 3058 N N . TYR B 2 194 ? -5.760 15.436 124.076 1.00 41.46 194 TYR L N 1
ATOM 3059 C CA . TYR B 2 194 ? -6.875 16.355 124.270 1.00 40.56 194 TYR L CA 1
ATOM 3060 C C . TYR B 2 194 ? -6.420 17.531 125.123 1.00 42.79 194 TYR L C 1
ATOM 3061 O O . TYR B 2 194 ? -5.635 17.345 126.062 1.00 43.60 194 TYR L O 1
ATOM 3070 N N . SER B 2 195 ? -6.996 18.718 124.886 1.00 39.30 195 SER L N 1
ATOM 3071 C CA . SER B 2 195 ? -6.700 19.892 125.709 1.00 41.02 195 SER L CA 1
ATOM 3072 C C . SER B 2 195 ? -7.960 20.563 126.248 1.00 39.85 195 SER L C 1
ATOM 3073 O O . SER B 2 195 ? -9.019 20.581 125.595 1.00 37.96 195 SER L O 1
ATOM 3076 N N . CYS B 2 196 ? -7.810 21.167 127.419 1.00 38.24 196 CYS L N 1
ATOM 3077 C CA . CYS B 2 196 ? -8.793 22.068 128.013 1.00 43.99 196 CYS L CA 1
ATOM 3078 C C . CYS B 2 196 ? -8.208 23.474 127.954 1.00 48.62 196 CYS L C 1
ATOM 3079 O O . CYS B 2 196 ? -7.091 23.678 128.435 1.00 45.46 196 CYS L O 1
ATOM 3082 N N . GLN B 2 197 ? -8.936 24.431 127.346 1.00 44.72 197 GLN L N 1
ATOM 3083 C CA . GLN B 2 197 ? -8.504 25.831 127.251 1.00 43.73 197 GLN L CA 1
ATOM 3084 C C . GLN B 2 197 ? -9.438 26.724 128.050 1.00 40.78 197 GLN L C 1
ATOM 3085 O O . GLN B 2 197 ? -10.635 26.814 127.737 1.00 47.32 197 GLN L O 1
ATOM 3091 N N . VAL B 2 198 ? -8.869 27.467 128.992 1.00 37.42 198 VAL L N 1
ATOM 3092 C CA . VAL B 2 198 ? -9.610 28.308 129.932 1.00 36.03 198 VAL L CA 1
ATOM 3093 C C . VAL B 2 198 ? -9.196 29.756 129.741 1.00 37.14 198 VAL L C 1
ATOM 3094 O O . VAL B 2 198 ? -8.012 30.092 129.894 1.00 41.29 198 VAL L O 1
ATOM 3098 N N . THR B 2 199 ? -10.161 30.617 129.427 1.00 36.97 199 THR L N 1
ATOM 3099 C CA . THR B 2 199 ? -9.863 31.999 129.102 1.00 39.38 199 THR L CA 1
ATOM 3100 C C . THR B 2 199 ? -10.426 32.851 130.218 1.00 45.45 199 THR L C 1
ATOM 3101 O O . THR B 2 199 ? -11.619 32.765 130.533 1.00 43.06 199 THR L O 1
ATOM 3105 N N . HIS B 2 200 ? -9.562 33.666 130.798 1.00 53.93 200 HIS L N 1
ATOM 3106 C CA . HIS B 2 200 ? -9.926 34.499 131.925 1.00 52.43 200 HIS L CA 1
ATOM 3107 C C . HIS B 2 200 ? -9.329 35.869 131.682 1.00 51.80 200 HIS L C 1
ATOM 3108 O O . HIS B 2 200 ? -8.114 35.987 131.507 1.00 57.73 200 HIS L O 1
ATOM 3115 N N . GLU B 2 201 ? -10.170 36.892 131.670 1.00 54.19 201 GLU L N 1
ATOM 3116 C CA . GLU B 2 201 ? -9.697 38.261 131.426 1.00 61.03 201 GLU L CA 1
ATOM 3117 C C . GLU B 2 201 ? -8.795 38.318 130.193 1.00 62.49 201 GLU L C 1
ATOM 3118 O O . GLU B 2 201 ? -7.682 38.847 130.225 1.00 63.40 201 GLU L O 1
ATOM 3124 N N . GLY B 2 202 ? -9.263 37.713 129.103 1.00 63.59 202 GLY L N 1
ATOM 3125 C CA . GLY B 2 202 ? -8.538 37.760 127.846 1.00 72.70 202 GLY L CA 1
ATOM 3126 C C . GLY B 2 202 ? -7.301 36.891 127.756 1.00 78.07 202 GLY L C 1
ATOM 3127 O O . GLY B 2 202 ? -6.690 36.825 126.680 1.00 71.66 202 GLY L O 1
ATOM 3128 N N . SER B 2 203 ? -6.916 36.209 128.836 1.00 74.76 203 SER L N 1
ATOM 3129 C CA . SER B 2 203 ? -5.757 35.331 128.842 1.00 69.75 203 SER L CA 1
ATOM 3130 C C . SER B 2 203 ? -6.228 33.887 128.901 1.00 67.44 203 SER L C 1
ATOM 3131 O O . SER B 2 203 ? -7.211 33.578 129.583 1.00 64.57 203 SER L O 1
ATOM 3134 N N . THR B 2 204 ? -5.517 33.001 128.200 1.00 58.01 204 THR L N 1
ATOM 3135 C CA . THR B 2 204 ? -5.917 31.608 128.077 1.00 50.79 204 THR L CA 1
ATOM 3136 C C . THR B 2 204 ? -4.873 30.713 128.722 1.00 44.16 204 THR L C 1
ATOM 3137 O O . THR B 2 204 ? -3.678 30.834 128.440 1.00 52.53 204 THR L O 1
ATOM 3141 N N . VAL B 2 205 ? -5.326 29.837 129.583 1.00 45.50 205 VAL L N 1
ATOM 3142 C CA . VAL B 2 205 ? -4.497 28.793 130.178 1.00 53.55 205 VAL L CA 1
ATOM 3143 C C . VAL B 2 205 ? -4.871 27.477 129.516 1.00 52.91 205 VAL L C 1
ATOM 3144 O O . VAL B 2 205 ? -6.063 27.194 129.319 1.00 44.46 205 VAL L O 1
ATOM 3148 N N . GLU B 2 206 ? -3.869 26.658 129.193 1.00 56.02 206 GLU L N 1
ATOM 3149 C CA . GLU B 2 206 ? -4.117 25.387 128.529 1.00 55.84 206 GLU L CA 1
ATOM 3150 C C . GLU B 2 206 ? -3.493 24.230 129.307 1.00 53.05 206 GLU L C 1
ATOM 3151 O O . GLU B 2 206 ? -2.364 24.336 129.791 1.00 52.94 206 GLU L O 1
ATOM 3157 N N . LYS B 2 207 ? -4.242 23.126 129.418 1.00 41.83 207 LYS L N 1
ATOM 3158 C CA . LYS B 2 207 ? -3.731 21.851 129.907 1.00 39.36 207 LYS L CA 1
ATOM 3159 C C . LYS B 2 207 ? -4.045 20.760 128.882 1.00 44.24 207 LYS L C 1
ATOM 3160 O O . LYS B 2 207 ? -5.049 20.832 128.159 1.00 38.09 207 LYS L O 1
ATOM 3166 N N . THR B 2 208 ? -3.181 19.742 128.834 1.00 44.02 208 THR L N 1
ATOM 3167 C CA . THR B 2 208 ? -3.201 18.728 127.779 1.00 45.04 208 THR L CA 1
ATOM 3168 C C . THR B 2 208 ? -2.959 17.365 128.403 1.00 43.94 208 THR L C 1
ATOM 3169 O O . THR B 2 208 ? -2.130 17.236 129.302 1.00 42.43 208 THR L O 1
ATOM 3173 N N . VAL B 2 209 ? -3.690 16.348 127.951 1.00 36.05 209 VAL L N 1
ATOM 3174 C CA . VAL B 2 209 ? -3.464 14.990 128.425 1.00 40.07 209 VAL L CA 1
ATOM 3175 C C . VAL B 2 209 ? -3.485 14.072 127.212 1.00 46.51 209 VAL L C 1
ATOM 3176 O O . VAL B 2 209 ? -4.005 14.433 126.150 1.00 42.75 209 VAL L O 1
ATOM 3180 N N . ALA B 2 210 ? -2.901 12.876 127.380 1.00 39.53 210 ALA L N 1
ATOM 3181 C CA . ALA B 2 210 ? -2.771 11.966 126.244 1.00 43.89 210 ALA L CA 1
ATOM 3182 C C . ALA B 2 210 ? -3.039 10.541 126.701 1.00 40.79 210 ALA L C 1
ATOM 3183 O O . ALA B 2 210 ? -2.815 10.212 127.878 1.00 43.84 210 ALA L O 1
ATOM 3185 N N . PRO B 2 211 ? -3.549 9.683 125.805 1.00 48.20 211 PRO L N 1
ATOM 3186 C CA . PRO B 2 211 ? -3.652 8.263 126.124 1.00 58.43 211 PRO L CA 1
ATOM 3187 C C . PRO B 2 211 ? -2.261 7.746 126.320 1.00 71.05 211 PRO L C 1
ATOM 3188 O O . PRO B 2 211 ? -1.417 7.932 125.450 1.00 82.04 211 PRO L O 1
#

Foldseek 3Di:
DAKAKDFDQEAEAQAKGKMKIADPPDALQDQKWKFKWWAAVPGDIGGAWTAHQVGDIDGDPVQVVFWDKAADRVRRMIMIMGGNDAQVPFTWMKMFMWGADDPDPDDGDDPTDTDHIHPTGTHGYANDDFAAWDKAWAAWPCTKIWIKTDFTDDDDKDKDKPVPPDPPQKDWDHWDQDSNRGIMTMIMGNDRPVCLVPDWIWMWMADVVVRDIDIGIHHHD/DAKAKDAEDEAAAQAKDKIKIADPVWFDDLQQFKWKWWDAPPDDIHTAATSFFHGDPPHDPQWGWHGDPSIIMIMGGNDDQRSFGWMWIWTDDPHRIDIHPIYGYHHDDDDFDAWDKDKDWFDPVQVVVQWTKIKIKIDFGPPQDKDKWKDQANHTDDPQKDKDGWDADPVRGTIIMMMRIDGSCSQQVGQKMKMWMADPNDIDMDMDGD

Nearest PDB structures (foldseek):
  6mtr-assembly1_H  TM=1.005E+00  e=1.066E-43  Homo sapiens
  7a3u-assembly1_H-2  TM=9.172E-01  e=7.424E-29  Homo sapiens
  8siq-assembly1_H  TM=8.648E-01  e=1.337E-29  Homo sapiens
  7rth-assembly4_N  TM=6.976E-01  e=6.463E-30  Homo sapiens
  7msq-assembly2_D  TM=5.663E-01  e=3.587E-32  Homo sapiens

Radius of gyration: 24.15 Å; Cα contacts (8 Å, |Δi|>4): 1103; chains: 2; bounding box: 70×58×44 Å

B-factor: mean 53.04, std 16.6, range [26.49, 133.42]

Sequence (431 aa):
VQLQESGPGLVKATGTLSLNCAVSGASISSSNWWNWVRQSPGKGLEWIGEIYHSGTVTYNPSLKTRVTISVDKSRNQFSLKLTSVTAADTAKYYCAKRWDSSGWFSRHSYDYAVDVWGRGTTVIVSSASTKGPSVFPLAPSTAALGCLVKDYFPEPVTVSWNSGALTSGVHTFPAVLQSSGLYSLSSVVTVPSSSLGTQTYICNVNHKPSNTKVDKKVEPKTVVTQEPSLTVSPGGTVTLTCASSAGAVTSGHCPSWFQQKPGQVPRALIYCTNNRQSWTPARFSGSLRGGKAALTLSGVQPDDEGDYYCLVQYSGVWVFGGGTKLTVLSQPKAAPSVTLFPPSSEELQANKATLVCLISDFYPGAVTVAWKADSSPVKAGVETTTPSKQSNNKYAASSYLSLTPEQWKSHRSYSCQVTHEGSTVEKTVAP

Secondary structure (DSSP, 8-state):
-EEEEE--SEE-TTS-EEEEEEEESS-TTSSEEEEEEEE-TTS-EEEEEEEETTS-EEE-GGGTTTEEEEEEGGGTEEEEEE-S--GGG-EEEEEEEEE---SSTT----SS---EE---EEEEE-S-SSBPPEEEEE----EEEEEEEEEEBSS-EEEEEGGGT--SSEEEPPPEEPTTS-EEEEEEEEE-GGGTTT---EEEEEEGGGTEEEEEE----/--EEE-SEEEE-TT--EEEEEEETTS---GGG--EEEEE-TTS--EEEEETTTEEPTTS-TTEEEEEETTEEEEEE-S--GGG-EEEEEEEEETTEEEE---EEEEE--S--BPPEEEEEPPPHHHHHTT-EEEEEEEEEEBSS--EEEEEETTEEE-TTEEEPPPEE-TTS-EEEEEEEEE-HHHHHHSS-EEEEEEETTEEEEEEE--